Protein AF-Q93A16-F1 (afdb_monomer_lite)

Organism: Legionella pneumophila (NCBI:txid446)

Foldseek 3Di:
DVVVVPCVPDVDDDDDDDPPPVVVVVVVVVVQQQPDDPVGDGNVRVVVVVVVVVVQVVQQVVVVVVVLCVLLQHAPDDQLAFLLCCQAVPVVLNLLLLLLLLLLLQLLLLQVLLLLLLVVLLVVQVVVQCDPPCHDDHDPLLVCSNPDRRDRQLVQDALLCQVVVDPDQDFDKAFRRHDDPPDSCNLCTNLSWMFTWGWPVPDDCDLPPPSGHDPVSSSCLRSLLSVLSVQLSVLSSVVSVLQLVQAPVSDPDPDPPDPPQAQFNGGNAAQWFFADPVRHGDFFLLRAGAWTAFADDPVPDGGGHDDGLCSSSVSSSSSQVSCNSSVSSVVVSPDPPLDCQVVVLSVVCVVPDDPCVVVSVVVSLVSSLVSPVDDDDGNRRTRSNVIDGDLCSLVVLADPAGDDSVSSVCVSVVRDCPSSQSSSCLAFVPPRNHPRGHDQDSSHNDRGQGQDDGPSCRHSRNSSSRSSSHGHPRDPPPDSPPPDDDDDDDDDPPVPDDDD

Sequence (500 aa):
MVSTMNTAHEGQMLGQKWSSIWIPLRSTFGLALLIPKASGYCMMQVFFMWVIVQGVGAADKIWEAALSYLNRGGVIIQAQSDPTKSLTDKGGKSTGIAKGAFTILSGQVCMLGLQKQLQTQRNLYLSQSNSPPCGGNPTPEMNTFCRTAIPDFISTVNFVKKQSDDKSKGPFSLDMPNFDKSSPFYFLNGICGTVTWNSISDLKADMGKNIKLTSSQLETAQLSRAIAIQQMYVTLSTVAQVMVNNDPAFSSTSSTGNSKNDFSAIAKQQFGVPYKASGQVCTEYQQVCQTWGSIPSSTGSTTGVLFNGTEFLGAINDYNGIMTPTINLIKQSKSAEYDDKSRDFIQEANTKGWIMAGSYFFDLVKLNGSAVKDESDFDSDTGLDNSNFDPAQLTKPFGKTCQGTYALLCNWFQNKSDKLVQIQSLINGAPALSQDGVKQPDLSPDPKRAYVEGPLSSTVYGFINNSMMVQLPGQPGIKPLTFANLINFKVDTSLYYMKH

Radius of gyration: 32.61 Å; chains: 1; bounding box: 108×55×77 Å

Secondary structure (DSSP, 8-state):
--TTSSTTTS-SSS-S-S-TTHHHHHHHHHHHHHSBPTTS-BHHHHHHHHHHHHHHHHHHHHHHHHHHHHHTT--SS-PPP-HHHHHH-TT-TTHHHHHHHHHHHHHHHHHHHHHHHHHHHHHHHHHSTTSTTTSSS--HHHHHHHHSPPP-SGGG--HHHHHHH--S-S-EEEESS---TTSTTGGGTTTT-EEEE---TT--SB-STT-B--HHHHHHHHTHHHHHHHHHHHHHHHHHHHHHHHSGGG-SS---S-TTS-SBTTBSSB--EEEETTSSB--BGGG-EEEEEPPPPTTS--PPBS--S-HHHHHHHHHHHHHHHHHHHHHHHH-S-S-THHHHHHHHHHHH-GGGHHHHHHHHHHHHHHHTSS--------SGGG-B--GGGGTTT-SSS--STTHHHHHHTTT--HHHHHHHHHHH-TTTT-SS-PPPPP-S--TT-BPP-GGGGGSHHHHHHHHTTB-PPPPTT-S-------------GGGG----

InterPro domains:
  IPR021528 Phagosome trafficking protein DotA [PF11388] (378-482)
  IPR027628 Conjugal transfer/type IV secretion protein DotA/TraY [TIGR04346] (2-371)

Structure (mmCIF, N/CA/C/O backbone):
data_AF-Q93A16-F1
#
_entry.id   AF-Q93A16-F1
#
loop_
_atom_site.group_PDB
_atom_site.id
_atom_site.type_symbol
_atom_site.label_atom_id
_atom_site.label_alt_id
_atom_site.label_comp_id
_atom_site.label_asym_id
_atom_site.label_entity_id
_atom_site.label_seq_id
_atom_site.pdbx_PDB_ins_code
_atom_site.Cartn_x
_atom_site.Cartn_y
_atom_site.Cartn_z
_atom_site.occupancy
_atom_site.B_iso_or_equiv
_atom_site.auth_seq_id
_atom_site.auth_comp_id
_atom_site.auth_asym_id
_atom_site.auth_atom_id
_atom_site.pdbx_PDB_model_num
ATOM 1 N N . MET A 1 1 ? -78.807 24.720 3.820 1.00 51.28 1 MET A N 1
ATOM 2 C CA . MET A 1 1 ? -78.635 26.134 4.222 1.00 51.28 1 MET A CA 1
ATOM 3 C C . MET A 1 1 ? -77.167 26.375 4.597 1.00 51.28 1 MET A C 1
ATOM 5 O O . MET A 1 1 ? -76.838 26.271 5.760 1.00 51.28 1 MET A O 1
ATOM 9 N N . VAL A 1 2 ? -76.168 26.457 3.716 1.00 52.59 2 VAL A N 1
ATOM 10 C CA . VAL A 1 2 ? -75.941 27.414 2.607 1.00 52.59 2 VAL A CA 1
ATOM 11 C C . VAL A 1 2 ? -76.381 26.898 1.229 1.00 52.59 2 VAL A C 1
ATOM 13 O O . VAL A 1 2 ? -76.479 27.648 0.274 1.00 52.59 2 VAL A O 1
ATOM 16 N N . SER A 1 3 ? -76.800 25.636 1.138 1.00 48.69 3 SER A N 1
ATOM 17 C CA . SER A 1 3 ? -77.320 25.032 -0.105 1.00 48.69 3 SER A CA 1
ATOM 18 C C . SER A 1 3 ? -78.795 25.340 -0.447 1.00 48.69 3 SER A C 1
ATOM 20 O O . SER A 1 3 ? -79.393 24.635 -1.246 1.00 48.69 3 SER A O 1
ATOM 22 N N . THR A 1 4 ? -79.420 26.335 0.180 1.00 49.44 4 THR A N 1
ATOM 23 C CA . THR A 1 4 ? -80.785 26.796 -0.177 1.00 49.44 4 THR A CA 1
ATOM 24 C C . THR A 1 4 ? -80.797 28.243 -0.657 1.00 49.44 4 THR A C 1
ATOM 26 O O . THR A 1 4 ? -81.757 28.676 -1.278 1.00 49.44 4 THR A O 1
ATOM 29 N N . MET A 1 5 ? -79.710 28.979 -0.435 1.00 52.12 5 MET A N 1
ATOM 30 C CA . MET A 1 5 ? -79.584 30.391 -0.783 1.00 52.12 5 MET A CA 1
ATOM 31 C C . MET A 1 5 ? -78.553 30.545 -1.909 1.00 52.12 5 MET A C 1
ATOM 33 O O . MET A 1 5 ? -77.592 31.285 -1.807 1.00 52.12 5 MET A O 1
ATOM 37 N N . ASN A 1 6 ? -78.701 29.710 -2.935 1.00 45.06 6 ASN A N 1
ATOM 38 C CA . ASN A 1 6 ? -78.101 29.872 -4.267 1.00 45.06 6 ASN A CA 1
ATOM 39 C C . ASN A 1 6 ? -78.794 28.940 -5.282 1.00 45.06 6 ASN A C 1
ATOM 41 O O . ASN A 1 6 ? -78.789 29.202 -6.474 1.00 45.06 6 ASN A O 1
ATOM 45 N N . THR A 1 7 ? -79.514 27.916 -4.804 1.00 50.19 7 THR A N 1
ATOM 46 C CA . THR A 1 7 ? -80.448 27.080 -5.589 1.00 50.19 7 THR A CA 1
ATOM 47 C C . THR A 1 7 ? -81.687 27.836 -6.092 1.00 50.19 7 THR A C 1
ATOM 49 O O . THR A 1 7 ? -82.409 27.328 -6.940 1.00 50.19 7 THR A O 1
ATOM 52 N N . ALA A 1 8 ? -81.943 29.051 -5.599 1.00 49.28 8 ALA A N 1
ATOM 53 C CA . ALA A 1 8 ? -83.073 29.865 -6.042 1.00 49.28 8 ALA A CA 1
ATOM 54 C C . ALA A 1 8 ? -82.790 30.683 -7.318 1.00 49.28 8 ALA A C 1
ATOM 56 O O . ALA A 1 8 ? -83.738 31.174 -7.919 1.00 49.28 8 ALA A O 1
ATOM 57 N N . HIS A 1 9 ? -81.526 30.833 -7.740 1.00 47.19 9 HIS A N 1
ATOM 58 C CA . HIS A 1 9 ? -81.182 31.715 -8.866 1.00 47.19 9 HIS A CA 1
ATOM 59 C C . HIS A 1 9 ? -80.629 30.988 -10.104 1.00 47.19 9 HIS A C 1
ATOM 61 O O . HIS A 1 9 ? -80.609 31.558 -11.190 1.00 47.19 9 HIS A O 1
ATOM 67 N N . GLU A 1 10 ? -80.246 29.715 -9.982 1.00 51.00 10 GLU A N 1
ATOM 68 C CA . GLU A 1 10 ? -79.781 28.884 -11.097 1.00 51.00 10 GLU A CA 1
ATOM 69 C C . GLU A 1 10 ? -80.399 27.489 -10.938 1.00 51.00 10 GLU A C 1
ATOM 71 O O . GLU A 1 10 ? -79.908 26.648 -10.187 1.00 51.00 10 GLU A O 1
ATOM 76 N N . GLY A 1 11 ? -81.560 27.280 -11.566 1.00 48.91 11 GLY A N 1
ATOM 77 C CA . GLY A 1 11 ? -82.411 26.095 -11.426 1.00 48.91 11 GLY A CA 1
ATOM 78 C C . GLY A 1 11 ? -81.826 24.799 -11.995 1.00 48.91 11 GLY A C 1
ATOM 79 O O . GLY A 1 11 ? -82.412 24.213 -12.900 1.00 48.91 11 GLY A O 1
ATOM 80 N N . GLN A 1 12 ? -80.702 24.324 -11.454 1.00 52.69 12 GLN A N 1
ATOM 81 C CA . GLN A 1 12 ? -80.174 22.975 -11.666 1.00 52.69 12 GLN A CA 1
ATOM 82 C C . GLN A 1 12 ? -79.585 22.422 -10.361 1.00 52.69 12 GLN A C 1
ATOM 84 O O . GLN A 1 12 ? -78.708 23.017 -9.732 1.00 52.69 12 GLN A O 1
ATOM 89 N N . MET A 1 13 ? -80.097 21.266 -9.932 1.00 48.94 13 MET A N 1
ATOM 90 C CA . MET A 1 13 ? -79.634 20.570 -8.734 1.00 48.94 13 MET A CA 1
ATOM 91 C C . MET A 1 13 ? -78.206 20.055 -8.982 1.00 48.94 13 MET A C 1
ATOM 93 O O . MET A 1 13 ? -78.010 19.130 -9.762 1.00 48.94 13 MET A O 1
ATOM 97 N N . LEU A 1 14 ? -77.230 20.667 -8.300 1.00 52.19 14 LEU A N 1
ATOM 98 C CA . LEU A 1 14 ? -75.804 20.303 -8.263 1.00 52.19 14 LEU A CA 1
ATOM 99 C C . LEU A 1 14 ? -74.992 20.574 -9.548 1.00 52.19 14 LEU A C 1
ATOM 101 O O . LEU A 1 14 ? -74.648 19.679 -10.318 1.00 52.19 14 LEU A O 1
ATOM 105 N N . GLY A 1 15 ? -74.551 21.830 -9.684 1.00 46.31 15 GLY A N 1
ATOM 106 C CA . GLY A 1 15 ? -73.477 22.258 -10.584 1.00 46.31 15 GLY A CA 1
ATOM 107 C C . GLY A 1 15 ? -72.128 21.568 -10.312 1.00 46.31 15 GLY A C 1
ATOM 108 O O . GLY A 1 15 ? -71.322 21.991 -9.490 1.00 46.31 15 GLY A O 1
ATOM 109 N N . GLN A 1 16 ? -71.906 20.463 -11.012 1.00 57.78 16 GLN A N 1
ATOM 110 C CA . GLN A 1 16 ? -70.777 20.115 -11.887 1.00 57.78 16 GLN A CA 1
ATOM 111 C C . GLN A 1 16 ? -69.311 20.568 -11.654 1.00 57.78 16 GLN A C 1
ATOM 113 O O . GLN A 1 16 ? -68.548 20.408 -12.603 1.00 57.78 16 GLN A O 1
ATOM 118 N N . LYS A 1 17 ? -68.825 21.070 -10.502 1.00 51.31 17 LYS A N 1
ATOM 119 C CA . LYS A 1 17 ? -67.371 21.412 -10.381 1.00 51.31 17 LYS A CA 1
ATOM 120 C C . LYS A 1 17 ? -66.617 21.053 -9.093 1.00 51.31 17 LYS A C 1
ATOM 122 O O . LYS A 1 17 ? -65.510 21.540 -8.896 1.00 51.31 17 LYS A O 1
ATOM 127 N N . TRP A 1 18 ? -67.115 20.124 -8.279 1.00 49.78 18 TRP A N 1
ATOM 128 C CA . TRP A 1 18 ? -66.307 19.477 -7.231 1.00 49.78 18 TRP A CA 1
ATOM 129 C C . TRP A 1 18 ? -66.503 17.962 -7.305 1.00 49.78 18 TRP A C 1
ATOM 131 O O . TRP A 1 18 ? -67.631 17.501 -7.432 1.00 49.78 18 TRP A O 1
ATOM 141 N N . SER A 1 19 ? -65.401 17.206 -7.323 1.00 51.41 19 SER A N 1
ATOM 142 C CA . SER A 1 19 ? -65.310 15.782 -7.693 1.00 51.41 19 SER A CA 1
ATOM 143 C C . SER A 1 19 ? -66.464 14.903 -7.179 1.00 51.41 19 SER A C 1
ATOM 145 O O . SER A 1 19 ? -66.416 14.343 -6.083 1.00 51.41 19 SER A O 1
ATOM 147 N N . SER A 1 20 ? -67.496 14.743 -8.013 1.00 57.12 20 SER A N 1
ATOM 148 C CA . SER A 1 20 ? -68.685 13.935 -7.719 1.00 57.12 20 SER A CA 1
ATOM 149 C C . SER A 1 20 ? -68.365 12.437 -7.615 1.00 57.12 20 SER A C 1
ATOM 151 O O . SER A 1 20 ? -69.157 11.693 -7.050 1.00 57.12 20 SER A O 1
ATOM 153 N N . ILE A 1 21 ? -67.191 11.997 -8.087 1.00 61.94 21 ILE A N 1
ATOM 154 C CA . ILE A 1 21 ? -66.776 10.587 -8.074 1.00 61.94 21 ILE A CA 1
ATOM 155 C C . ILE A 1 21 ? -65.989 10.197 -6.807 1.00 61.94 21 ILE A C 1
ATOM 157 O O . ILE A 1 21 ? -66.087 9.065 -6.341 1.00 61.94 21 ILE A O 1
ATOM 161 N N . TRP A 1 22 ? -65.213 11.116 -6.217 1.00 62.50 22 TRP A N 1
ATOM 162 C CA . TRP A 1 22 ? -64.281 10.787 -5.123 1.00 62.50 22 TRP A CA 1
ATOM 163 C C . TRP A 1 22 ? -64.931 10.872 -3.736 1.00 62.50 22 TRP A C 1
ATOM 165 O O . TRP A 1 22 ? -64.513 10.187 -2.804 1.00 62.50 22 TRP A O 1
ATOM 175 N N . ILE A 1 23 ? -65.987 11.681 -3.606 1.00 67.31 23 ILE A N 1
ATOM 176 C CA . ILE A 1 23 ? -66.752 11.832 -2.362 1.00 67.31 23 ILE A CA 1
ATOM 177 C C . ILE A 1 23 ? -67.555 10.553 -2.047 1.00 67.31 23 ILE A C 1
ATOM 179 O O . ILE A 1 23 ? -67.373 10.021 -0.951 1.00 67.31 23 ILE A O 1
ATOM 183 N N . PRO A 1 24 ? -68.344 9.969 -2.977 1.00 65.12 24 PRO A N 1
ATOM 184 C CA . PRO A 1 24 ? -69.026 8.699 -2.722 1.00 65.12 24 PRO A CA 1
ATOM 185 C C . PRO A 1 24 ? -68.042 7.549 -2.500 1.00 65.12 24 PRO A C 1
ATOM 187 O O . PRO A 1 24 ? -68.281 6.701 -1.644 1.00 65.12 24 PRO A O 1
ATOM 190 N N . LEU A 1 25 ? -66.910 7.537 -3.215 1.00 71.50 25 LEU A N 1
ATOM 191 C CA . LEU A 1 25 ? -65.865 6.524 -3.058 1.00 71.50 25 LEU A CA 1
ATOM 192 C C . LEU A 1 25 ? -65.244 6.564 -1.653 1.00 71.50 25 LEU A C 1
ATOM 194 O O . LEU A 1 25 ? -65.137 5.529 -1.006 1.00 71.50 25 LEU A O 1
ATOM 198 N N . ARG A 1 26 ? -64.893 7.751 -1.137 1.00 70.06 26 ARG A N 1
ATOM 199 C CA . ARG A 1 26 ? -64.335 7.904 0.217 1.00 70.06 26 ARG A CA 1
ATOM 200 C C . ARG A 1 26 ? -65.361 7.571 1.304 1.00 70.06 26 ARG A C 1
ATOM 202 O O . ARG A 1 26 ? -65.004 6.944 2.298 1.00 70.06 26 ARG A O 1
ATOM 209 N N . SER A 1 27 ? -66.625 7.952 1.113 1.00 73.62 27 SER A N 1
ATOM 210 C CA . SER A 1 27 ? -67.705 7.650 2.061 1.00 73.62 27 SER A CA 1
ATOM 211 C C . SER A 1 27 ? -68.050 6.159 2.103 1.00 73.62 27 SER A C 1
ATOM 213 O O . SER A 1 27 ? -68.227 5.608 3.187 1.00 73.62 27 SER A O 1
ATOM 215 N N . THR A 1 28 ? -68.086 5.481 0.952 1.00 74.06 28 THR A N 1
ATOM 216 C CA . THR A 1 28 ? -68.338 4.031 0.880 1.00 74.06 28 THR A CA 1
ATOM 217 C C . THR A 1 28 ? -67.157 3.216 1.402 1.00 74.06 28 THR A C 1
ATOM 219 O O . THR A 1 28 ? -67.379 2.287 2.173 1.00 74.06 28 THR A O 1
ATOM 222 N N . PHE A 1 29 ? -65.909 3.599 1.098 1.00 70.25 29 PHE A N 1
ATOM 223 C CA . PHE A 1 29 ? -64.723 2.969 1.699 1.00 70.25 29 PHE A CA 1
ATOM 224 C C . PHE A 1 29 ? -64.660 3.168 3.218 1.00 70.25 29 PHE A C 1
ATOM 226 O O . PHE A 1 29 ? -64.339 2.232 3.947 1.00 70.25 29 PHE A O 1
ATOM 233 N N . GLY A 1 30 ? -64.988 4.369 3.708 1.00 66.88 30 GLY A N 1
ATOM 234 C CA . GLY A 1 30 ? -65.026 4.666 5.141 1.00 66.88 30 GLY A CA 1
ATOM 235 C C . GLY A 1 30 ? -66.073 3.837 5.887 1.00 66.88 30 GLY A C 1
ATOM 236 O O . GLY A 1 30 ? -65.784 3.316 6.961 1.00 66.88 30 GLY A O 1
ATOM 237 N N . LEU A 1 31 ? -67.259 3.649 5.296 1.00 68.94 31 LEU A N 1
ATOM 238 C CA . LEU A 1 31 ? -68.308 2.806 5.873 1.00 68.94 31 LEU A CA 1
ATOM 239 C C . LEU A 1 31 ? -67.958 1.311 5.775 1.00 68.94 31 LEU A C 1
ATOM 241 O O . LEU A 1 31 ? -68.175 0.577 6.733 1.00 68.94 31 LEU A O 1
ATOM 245 N N . ALA A 1 32 ? -67.354 0.869 4.665 1.00 66.25 32 ALA A N 1
ATOM 246 C CA . ALA A 1 32 ? -66.902 -0.510 4.477 1.00 66.25 32 ALA A CA 1
ATOM 247 C C . ALA A 1 32 ? -65.815 -0.914 5.490 1.00 66.25 32 ALA A C 1
ATOM 249 O O . ALA A 1 32 ? -65.842 -2.025 6.009 1.00 66.25 32 ALA A O 1
ATOM 250 N N . LEU A 1 33 ? -64.902 0.000 5.838 1.00 60.62 33 LEU A N 1
ATOM 251 C CA . LEU A 1 33 ? -63.868 -0.207 6.864 1.00 60.62 33 LEU A CA 1
ATOM 252 C C . LEU A 1 33 ? -64.414 -0.245 8.305 1.00 60.62 33 LEU A C 1
ATOM 254 O O . LEU A 1 33 ? -63.726 -0.734 9.207 1.00 60.62 33 LEU A O 1
ATOM 258 N N . LEU A 1 34 ? -65.639 0.244 8.525 1.00 65.25 34 LEU A N 1
ATOM 259 C CA . LEU A 1 34 ? -66.346 0.187 9.808 1.00 65.25 34 LEU A CA 1
ATOM 260 C C . LEU A 1 34 ? -67.195 -1.078 9.971 1.00 65.25 34 LEU A C 1
ATOM 262 O O . LEU A 1 34 ? -67.640 -1.345 11.087 1.00 65.25 34 LEU A O 1
ATOM 266 N N . ILE A 1 35 ? -67.389 -1.873 8.909 1.00 70.44 35 ILE A N 1
ATOM 267 C CA . ILE A 1 35 ? -68.131 -3.134 8.996 1.00 70.44 35 ILE A CA 1
ATOM 268 C C . ILE A 1 35 ? -67.350 -4.091 9.917 1.00 70.44 35 ILE A C 1
ATOM 270 O O . ILE A 1 35 ? -66.194 -4.423 9.626 1.00 70.44 35 ILE A O 1
ATOM 274 N N . PRO A 1 36 ? -67.932 -4.514 11.054 1.00 58.88 36 PRO A N 1
ATOM 275 C CA . PRO A 1 36 ? -67.264 -5.404 11.990 1.00 58.88 36 PRO A CA 1
ATOM 276 C C . PRO A 1 36 ? -67.155 -6.809 11.391 1.00 58.88 36 PRO A C 1
ATOM 278 O O . PRO A 1 36 ? -68.132 -7.376 10.906 1.00 58.88 36 PRO A O 1
ATOM 281 N N . LYS A 1 37 ? -65.956 -7.397 11.444 1.00 58.22 37 LYS A N 1
ATOM 282 C CA . LYS A 1 37 ? -65.772 -8.835 11.184 1.00 58.22 37 LYS A CA 1
ATOM 283 C C . LYS A 1 37 ? -66.249 -9.630 12.402 1.00 58.22 37 LYS A C 1
ATOM 285 O O . LYS A 1 37 ? -66.225 -9.109 13.514 1.00 58.22 37 LYS A O 1
ATOM 290 N N . ALA A 1 38 ? -66.629 -10.896 12.207 1.00 53.09 38 ALA A N 1
ATOM 291 C CA . ALA A 1 38 ? -67.292 -11.774 13.191 1.00 53.09 38 ALA A CA 1
ATOM 292 C C . ALA A 1 38 ? -66.627 -11.893 14.589 1.00 53.09 38 ALA A C 1
ATOM 294 O O . ALA A 1 38 ? -67.230 -12.433 15.506 1.00 53.09 38 ALA A O 1
ATOM 295 N N . SER A 1 39 ? -65.410 -11.372 14.772 1.00 58.62 39 SER A N 1
ATOM 296 C CA . SER A 1 39 ? -64.683 -11.303 16.042 1.00 58.62 39 SER A CA 1
ATOM 297 C C . SER A 1 39 ? -64.891 -10.001 16.846 1.00 58.62 39 SER A C 1
ATOM 299 O O . SER A 1 39 ? -64.178 -9.799 17.821 1.00 58.62 39 SER A O 1
ATOM 301 N N . GLY A 1 40 ? -65.779 -9.083 16.432 1.00 66.31 40 GLY A N 1
ATOM 302 C CA . GLY A 1 40 ? -66.144 -7.873 17.198 1.00 66.31 40 GLY A CA 1
ATOM 303 C C . GLY A 1 40 ? -65.270 -6.621 16.991 1.00 66.31 40 GLY A C 1
ATOM 304 O O . GLY A 1 40 ? -65.568 -5.577 17.561 1.00 66.31 40 GLY A O 1
ATOM 305 N N . TYR A 1 41 ? -64.234 -6.683 16.148 1.00 66.00 41 TYR A N 1
ATOM 306 C CA . TYR A 1 41 ? -63.367 -5.540 15.812 1.00 66.00 41 TYR A CA 1
ATOM 307 C C . TYR A 1 41 ? -63.702 -4.987 14.415 1.00 66.00 41 TYR A C 1
ATOM 309 O O . TYR A 1 41 ? -63.928 -5.769 13.485 1.00 66.00 41 TYR A O 1
ATOM 317 N N . CYS A 1 42 ? -63.711 -3.657 14.235 1.00 75.19 42 CYS A N 1
ATOM 318 C CA . CYS A 1 42 ? -63.899 -3.059 12.904 1.00 75.19 42 CYS A CA 1
ATOM 319 C C . CYS A 1 42 ? -62.660 -3.294 12.017 1.00 75.19 42 CYS A C 1
ATOM 321 O O . CYS A 1 42 ? -61.539 -3.422 12.523 1.00 75.19 42 CYS A O 1
ATOM 323 N N . MET A 1 43 ? -62.831 -3.378 10.691 1.00 64.81 43 MET A N 1
ATOM 324 C CA . MET A 1 43 ? -61.714 -3.673 9.778 1.00 64.81 43 MET A CA 1
ATOM 325 C C . MET A 1 43 ? -60.582 -2.644 9.876 1.00 64.81 43 MET A C 1
ATOM 327 O O . MET A 1 43 ? -59.413 -3.023 9.813 1.00 64.81 43 MET A O 1
ATOM 331 N N . MET A 1 44 ? -60.911 -1.372 10.118 1.00 69.38 44 MET A N 1
ATOM 332 C CA . MET A 1 44 ? -59.910 -0.327 10.349 1.00 69.38 44 MET A CA 1
ATOM 333 C C . MET A 1 44 ? -59.053 -0.603 11.591 1.00 69.38 44 MET A C 1
ATOM 335 O O . MET A 1 44 ? -57.840 -0.419 11.564 1.00 69.38 44 MET A O 1
ATOM 339 N N . GLN A 1 45 ? -59.660 -1.087 12.673 1.00 60.06 45 GLN A N 1
ATOM 340 C CA . GLN A 1 45 ? -58.950 -1.399 13.912 1.00 60.06 45 GLN A CA 1
ATOM 341 C C . GLN A 1 45 ? -58.007 -2.595 13.736 1.00 60.06 45 GLN A C 1
ATOM 343 O O . GLN A 1 45 ? -56.888 -2.577 14.240 1.00 60.06 45 GLN A O 1
ATOM 348 N N . VAL A 1 46 ? -58.413 -3.606 12.965 1.00 68.69 46 VAL A N 1
ATOM 349 C CA . VAL A 1 46 ? -57.545 -4.748 12.633 1.00 68.69 46 VAL A CA 1
ATOM 350 C C . VAL A 1 46 ? -56.414 -4.343 11.690 1.00 68.69 46 VAL A C 1
ATOM 352 O O . VAL A 1 46 ? -55.290 -4.805 11.863 1.00 68.69 46 VAL A O 1
ATOM 355 N N . PHE A 1 47 ? -56.676 -3.445 10.740 1.00 66.62 47 PHE A N 1
ATOM 356 C CA . PHE A 1 47 ? -55.643 -2.874 9.881 1.00 66.62 47 PHE A CA 1
ATOM 357 C C . PHE A 1 47 ? -54.612 -2.074 10.689 1.00 66.62 47 PHE A C 1
ATOM 359 O O . PHE A 1 47 ? -53.414 -2.284 10.518 1.00 66.62 47 PHE A O 1
ATOM 366 N N . PHE A 1 48 ? -55.049 -1.230 11.630 1.00 66.88 48 PHE A N 1
ATOM 367 C CA . PHE A 1 48 ? -54.133 -0.526 12.530 1.00 66.88 48 PHE A CA 1
ATOM 368 C C . PHE A 1 48 ? -53.351 -1.481 13.428 1.00 66.88 48 PHE A C 1
ATOM 370 O O . PHE A 1 48 ? -52.146 -1.306 13.568 1.00 66.88 48 PHE A O 1
ATOM 377 N N . MET A 1 49 ? -53.987 -2.517 13.981 1.00 64.38 49 MET A N 1
ATOM 378 C CA . MET A 1 49 ? -53.279 -3.536 14.760 1.00 64.38 49 MET A CA 1
ATOM 379 C C . MET A 1 49 ? -52.212 -4.238 13.911 1.00 64.38 49 MET A C 1
ATOM 381 O O . MET A 1 49 ? -51.103 -4.463 14.377 1.00 64.38 49 MET A O 1
ATOM 385 N N . TRP A 1 50 ? -52.511 -4.526 12.643 1.00 64.25 50 TRP A N 1
ATOM 386 C CA . TRP A 1 50 ? -51.553 -5.113 11.711 1.00 64.25 50 TRP A CA 1
ATOM 387 C C . TRP A 1 50 ? -50.387 -4.163 11.405 1.00 64.25 50 TRP A C 1
ATOM 389 O O . TRP A 1 50 ? -49.239 -4.580 11.501 1.00 64.25 50 TRP A O 1
ATOM 399 N N . VAL A 1 51 ? -50.646 -2.880 11.128 1.00 60.28 51 VAL A N 1
ATOM 400 C CA . VAL A 1 51 ? -49.594 -1.863 10.921 1.00 60.28 51 VAL A CA 1
ATOM 401 C C . VAL A 1 51 ? -48.729 -1.689 12.172 1.00 60.28 51 VAL A C 1
ATOM 403 O O . VAL A 1 51 ? -47.508 -1.616 12.058 1.00 60.28 51 VAL A O 1
ATOM 406 N N . ILE A 1 52 ? -49.333 -1.678 13.364 1.00 64.88 52 ILE A N 1
ATOM 407 C CA . ILE A 1 52 ? -48.611 -1.601 14.640 1.00 64.88 52 ILE A CA 1
ATOM 408 C C . ILE A 1 52 ? -47.741 -2.847 14.829 1.00 64.88 52 ILE A C 1
ATOM 410 O O . ILE A 1 52 ? -46.564 -2.707 15.129 1.00 64.88 52 ILE A O 1
ATOM 414 N N . VAL A 1 53 ? -48.262 -4.055 14.588 1.00 57.75 53 VAL A N 1
ATOM 415 C CA . VAL A 1 53 ? -47.490 -5.307 14.711 1.00 57.75 53 VAL A CA 1
ATOM 416 C C . VAL A 1 53 ? -46.335 -5.365 13.704 1.00 57.75 53 VAL A C 1
ATOM 418 O O . VAL A 1 53 ? -45.238 -5.782 14.066 1.00 57.75 53 VAL A O 1
ATOM 421 N N . GLN A 1 54 ? -46.534 -4.904 12.466 1.00 42.84 54 GLN A N 1
ATOM 422 C CA . GLN A 1 54 ? -45.452 -4.798 11.477 1.00 42.84 54 GLN A CA 1
ATOM 423 C C . GLN A 1 54 ? -44.415 -3.733 11.877 1.00 42.84 54 GLN A C 1
ATOM 425 O O . GLN A 1 54 ? -43.218 -3.945 11.698 1.00 42.84 54 GLN A O 1
ATOM 430 N N . GLY A 1 55 ? -44.857 -2.613 12.459 1.00 47.25 55 GLY A N 1
ATOM 431 C CA . GLY A 1 55 ? -43.982 -1.571 13.001 1.00 47.25 55 GLY A CA 1
ATOM 432 C C . GLY A 1 55 ? -43.142 -2.059 14.183 1.00 47.25 55 GLY A C 1
ATOM 433 O O . GLY A 1 55 ? -41.936 -1.829 14.204 1.00 47.25 55 GLY A O 1
ATOM 434 N N . VAL A 1 56 ? -43.752 -2.798 15.115 1.00 56.03 56 VAL A N 1
ATOM 435 C CA . VAL A 1 56 ? -43.062 -3.443 16.242 1.00 56.03 56 VAL A CA 1
ATOM 436 C C . VAL A 1 56 ? -42.060 -4.477 15.727 1.00 56.03 56 VAL A C 1
ATOM 438 O O . VAL A 1 56 ? -40.896 -4.410 16.092 1.00 56.03 56 VAL A O 1
ATOM 441 N N . GLY A 1 57 ? -42.443 -5.342 14.783 1.00 45.81 57 GLY A N 1
ATOM 442 C CA . GLY A 1 57 ? -41.523 -6.332 14.211 1.00 45.81 57 GLY A CA 1
ATOM 443 C C . GLY A 1 57 ? -40.338 -5.724 13.444 1.00 45.81 57 GLY A C 1
ATOM 444 O O . GLY A 1 57 ? -39.242 -6.286 13.446 1.00 45.81 57 GLY A O 1
ATOM 445 N N . ALA A 1 58 ? -40.520 -4.571 12.794 1.00 42.97 58 ALA A N 1
ATOM 446 C CA . ALA A 1 58 ? -39.424 -3.831 12.165 1.00 42.97 58 ALA A CA 1
ATOM 447 C C . ALA A 1 58 ? -38.510 -3.161 13.206 1.00 42.97 58 ALA A C 1
ATOM 449 O O . ALA A 1 58 ? -37.287 -3.207 13.063 1.00 42.97 58 ALA A O 1
ATOM 450 N N . ALA A 1 59 ? -39.090 -2.588 14.264 1.00 39.56 59 ALA A N 1
ATOM 451 C CA . ALA A 1 59 ? -38.347 -2.014 15.380 1.00 39.56 59 ALA A CA 1
ATOM 452 C C . ALA A 1 59 ? -37.541 -3.084 16.132 1.00 39.56 59 ALA A C 1
ATOM 454 O O . ALA A 1 59 ? -36.368 -2.856 16.407 1.00 39.56 59 ALA A O 1
ATOM 455 N N . ASP A 1 60 ? -38.111 -4.270 16.359 1.00 45.53 60 ASP A N 1
ATOM 456 C CA . ASP A 1 60 ? -37.436 -5.399 17.002 1.00 45.53 60 ASP A CA 1
ATOM 457 C C . ASP A 1 60 ? -36.235 -5.875 16.170 1.00 45.53 60 ASP A C 1
ATOM 459 O O . ASP A 1 60 ? -35.164 -6.109 16.714 1.00 45.53 60 ASP A O 1
ATOM 463 N N . LYS A 1 61 ? -36.337 -5.925 14.833 1.00 45.25 61 LYS A N 1
ATOM 464 C CA . LYS A 1 61 ? -35.188 -6.270 13.968 1.00 45.25 61 LYS A CA 1
ATOM 465 C C . LYS A 1 61 ? -34.061 -5.239 14.020 1.00 45.25 61 LYS A C 1
ATOM 467 O O . LYS A 1 61 ? -32.889 -5.612 14.002 1.00 45.25 61 LYS A O 1
ATOM 472 N N . ILE A 1 62 ? -34.404 -3.952 14.054 1.00 46.78 62 ILE A N 1
ATOM 473 C CA . ILE A 1 62 ? -33.424 -2.863 14.184 1.00 46.78 62 ILE A CA 1
ATOM 474 C C . ILE A 1 62 ? -32.789 -2.892 15.580 1.00 46.78 62 ILE A C 1
ATOM 476 O O . ILE A 1 62 ? -31.581 -2.704 15.713 1.00 46.78 62 ILE A O 1
ATOM 480 N N . TRP A 1 63 ? -33.586 -3.183 16.608 1.00 45.50 63 TRP A N 1
ATOM 481 C CA . TRP A 1 63 ? -33.143 -3.316 17.989 1.00 45.50 63 TRP A CA 1
ATOM 482 C C . TRP A 1 63 ? -32.207 -4.512 18.176 1.00 45.50 63 TRP A C 1
ATOM 484 O O . TRP A 1 63 ? -31.132 -4.348 18.736 1.00 45.50 63 TRP A O 1
ATOM 494 N N . GLU A 1 64 ? -32.528 -5.676 17.613 1.00 52.97 64 GLU A N 1
ATOM 495 C CA . GLU A 1 64 ? -31.649 -6.852 17.608 1.00 52.97 64 GLU A CA 1
ATOM 496 C C . GLU A 1 64 ? -30.349 -6.606 16.832 1.00 52.97 64 GLU A C 1
ATOM 498 O O . GLU A 1 64 ? -29.276 -7.046 17.243 1.00 52.97 64 GLU A O 1
ATOM 503 N N . ALA A 1 65 ? -30.397 -5.852 15.730 1.00 50.09 65 ALA A N 1
ATOM 504 C CA . ALA A 1 65 ? -29.192 -5.445 15.009 1.00 50.09 65 ALA A CA 1
ATOM 505 C C . ALA A 1 65 ? -28.310 -4.505 15.852 1.00 50.09 65 ALA A C 1
ATOM 507 O O . ALA A 1 65 ? -27.086 -4.664 15.874 1.00 50.09 65 ALA A O 1
ATOM 508 N N . ALA A 1 66 ? -28.922 -3.572 16.588 1.00 51.47 66 ALA A N 1
ATOM 509 C CA . ALA A 1 66 ? -28.228 -2.693 17.523 1.00 51.47 66 ALA A CA 1
ATOM 510 C C . ALA A 1 66 ? -27.661 -3.471 18.724 1.00 51.47 66 ALA A C 1
ATOM 512 O O . ALA A 1 66 ? -26.493 -3.298 19.062 1.00 51.47 66 ALA A O 1
ATOM 513 N N . LEU A 1 67 ? -28.427 -4.391 19.317 1.00 50.53 67 LEU A N 1
ATOM 514 C CA . LEU A 1 67 ? -27.971 -5.287 20.382 1.00 50.53 67 LEU A CA 1
ATOM 515 C C . LEU A 1 67 ? -26.850 -6.211 19.901 1.00 50.53 67 LEU A C 1
ATOM 517 O O . LEU A 1 67 ? -25.884 -6.412 20.622 1.00 50.53 67 LEU A O 1
ATOM 521 N N . SER A 1 68 ? -26.912 -6.722 18.672 1.00 53.38 68 SER A N 1
ATOM 522 C CA . SER A 1 68 ? -25.832 -7.488 18.036 1.00 53.38 68 SER A CA 1
ATOM 523 C C . SER A 1 68 ? -24.562 -6.648 17.862 1.00 53.38 68 SER A C 1
ATOM 525 O O . SER A 1 68 ? -23.463 -7.136 18.122 1.00 53.38 68 SER A O 1
ATOM 527 N N . TYR A 1 69 ? -24.688 -5.379 17.464 1.00 54.94 69 TYR A N 1
ATOM 528 C CA . TYR A 1 69 ? -23.560 -4.450 17.376 1.00 54.94 69 TYR A CA 1
ATOM 529 C C . TYR A 1 69 ? -22.931 -4.191 18.756 1.00 54.94 69 TYR A C 1
ATOM 531 O O . TYR A 1 69 ? -21.712 -4.273 18.901 1.00 54.94 69 TYR A O 1
ATOM 539 N N . LEU A 1 70 ? -23.755 -3.986 19.785 1.00 55.12 70 LEU A N 1
ATOM 540 C CA . LEU A 1 70 ? -23.321 -3.783 21.172 1.00 55.12 70 LEU A CA 1
ATOM 541 C C . LEU A 1 70 ? -22.702 -5.045 21.794 1.00 55.12 70 LEU A C 1
ATOM 543 O O . LEU A 1 70 ? -21.635 -4.976 22.398 1.00 55.12 70 LEU A O 1
ATOM 547 N N . ASN A 1 71 ? -23.311 -6.215 21.579 1.00 53.44 71 ASN A N 1
ATOM 548 C CA . ASN A 1 71 ? -22.813 -7.524 22.024 1.00 53.44 71 ASN A CA 1
ATOM 549 C C . ASN A 1 71 ? -21.465 -7.887 21.391 1.00 53.44 71 ASN A C 1
ATOM 551 O O . ASN A 1 71 ? -20.713 -8.685 21.944 1.00 53.44 71 ASN A O 1
ATOM 555 N N . ARG A 1 72 ? -21.140 -7.293 20.238 1.00 56.28 72 ARG A N 1
ATOM 556 C CA . ARG A 1 72 ? -19.836 -7.409 19.574 1.00 56.28 72 ARG A CA 1
ATOM 557 C C . ARG A 1 72 ? -18.845 -6.319 19.997 1.00 56.28 72 ARG A C 1
ATOM 559 O O . ARG A 1 72 ? -17.834 -6.153 19.326 1.00 56.28 72 ARG A O 1
ATOM 566 N N . GLY A 1 73 ? -19.122 -5.580 21.073 1.00 55.12 73 GLY A N 1
ATOM 567 C CA . GLY A 1 73 ? -18.250 -4.523 21.594 1.00 55.12 73 GLY A CA 1
ATOM 568 C C . GLY A 1 73 ? -18.370 -3.175 20.873 1.00 55.12 73 GLY A C 1
ATOM 569 O O . GLY A 1 73 ? -17.550 -2.281 21.105 1.00 55.12 73 GLY A O 1
ATOM 570 N N . GLY A 1 74 ? -19.367 -3.008 19.998 1.00 53.16 74 GLY A N 1
ATOM 571 C CA . GLY A 1 74 ? -19.692 -1.722 19.393 1.00 53.16 74 GLY A CA 1
ATOM 572 C C . GLY A 1 74 ? -20.130 -0.716 20.456 1.00 53.16 74 GLY A C 1
ATOM 573 O O . GLY A 1 74 ? -20.784 -1.075 21.432 1.00 53.16 74 GLY A O 1
ATOM 574 N N . VAL A 1 75 ? -19.771 0.551 20.276 1.00 54.47 75 VAL A N 1
ATOM 575 C CA . VAL A 1 75 ? -20.220 1.643 21.153 1.00 54.47 75 VAL A CA 1
ATOM 576 C C . VAL A 1 75 ? -21.015 2.655 20.331 1.00 54.47 75 VAL A C 1
ATOM 578 O O . VAL A 1 75 ? -20.782 2.810 19.131 1.00 54.47 75 VAL A O 1
ATOM 581 N N . ILE A 1 76 ? -21.976 3.328 20.968 1.00 46.44 76 ILE A N 1
ATOM 582 C CA . ILE A 1 76 ? -22.901 4.273 20.306 1.00 46.44 76 ILE A CA 1
ATOM 583 C C . ILE A 1 76 ? -22.305 5.686 20.262 1.00 46.44 76 ILE A C 1
ATOM 585 O O . ILE A 1 76 ? -22.636 6.484 19.392 1.00 46.44 76 ILE A O 1
ATOM 589 N N . ILE A 1 77 ? -21.385 5.986 21.181 1.00 45.22 77 ILE A N 1
ATOM 590 C CA . ILE A 1 77 ? -20.579 7.205 21.172 1.00 45.22 77 ILE A CA 1
ATOM 591 C C . ILE A 1 77 ? -19.129 6.765 21.280 1.00 45.22 77 ILE A C 1
ATOM 593 O O . ILE A 1 77 ? -18.669 6.376 22.352 1.00 45.22 77 ILE A O 1
ATOM 597 N N . GLN A 1 78 ? -18.431 6.792 20.151 1.00 44.69 78 GLN A N 1
ATOM 598 C CA . GLN A 1 78 ? -16.994 6.596 20.112 1.00 44.69 78 GLN A CA 1
ATOM 599 C C . GLN A 1 78 ? -16.373 7.928 19.729 1.00 44.69 78 GLN A C 1
ATOM 601 O O . GLN A 1 78 ? -16.667 8.488 18.675 1.00 44.69 78 GLN A O 1
ATOM 606 N N . ALA A 1 79 ? -15.530 8.447 20.614 1.00 47.34 79 ALA A N 1
ATOM 607 C CA . ALA A 1 79 ? -14.519 9.399 20.209 1.00 47.34 79 ALA A CA 1
ATOM 608 C C . ALA A 1 79 ? -13.746 8.772 19.045 1.00 47.34 79 ALA A C 1
ATOM 610 O O . ALA A 1 79 ? -13.149 7.712 19.241 1.00 47.34 79 ALA A O 1
ATOM 611 N N . GLN A 1 80 ? -13.763 9.376 17.855 1.00 43.00 80 GLN A N 1
ATOM 612 C CA . GLN A 1 80 ? -12.826 8.960 16.817 1.00 43.00 80 GLN A CA 1
ATOM 613 C C . GLN A 1 80 ? -11.422 9.131 17.411 1.00 43.00 80 GLN A C 1
ATOM 615 O O . GLN A 1 80 ? -11.053 10.232 17.829 1.00 43.00 80 GLN A O 1
ATOM 620 N N . SER A 1 81 ? -10.678 8.032 17.548 1.00 50.75 81 SER A N 1
ATOM 621 C CA . SER A 1 81 ? -9.323 8.072 18.080 1.00 50.75 81 SER A CA 1
ATOM 622 C C . SER A 1 81 ? -8.470 8.932 17.156 1.00 50.75 81 SER A C 1
ATOM 624 O O . SER A 1 81 ? -8.496 8.789 15.936 1.00 50.75 81 SER A O 1
ATOM 626 N N . ASP A 1 82 ? -7.744 9.874 17.747 1.00 56.47 82 ASP A N 1
ATOM 627 C CA . ASP A 1 82 ? -6.806 10.707 17.013 1.00 56.47 82 ASP A CA 1
ATOM 628 C C . ASP A 1 82 ? -5.679 9.802 16.468 1.00 56.47 82 ASP A C 1
ATOM 630 O O . ASP A 1 82 ? -4.954 9.208 17.276 1.00 56.47 82 ASP A O 1
ATOM 634 N N . PRO A 1 83 ? -5.521 9.653 15.136 1.00 52.53 83 PRO A N 1
ATOM 635 C CA . PRO A 1 83 ? -4.494 8.789 14.548 1.00 52.53 83 PRO A CA 1
ATOM 636 C C . PRO A 1 83 ? -3.090 9.188 14.986 1.00 52.53 83 PRO A C 1
ATOM 638 O O . PRO A 1 83 ? -2.204 8.343 15.055 1.00 52.53 83 PRO A O 1
ATOM 641 N N . THR A 1 84 ? -2.868 10.458 15.325 1.00 57.72 84 THR A N 1
ATOM 642 C CA . THR A 1 84 ? -1.559 10.921 15.788 1.00 57.72 84 THR A CA 1
ATOM 643 C C . THR A 1 84 ? -1.197 10.301 17.131 1.00 57.72 84 THR A C 1
ATOM 645 O O . THR A 1 84 ? -0.027 10.034 17.380 1.00 57.72 84 THR A O 1
ATOM 648 N N . LYS A 1 85 ? -2.190 9.947 17.961 1.00 59.72 85 LYS A N 1
ATOM 649 C CA . LYS A 1 85 ? -1.958 9.236 19.224 1.00 59.72 85 LYS A CA 1
ATOM 650 C C . LYS A 1 85 ? -1.488 7.806 19.005 1.00 59.72 85 LYS A C 1
ATOM 652 O O . LYS A 1 85 ? -0.672 7.334 19.782 1.00 59.72 85 LYS A O 1
ATOM 657 N N . SER A 1 86 ? -1.914 7.151 17.923 1.00 54.66 86 SER A N 1
ATOM 658 C CA . SER A 1 86 ? -1.345 5.864 17.486 1.00 54.66 86 SER A CA 1
ATOM 659 C C . SER A 1 86 ? 0.144 5.993 17.149 1.00 54.66 86 SER A C 1
ATOM 661 O O . SER A 1 86 ? 0.899 5.036 17.299 1.00 54.66 86 SER A O 1
ATOM 663 N N . LEU A 1 87 ? 0.563 7.175 16.691 1.00 56.81 87 LEU A N 1
ATOM 664 C CA . LEU A 1 87 ? 1.942 7.489 16.325 1.00 56.81 87 LEU A CA 1
ATOM 665 C C . LEU A 1 87 ? 2.764 8.075 17.469 1.00 56.81 87 LEU A C 1
ATOM 667 O O . LEU A 1 87 ? 3.964 8.226 17.307 1.00 56.81 87 LEU A O 1
ATOM 671 N N . THR A 1 88 ? 2.155 8.434 18.598 1.00 55.19 88 THR A N 1
ATOM 672 C CA . THR A 1 88 ? 2.853 8.984 19.772 1.00 55.19 88 THR A CA 1
ATOM 673 C C . THR A 1 88 ? 2.646 8.154 21.034 1.00 55.19 88 THR A C 1
ATOM 675 O O . THR A 1 88 ? 3.107 8.556 22.103 1.00 55.19 88 THR A O 1
ATOM 678 N N . ASP A 1 89 ? 1.936 7.026 20.941 1.00 57.97 89 ASP A N 1
ATOM 679 C CA . ASP A 1 89 ? 1.750 6.109 22.059 1.00 57.97 89 ASP A CA 1
ATOM 680 C C . ASP A 1 89 ? 3.122 5.630 22.556 1.00 57.97 89 ASP A C 1
ATOM 682 O O . ASP A 1 89 ? 3.932 5.078 21.804 1.00 57.97 89 ASP A O 1
ATOM 686 N N . LYS A 1 90 ? 3.380 5.849 23.850 1.00 44.81 90 LYS A N 1
ATOM 687 C CA . LYS A 1 90 ? 4.655 5.561 24.521 1.00 44.81 90 LYS A CA 1
ATOM 688 C C . LYS A 1 90 ? 5.025 4.074 24.474 1.00 44.81 90 LYS A C 1
ATOM 690 O O . LYS A 1 90 ? 6.179 3.742 24.723 1.00 44.81 90 LYS A O 1
ATOM 695 N N . GLY A 1 91 ? 4.069 3.193 24.164 1.00 51.56 91 GLY A N 1
ATOM 696 C CA . GLY A 1 91 ? 4.287 1.755 24.013 1.00 51.56 91 GLY A CA 1
ATOM 697 C C . GLY A 1 91 ? 4.628 1.272 22.599 1.00 51.56 91 GLY A C 1
ATOM 698 O O . GLY A 1 91 ? 4.916 0.088 22.448 1.00 51.56 91 GLY A O 1
ATOM 699 N N . GLY A 1 92 ? 4.555 2.120 21.561 1.00 57.34 92 GLY A N 1
ATOM 700 C CA . GLY A 1 92 ? 4.811 1.714 20.167 1.00 57.34 92 GLY A CA 1
ATOM 701 C C . GLY A 1 92 ? 3.868 0.625 19.627 1.00 57.34 92 GLY A C 1
ATOM 702 O O . GLY A 1 92 ? 4.147 0.023 18.589 1.00 57.34 92 GLY A O 1
ATOM 703 N N . LYS A 1 93 ? 2.751 0.364 20.316 1.00 56.53 93 LYS A N 1
ATOM 704 C CA . LYS A 1 93 ? 1.871 -0.794 20.093 1.00 56.53 93 LYS A CA 1
ATOM 705 C C . LYS A 1 93 ? 1.182 -0.784 18.725 1.00 56.53 93 LYS A C 1
ATOM 707 O O . LYS A 1 93 ? 0.890 -1.843 18.186 1.00 56.53 93 LYS A O 1
ATOM 712 N N . SER A 1 94 ? 0.990 0.390 18.132 1.00 60.88 94 SER A N 1
ATOM 713 C CA . SER A 1 94 ? 0.304 0.556 16.844 1.00 60.88 94 SER A CA 1
ATOM 714 C C . SER A 1 94 ? 1.235 0.652 15.632 1.00 60.88 94 SER A C 1
ATOM 716 O O . SER A 1 94 ? 0.770 0.812 14.502 1.00 60.88 94 SER A O 1
ATOM 718 N N . THR A 1 95 ? 2.555 0.573 15.838 1.00 72.62 95 THR A N 1
ATOM 719 C CA . THR A 1 95 ? 3.553 0.696 14.758 1.00 72.62 95 THR A CA 1
ATOM 720 C C . THR A 1 95 ? 3.400 -0.393 13.695 1.00 72.62 95 THR A C 1
ATOM 722 O O . THR A 1 95 ? 3.627 -0.131 12.513 1.00 72.62 95 THR A O 1
ATOM 725 N N . GLY A 1 96 ? 2.921 -1.580 14.087 1.00 86.62 96 GLY A N 1
ATOM 726 C CA . GLY A 1 96 ? 2.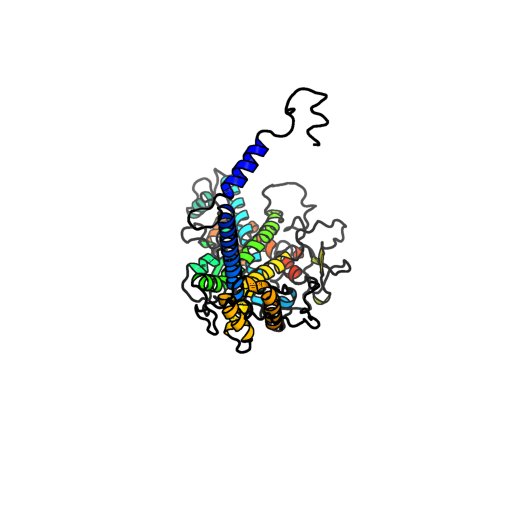592 -2.668 13.167 1.00 86.62 96 GLY A CA 1
ATOM 727 C C . GLY A 1 96 ? 1.535 -2.271 12.134 1.00 86.62 96 GLY A C 1
ATOM 728 O O . GLY A 1 96 ? 1.709 -2.550 10.953 1.00 86.62 96 GLY A O 1
ATOM 729 N N . ILE A 1 97 ? 0.489 -1.536 12.530 1.00 88.25 97 ILE A N 1
ATOM 730 C CA . ILE A 1 97 ? -0.577 -1.097 11.611 1.00 88.25 97 ILE A CA 1
ATOM 731 C C . ILE A 1 97 ? -0.010 -0.134 10.566 1.00 88.25 97 ILE A C 1
ATOM 733 O O . ILE A 1 97 ? -0.232 -0.318 9.369 1.00 88.25 97 ILE A O 1
ATOM 737 N N . ALA A 1 98 ? 0.789 0.846 11.003 1.00 89.19 98 ALA A N 1
ATOM 738 C CA . ALA A 1 98 ? 1.474 1.763 10.096 1.00 89.19 98 ALA A CA 1
ATOM 739 C C . ALA A 1 98 ? 2.428 1.010 9.150 1.00 89.19 98 ALA A C 1
ATOM 741 O O . ALA A 1 98 ? 2.460 1.298 7.954 1.00 89.19 98 ALA A O 1
ATOM 742 N N . LYS A 1 99 ? 3.164 0.006 9.650 1.00 92.06 99 LYS A N 1
ATOM 743 C CA . LYS A 1 99 ? 4.040 -0.853 8.835 1.00 92.06 99 LYS A CA 1
ATOM 744 C C . LYS A 1 99 ? 3.269 -1.686 7.811 1.00 92.06 99 LYS A C 1
ATOM 746 O O . LYS A 1 99 ? 3.721 -1.810 6.668 1.00 92.06 99 LYS A O 1
ATOM 751 N N . GLY A 1 100 ? 2.096 -2.189 8.183 1.00 94.00 100 GLY A N 1
ATOM 752 C CA . GLY A 1 100 ? 1.150 -2.838 7.281 1.00 94.00 100 GLY A CA 1
ATOM 753 C C . GLY A 1 100 ? 0.682 -1.892 6.175 1.00 94.00 100 GLY A C 1
ATOM 754 O O . GLY A 1 100 ? 0.846 -2.208 4.997 1.00 94.00 100 GLY A O 1
ATOM 755 N N . ALA A 1 101 ? 0.195 -0.701 6.538 1.00 95.00 101 ALA A N 1
ATOM 756 C CA . ALA A 1 101 ? -0.230 0.338 5.596 1.00 95.00 101 ALA A CA 1
ATOM 757 C C . ALA A 1 101 ? 0.899 0.741 4.633 1.00 95.00 101 ALA A C 1
ATOM 759 O O . ALA A 1 101 ? 0.693 0.830 3.423 1.00 95.00 101 ALA A O 1
ATOM 760 N N . PHE A 1 102 ? 2.116 0.927 5.153 1.00 96.12 102 PHE A N 1
ATOM 761 C CA . PHE A 1 102 ? 3.310 1.217 4.359 1.00 96.12 102 PHE A CA 1
ATOM 762 C C . PHE A 1 102 ? 3.601 0.111 3.340 1.00 96.12 102 PHE A C 1
ATOM 764 O O . PHE A 1 102 ? 3.842 0.398 2.164 1.00 96.12 102 PHE A O 1
ATOM 771 N N . THR A 1 103 ? 3.580 -1.147 3.790 1.00 97.44 103 THR A N 1
ATOM 772 C CA . THR A 1 103 ? 3.865 -2.314 2.946 1.00 97.44 103 THR A CA 1
ATOM 773 C C . THR A 1 103 ? 2.816 -2.443 1.848 1.00 97.44 103 THR A C 1
ATOM 775 O O . THR A 1 103 ? 3.164 -2.664 0.692 1.00 97.44 103 THR A O 1
ATOM 778 N N . ILE A 1 104 ? 1.544 -2.229 2.190 1.00 97.75 104 ILE A N 1
ATOM 779 C CA . ILE A 1 104 ? 0.424 -2.254 1.249 1.00 97.75 104 ILE A CA 1
ATOM 780 C C . ILE A 1 104 ? 0.546 -1.143 0.211 1.00 97.75 104 ILE A C 1
ATOM 782 O O . ILE A 1 104 ? 0.526 -1.448 -0.975 1.00 97.75 104 ILE A O 1
ATOM 786 N N . LEU A 1 105 ? 0.721 0.120 0.616 1.00 98.31 105 LEU A N 1
ATOM 787 C CA . LEU A 1 105 ? 0.812 1.232 -0.335 1.00 98.31 105 LEU A CA 1
ATOM 788 C C . LEU A 1 105 ? 2.015 1.063 -1.275 1.00 98.31 105 LEU A C 1
ATOM 790 O O . LEU A 1 105 ? 1.873 1.164 -2.494 1.00 98.31 105 LEU A O 1
ATOM 794 N N . SER A 1 106 ? 3.188 0.738 -0.724 1.00 98.19 106 SER A N 1
ATOM 795 C CA . SER A 1 106 ? 4.405 0.518 -1.519 1.00 98.19 106 SER A CA 1
ATOM 796 C C . SER A 1 106 ? 4.258 -0.682 -2.459 1.00 98.19 106 SER A C 1
ATOM 798 O O . SER A 1 106 ? 4.614 -0.603 -3.637 1.00 98.19 106 SER A O 1
ATOM 800 N N . GLY A 1 107 ? 3.667 -1.773 -1.967 1.00 98.25 107 GLY A N 1
ATOM 801 C CA . GLY A 1 107 ? 3.384 -2.967 -2.750 1.00 98.25 107 GLY A CA 1
ATOM 802 C C . GLY A 1 107 ? 2.364 -2.725 -3.862 1.00 98.25 107 GLY A C 1
ATOM 803 O O . GLY A 1 107 ? 2.556 -3.198 -4.977 1.00 98.25 107 GLY A O 1
ATOM 804 N N . GLN A 1 108 ? 1.319 -1.934 -3.617 1.00 98.25 108 GLN A N 1
ATOM 805 C CA . GLN A 1 108 ? 0.327 -1.560 -4.627 1.00 98.25 108 GLN A CA 1
ATOM 806 C C . GLN A 1 108 ? 0.919 -0.673 -5.721 1.00 98.25 108 GLN A C 1
ATOM 808 O O . GLN A 1 108 ? 0.664 -0.923 -6.900 1.00 98.25 108 GLN A O 1
ATOM 813 N N . VAL A 1 109 ? 1.750 0.313 -5.364 1.00 98.25 109 VAL A N 1
ATOM 814 C CA . VAL A 1 109 ? 2.481 1.128 -6.349 1.00 98.25 109 VAL A CA 1
ATOM 815 C C . VAL A 1 109 ? 3.422 0.252 -7.177 1.00 98.25 109 VAL A C 1
ATOM 817 O O . VAL A 1 109 ? 3.441 0.365 -8.403 1.00 98.25 109 VAL A O 1
ATOM 820 N N . CYS A 1 110 ? 4.139 -0.674 -6.535 1.00 98.31 110 CYS A N 1
ATOM 821 C CA . CYS A 1 110 ? 4.970 -1.663 -7.217 1.00 98.31 110 CYS A CA 1
ATOM 822 C C . CYS A 1 110 ? 4.154 -2.529 -8.193 1.00 98.31 110 CYS A C 1
ATOM 824 O O . CYS A 1 110 ? 4.531 -2.653 -9.357 1.00 98.31 110 CYS A O 1
ATOM 826 N N . MET A 1 111 ? 3.015 -3.079 -7.757 1.00 97.75 111 MET A N 1
ATOM 827 C CA . MET A 1 111 ? 2.153 -3.942 -8.571 1.00 97.75 111 MET A CA 1
ATOM 828 C C . MET A 1 111 ? 1.572 -3.201 -9.776 1.00 97.75 111 MET A C 1
ATOM 830 O O . MET A 1 111 ? 1.668 -3.690 -10.900 1.00 97.75 111 MET A O 1
ATOM 834 N N . LEU A 1 112 ? 1.016 -2.006 -9.561 1.00 96.81 112 LEU A N 1
ATOM 835 C CA . LEU A 1 112 ? 0.453 -1.174 -10.627 1.00 96.81 112 LEU A CA 1
ATOM 836 C C . LEU A 1 112 ? 1.529 -0.709 -11.611 1.00 96.81 112 LEU A C 1
ATOM 838 O O . LEU A 1 112 ? 1.321 -0.758 -12.825 1.00 96.81 112 LEU A O 1
ATOM 842 N N . GLY A 1 113 ? 2.691 -0.291 -11.104 1.00 95.94 113 GLY A N 1
ATOM 843 C CA . GLY A 1 113 ? 3.836 0.078 -11.930 1.00 95.94 113 GLY A CA 1
ATOM 844 C C . GLY A 1 113 ? 4.314 -1.096 -12.787 1.00 95.94 113 GLY A C 1
ATOM 845 O O . GLY A 1 113 ? 4.494 -0.947 -13.998 1.00 95.94 113 GLY A O 1
ATOM 846 N N . LEU A 1 114 ? 4.450 -2.282 -12.187 1.00 96.25 114 LEU A N 1
ATOM 847 C CA . LEU A 1 114 ? 4.880 -3.501 -12.871 1.00 96.25 114 LEU A CA 1
ATOM 848 C C . LEU A 1 114 ? 3.871 -3.920 -13.941 1.00 96.25 114 LEU A C 1
ATOM 850 O O . LEU A 1 114 ? 4.259 -4.163 -15.083 1.00 96.25 114 LEU A O 1
ATOM 854 N N . GLN A 1 115 ? 2.579 -3.919 -13.610 1.00 95.44 115 GLN A N 1
ATOM 855 C CA . GLN A 1 115 ? 1.494 -4.181 -14.553 1.00 95.44 115 GLN A CA 1
ATOM 856 C C . GLN A 1 115 ? 1.563 -3.237 -15.760 1.00 95.44 115 GLN A C 1
ATOM 858 O O . GLN A 1 115 ? 1.564 -3.701 -16.902 1.00 95.44 115 GLN A O 1
ATOM 863 N N . LYS A 1 116 ? 1.686 -1.922 -15.537 1.00 94.38 116 LYS A N 1
ATOM 864 C CA . LYS A 1 116 ? 1.784 -0.939 -16.626 1.00 94.38 116 LYS A CA 1
ATOM 865 C C . LYS A 1 116 ? 3.027 -1.127 -17.489 1.00 94.38 116 LYS A C 1
ATOM 867 O O . LYS A 1 116 ? 2.948 -0.999 -18.713 1.00 94.38 116 LYS A O 1
ATOM 872 N N . GLN A 1 117 ? 4.177 -1.426 -16.889 1.00 93.81 117 GLN A N 1
ATOM 873 C CA . GLN A 1 117 ? 5.411 -1.621 -17.652 1.00 93.81 117 GLN A CA 1
ATOM 874 C C . GLN A 1 117 ? 5.396 -2.930 -18.435 1.00 93.81 117 GLN A C 1
ATOM 876 O O . GLN A 1 117 ? 5.837 -2.939 -19.582 1.00 93.81 117 GLN A O 1
ATOM 881 N N . LEU A 1 118 ? 4.819 -4.002 -17.883 1.00 94.25 118 LEU A N 1
ATOM 882 C CA . LEU A 1 118 ? 4.575 -5.249 -18.611 1.00 94.25 118 LEU A CA 1
ATOM 883 C C . LEU A 1 118 ? 3.640 -5.016 -19.801 1.00 94.25 118 LEU A C 1
ATOM 885 O O . LEU A 1 118 ? 3.947 -5.448 -20.909 1.00 94.25 118 LEU A O 1
ATOM 889 N N . GLN A 1 119 ? 2.539 -4.284 -19.606 1.00 93.25 119 GLN A N 1
ATOM 890 C CA . GLN A 1 119 ? 1.616 -3.921 -20.688 1.00 93.25 119 GLN A CA 1
ATOM 891 C C . GLN A 1 119 ? 2.317 -3.095 -21.772 1.00 93.25 119 GLN A C 1
ATOM 893 O O . GLN A 1 119 ? 2.209 -3.405 -22.958 1.00 93.25 119 GLN A O 1
ATOM 898 N N . THR A 1 120 ? 3.088 -2.084 -21.371 1.00 91.25 120 THR A N 1
ATOM 899 C CA . THR A 1 120 ? 3.846 -1.229 -22.293 1.00 91.25 120 THR A CA 1
ATOM 900 C C . THR A 1 120 ? 4.880 -2.035 -23.078 1.00 91.25 120 THR A C 1
ATOM 902 O O . THR A 1 120 ? 4.967 -1.903 -24.297 1.00 91.25 120 THR A O 1
ATOM 905 N N . GLN A 1 121 ? 5.640 -2.901 -22.403 1.00 91.31 121 GLN A N 1
ATOM 906 C CA . GLN A 1 121 ? 6.659 -3.739 -23.034 1.00 91.31 121 GLN A CA 1
ATOM 907 C C . GLN A 1 121 ? 6.039 -4.750 -24.000 1.00 91.31 121 GLN A C 1
ATOM 909 O O . GLN A 1 121 ? 6.519 -4.919 -25.119 1.00 91.31 121 GLN A O 1
ATOM 914 N N . ARG A 1 122 ? 4.933 -5.380 -23.597 1.00 91.69 122 ARG A N 1
ATOM 915 C CA . ARG A 1 122 ? 4.182 -6.309 -24.440 1.00 91.69 122 ARG A CA 1
ATOM 916 C C . ARG A 1 122 ? 3.662 -5.622 -25.700 1.00 91.69 122 ARG A C 1
ATOM 918 O O . ARG A 1 122 ? 3.865 -6.137 -26.794 1.00 91.69 122 ARG A O 1
ATOM 925 N N . ASN A 1 123 ? 3.043 -4.449 -25.568 1.00 90.88 123 ASN A N 1
ATOM 926 C CA . ASN A 1 123 ? 2.546 -3.681 -26.713 1.00 90.88 123 ASN A CA 1
ATOM 927 C C . ASN A 1 123 ? 3.685 -3.279 -27.661 1.00 90.88 123 ASN A C 1
ATOM 929 O O . ASN A 1 123 ? 3.536 -3.375 -28.880 1.00 90.88 123 ASN A O 1
ATOM 933 N N . LEU A 1 124 ? 4.844 -2.907 -27.106 1.00 89.56 124 LEU A N 1
ATOM 934 C CA . LEU A 1 124 ? 6.037 -2.607 -27.891 1.00 89.56 124 LEU A CA 1
ATOM 935 C C . LEU A 1 124 ? 6.493 -3.827 -28.703 1.00 89.56 124 LEU A C 1
ATOM 937 O O . LEU A 1 124 ? 6.744 -3.688 -29.895 1.00 89.56 124 LEU A O 1
ATOM 941 N N . TYR A 1 125 ? 6.518 -5.027 -28.123 1.00 90.56 125 TYR A N 1
ATOM 942 C CA . TYR A 1 125 ? 6.879 -6.231 -28.876 1.00 90.56 125 TYR A CA 1
ATOM 943 C C . TYR A 1 125 ? 5.832 -6.644 -29.915 1.00 90.56 125 TYR A C 1
ATOM 945 O O . TYR A 1 125 ? 6.195 -7.075 -31.005 1.00 90.56 125 TYR A O 1
ATOM 953 N N . LEU A 1 126 ? 4.539 -6.497 -29.614 1.00 89.19 126 LEU A N 1
ATOM 954 C CA . LEU A 1 126 ? 3.465 -6.838 -30.553 1.00 89.19 126 LEU A CA 1
ATOM 955 C C . LEU A 1 126 ? 3.431 -5.905 -31.773 1.00 89.19 126 LEU A C 1
ATOM 957 O O . LEU A 1 126 ? 3.092 -6.349 -32.871 1.00 89.19 126 LEU A O 1
ATOM 961 N N . SER A 1 127 ? 3.833 -4.639 -31.607 1.00 88.50 127 SER A N 1
ATOM 962 C CA . SER A 1 127 ? 3.957 -3.692 -32.728 1.00 88.50 127 SER A CA 1
ATOM 963 C C . SER A 1 127 ? 5.105 -4.026 -33.691 1.00 88.50 127 SER A C 1
ATOM 965 O O . SER A 1 127 ? 5.098 -3.582 -34.835 1.00 88.50 127 SER A O 1
ATOM 967 N N . GLN A 1 128 ? 6.064 -4.858 -33.273 1.00 85.56 128 GLN A N 1
ATOM 968 C CA . GLN A 1 128 ? 7.204 -5.306 -34.080 1.00 85.56 128 GLN A CA 1
ATOM 969 C C . GLN A 1 128 ? 6.904 -6.644 -34.775 1.00 85.56 128 GLN A C 1
ATOM 971 O O . GLN A 1 128 ? 7.732 -7.546 -34.760 1.00 85.56 128 GLN A O 1
ATOM 976 N N . SER A 1 129 ? 5.715 -6.794 -35.371 1.00 67.38 129 SER A N 1
ATOM 977 C CA . SER A 1 129 ? 5.072 -8.082 -35.704 1.00 67.38 129 SER A CA 1
ATOM 978 C C . SER A 1 129 ? 5.916 -9.107 -36.493 1.00 67.38 129 SER A C 1
ATOM 980 O O . SER A 1 129 ? 5.621 -10.297 -36.430 1.00 67.38 129 SER A O 1
ATOM 982 N N . ASN A 1 130 ? 6.980 -8.682 -37.186 1.00 77.06 130 ASN A N 1
ATOM 983 C CA . ASN A 1 130 ? 7.871 -9.546 -37.977 1.00 77.06 130 ASN A CA 1
ATOM 984 C C . ASN A 1 130 ? 9.265 -9.775 -37.361 1.00 77.06 130 ASN A C 1
ATOM 986 O O . ASN A 1 130 ? 10.068 -10.500 -37.945 1.00 77.06 130 ASN A O 1
ATOM 990 N N . SER A 1 131 ? 9.562 -9.190 -36.199 1.00 78.50 131 SER A N 1
ATOM 991 C CA . SER A 1 131 ? 10.885 -9.237 -35.570 1.00 78.50 131 SER A CA 1
ATOM 992 C C . SER A 1 131 ? 10.819 -9.816 -34.152 1.00 78.50 131 SER A C 1
ATOM 994 O O . SER A 1 131 ? 9.828 -9.604 -33.445 1.00 78.50 131 SER A O 1
ATOM 996 N N . PRO A 1 132 ? 11.873 -10.520 -33.692 1.00 79.50 132 PRO A N 1
ATOM 997 C CA . PRO A 1 132 ? 12.010 -10.878 -32.285 1.00 79.50 132 PRO A CA 1
ATOM 998 C C . PRO A 1 132 ? 11.841 -9.636 -31.390 1.00 79.50 132 PRO A C 1
ATOM 1000 O O . PRO A 1 132 ? 12.281 -8.551 -31.773 1.00 79.50 132 PRO A O 1
ATOM 1003 N N . PRO A 1 133 ? 11.227 -9.767 -30.202 1.00 83.00 133 PRO A N 1
ATOM 1004 C CA . PRO A 1 133 ? 11.068 -11.024 -29.472 1.00 83.00 133 PRO A CA 1
ATOM 1005 C C . PRO A 1 133 ? 9.683 -11.683 -29.581 1.00 83.00 133 PRO A C 1
ATOM 1007 O O . PRO A 1 133 ? 9.582 -12.850 -29.230 1.00 83.00 133 PRO A O 1
ATOM 1010 N N . CYS A 1 134 ? 8.637 -10.995 -30.062 1.00 85.88 134 CYS A N 1
ATOM 1011 C CA . CYS A 1 134 ? 7.306 -11.601 -30.267 1.00 85.88 134 CYS A CA 1
ATOM 1012 C C . CYS A 1 134 ? 7.033 -12.041 -31.715 1.00 85.88 134 CYS A C 1
ATOM 1014 O O . CYS A 1 134 ? 6.148 -12.868 -31.931 1.00 85.88 134 CYS A O 1
ATOM 1016 N N . GLY A 1 135 ? 7.756 -11.496 -32.698 1.00 81.06 135 GLY A N 1
ATOM 1017 C CA . GLY A 1 135 ? 7.688 -11.910 -34.100 1.00 81.06 135 GLY A CA 1
ATOM 1018 C C . GLY A 1 135 ? 8.686 -13.024 -34.437 1.00 81.06 135 GLY A C 1
ATOM 1019 O O . GLY A 1 135 ? 9.672 -13.241 -33.729 1.00 81.06 135 GLY A O 1
ATOM 1020 N N . GLY A 1 136 ? 8.442 -13.732 -35.542 1.00 82.44 136 GLY A N 1
ATOM 1021 C CA . GLY A 1 136 ? 9.280 -14.850 -35.986 1.00 82.44 136 GLY A CA 1
ATOM 1022 C C . GLY A 1 136 ? 9.062 -16.121 -35.157 1.00 82.44 136 GLY A C 1
ATOM 1023 O O . GLY A 1 136 ? 7.935 -16.601 -35.055 1.00 82.44 136 GLY A O 1
ATOM 1024 N N . ASN A 1 137 ? 10.141 -16.673 -34.588 1.00 82.44 137 ASN A N 1
ATOM 1025 C CA . ASN A 1 137 ? 10.122 -17.888 -33.764 1.00 82.44 137 ASN A CA 1
ATOM 1026 C C . ASN A 1 137 ? 10.502 -17.564 -32.299 1.00 82.44 137 ASN A C 1
ATOM 1028 O O . ASN A 1 137 ? 11.671 -17.702 -31.930 1.00 82.44 137 ASN A O 1
ATOM 1032 N N . PRO A 1 138 ? 9.559 -17.056 -31.480 1.00 84.06 138 PRO A N 1
ATOM 1033 C CA . PRO A 1 138 ? 9.818 -16.701 -30.085 1.00 84.06 138 PRO A CA 1
ATOM 1034 C C . PRO A 1 138 ? 10.145 -17.938 -29.239 1.00 84.06 138 PRO A C 1
ATOM 1036 O O . PRO A 1 138 ? 9.622 -19.026 -29.486 1.00 84.06 138 PRO A O 1
ATOM 1039 N N . THR A 1 139 ? 10.951 -17.768 -28.186 1.00 85.38 139 THR A N 1
ATOM 1040 C CA . THR A 1 139 ? 11.141 -18.841 -27.194 1.00 85.38 139 THR A CA 1
ATOM 1041 C C . THR A 1 139 ? 9.804 -19.180 -26.517 1.00 85.38 139 THR A C 1
ATOM 1043 O O . THR A 1 139 ? 8.922 -18.313 -26.458 1.00 85.38 139 THR A O 1
ATOM 1046 N N . PRO A 1 140 ? 9.608 -20.399 -25.980 1.00 85.75 140 PRO A N 1
ATOM 1047 C CA . PRO A 1 140 ? 8.362 -20.773 -25.298 1.00 85.75 140 PRO A CA 1
ATOM 1048 C C . PRO A 1 140 ? 7.944 -19.784 -24.194 1.00 85.75 140 PRO A C 1
ATOM 1050 O O . PRO A 1 140 ? 6.768 -19.431 -24.058 1.00 85.75 140 PRO A O 1
ATOM 1053 N N . GLU A 1 141 ? 8.922 -19.272 -23.449 1.00 83.19 141 GLU A N 1
ATOM 1054 C CA . GLU A 1 141 ? 8.737 -18.310 -22.363 1.00 83.19 141 GLU A CA 1
ATOM 1055 C C . GLU A 1 141 ? 8.267 -16.949 -22.886 1.00 83.19 141 GLU A C 1
ATOM 1057 O O . GLU A 1 141 ? 7.360 -16.334 -22.320 1.00 83.19 141 GLU A O 1
ATOM 1062 N N . MET A 1 142 ? 8.863 -16.481 -23.986 1.00 89.00 142 MET A N 1
ATOM 1063 C CA . MET A 1 142 ? 8.487 -15.220 -24.620 1.00 89.00 142 MET A CA 1
ATOM 1064 C C . MET A 1 142 ? 7.128 -15.336 -25.313 1.00 89.00 142 MET A C 1
ATOM 1066 O O . MET A 1 142 ? 6.288 -14.451 -25.185 1.00 89.00 142 MET A O 1
ATOM 1070 N N . ASN A 1 143 ? 6.855 -16.464 -25.971 1.00 87.94 143 ASN A N 1
ATOM 1071 C CA . ASN A 1 143 ? 5.567 -16.738 -26.600 1.00 87.94 143 ASN A CA 1
ATOM 1072 C C . ASN A 1 143 ? 4.413 -16.665 -25.584 1.00 87.94 143 ASN A C 1
ATOM 1074 O O . ASN A 1 143 ? 3.355 -16.107 -25.884 1.00 87.94 143 ASN A O 1
ATOM 1078 N N . THR A 1 144 ? 4.642 -17.159 -24.363 1.00 88.12 144 THR A N 1
ATOM 1079 C CA . THR A 1 144 ? 3.687 -17.050 -23.250 1.00 88.12 144 THR A CA 1
ATOM 1080 C C . THR A 1 144 ? 3.414 -15.586 -22.894 1.00 88.12 144 THR A C 1
ATOM 1082 O O . THR A 1 144 ? 2.253 -15.185 -22.813 1.00 88.12 144 THR A O 1
ATOM 1085 N N . PHE A 1 145 ? 4.453 -14.756 -22.765 1.00 90.56 145 PHE A N 1
ATOM 1086 C CA . PHE A 1 145 ? 4.304 -13.320 -22.498 1.00 90.56 145 PHE A CA 1
ATOM 1087 C C . PHE A 1 145 ? 3.562 -12.574 -23.620 1.00 90.56 145 PHE A C 1
ATOM 1089 O O . PHE A 1 145 ? 2.645 -11.793 -23.361 1.00 90.56 145 PHE A O 1
ATOM 1096 N N . CYS A 1 146 ? 3.894 -12.852 -24.883 1.00 89.94 146 CYS A N 1
ATOM 1097 C CA . CYS A 1 146 ? 3.263 -12.212 -26.038 1.00 89.94 146 CYS A CA 1
ATOM 1098 C C . CYS A 1 146 ? 1.762 -12.537 -26.134 1.00 89.94 146 CYS A C 1
ATOM 1100 O O . CYS A 1 146 ? 0.946 -11.669 -26.457 1.00 89.94 146 CYS A O 1
ATOM 1102 N N . ARG A 1 147 ? 1.369 -13.781 -25.831 1.00 88.69 147 ARG A N 1
ATOM 1103 C CA . ARG A 1 147 ? -0.009 -14.268 -26.024 1.00 88.69 147 ARG A CA 1
ATOM 1104 C C . ARG A 1 147 ? -0.919 -14.097 -24.811 1.00 88.69 147 ARG A C 1
ATOM 1106 O O . ARG A 1 147 ? -2.133 -14.107 -24.982 1.00 88.69 147 ARG A O 1
ATOM 1113 N N . THR A 1 148 ? -0.365 -13.892 -23.620 1.00 89.75 148 THR A N 1
ATOM 1114 C CA . THR A 1 148 ? -1.160 -13.746 -22.393 1.00 89.75 148 THR A CA 1
ATOM 1115 C C . THR A 1 148 ? -1.502 -12.278 -22.142 1.00 89.75 148 THR A C 1
ATOM 1117 O O . THR A 1 148 ? -0.629 -11.412 -22.194 1.00 89.75 148 THR A O 1
ATOM 1120 N N . ALA A 1 149 ? -2.773 -11.976 -21.872 1.00 91.25 149 ALA A N 1
ATOM 1121 C CA . ALA A 1 149 ? -3.170 -10.647 -21.413 1.00 91.25 149 ALA A CA 1
ATOM 1122 C C . ALA A 1 149 ? -2.617 -10.395 -20.001 1.00 91.25 149 ALA A C 1
ATOM 1124 O O . ALA A 1 149 ? -2.654 -11.289 -19.159 1.00 91.25 149 ALA A O 1
ATOM 1125 N N . ILE A 1 150 ? -2.110 -9.187 -19.741 1.00 93.44 150 ILE A N 1
ATOM 1126 C CA . ILE A 1 150 ? -1.629 -8.823 -18.403 1.00 93.44 150 ILE A CA 1
ATOM 1127 C C . ILE A 1 150 ? -2.858 -8.608 -17.498 1.00 93.44 150 ILE A C 1
ATOM 1129 O O . ILE A 1 150 ? -3.648 -7.711 -17.810 1.00 93.44 150 ILE A O 1
ATOM 1133 N N . PRO A 1 151 ? -3.045 -9.404 -16.428 1.00 92.44 151 PRO A N 1
ATOM 1134 C CA . PRO A 1 151 ? -4.176 -9.267 -15.511 1.00 92.44 151 PRO A CA 1
ATOM 1135 C C . PRO A 1 151 ? -4.057 -8.001 -14.654 1.00 92.44 151 PRO A C 1
ATOM 1137 O O . PRO A 1 151 ? -3.020 -7.337 -14.648 1.00 92.44 151 PRO A O 1
ATOM 1140 N N . ASP A 1 152 ? -5.114 -7.689 -13.905 1.00 91.06 152 ASP A N 1
ATOM 1141 C CA . ASP A 1 152 ? -5.053 -6.681 -12.846 1.00 91.06 152 ASP A CA 1
ATOM 1142 C C . ASP A 1 152 ? -4.381 -7.263 -11.596 1.00 91.06 152 ASP A C 1
ATOM 1144 O O . ASP A 1 152 ? -4.925 -8.155 -10.944 1.00 91.06 152 ASP A O 1
ATOM 1148 N N . PHE A 1 153 ? -3.199 -6.752 -11.262 1.00 95.50 153 PHE A N 1
ATOM 1149 C CA . PHE A 1 153 ? -2.373 -7.251 -10.166 1.00 95.50 153 PHE A CA 1
ATOM 1150 C C . PHE A 1 153 ? -2.998 -6.912 -8.808 1.00 95.50 153 PHE A C 1
ATOM 1152 O O . PHE A 1 153 ? -2.852 -7.692 -7.868 1.00 95.50 153 PHE A O 1
ATOM 1159 N N . ILE A 1 154 ? -3.743 -5.805 -8.703 1.00 91.50 154 ILE A N 1
ATOM 1160 C CA . ILE A 1 154 ? -4.380 -5.380 -7.447 1.00 91.50 154 ILE A CA 1
ATOM 1161 C C . ILE A 1 154 ? -5.489 -6.357 -7.045 1.00 91.50 154 ILE A C 1
ATOM 1163 O O . ILE A 1 154 ? -5.584 -6.754 -5.886 1.00 91.50 154 ILE A O 1
ATOM 1167 N N . SER A 1 155 ? -6.274 -6.832 -8.014 1.00 88.94 155 SER A N 1
ATOM 1168 C CA . SER A 1 155 ? -7.352 -7.802 -7.770 1.00 88.94 155 SER A CA 1
ATOM 1169 C C . SER A 1 155 ? -6.885 -9.175 -7.260 1.00 88.94 155 SER A C 1
ATOM 1171 O O . SER A 1 155 ? -7.702 -9.957 -6.777 1.00 88.94 155 SER A O 1
ATOM 1173 N N . THR A 1 156 ? -5.585 -9.477 -7.346 1.00 92.88 156 THR A N 1
ATOM 1174 C CA . THR A 1 156 ? -5.028 -10.776 -6.932 1.00 92.88 156 THR A CA 1
ATOM 1175 C C . THR A 1 156 ? -4.938 -10.937 -5.417 1.00 92.88 156 THR A C 1
ATOM 1177 O O . THR A 1 156 ? -4.861 -12.052 -4.914 1.00 92.88 156 THR A O 1
ATOM 1180 N N . VAL A 1 157 ? -4.958 -9.834 -4.667 1.00 92.25 157 VAL A N 1
ATOM 1181 C CA . VAL A 1 157 ? -4.737 -9.842 -3.220 1.00 92.25 157 VAL A CA 1
ATOM 1182 C C . VAL A 1 157 ? -6.078 -9.824 -2.492 1.00 92.25 157 VAL A C 1
ATOM 1184 O O . VAL A 1 157 ? -6.858 -8.879 -2.615 1.00 92.25 157 VAL A O 1
ATOM 1187 N N . ASN A 1 158 ? -6.344 -10.865 -1.699 1.00 87.81 158 ASN A N 1
ATOM 1188 C CA . ASN A 1 158 ? -7.553 -10.959 -0.886 1.00 87.81 158 ASN A CA 1
ATOM 1189 C C . ASN A 1 158 ? -7.261 -11.582 0.488 1.00 87.81 158 ASN A C 1
ATOM 1191 O O . ASN A 1 158 ? -7.145 -12.803 0.634 1.00 87.81 158 ASN A O 1
ATOM 1195 N N . PHE A 1 159 ? -7.167 -10.727 1.507 1.00 86.25 159 PHE A N 1
ATOM 1196 C CA . PHE A 1 159 ? -6.830 -11.125 2.878 1.00 86.25 159 PHE A CA 1
ATOM 1197 C C . PHE A 1 159 ? -7.946 -11.944 3.529 1.00 86.25 159 PHE A C 1
ATOM 1199 O O . PHE A 1 159 ? -7.679 -12.933 4.214 1.00 86.25 159 PHE A O 1
ATOM 1206 N N . VAL A 1 160 ? -9.204 -11.565 3.276 1.00 84.94 160 VAL A N 1
ATOM 1207 C CA . VAL A 1 160 ? -10.386 -12.244 3.830 1.00 84.94 160 VAL A CA 1
ATOM 1208 C C . VAL A 1 160 ? -10.486 -13.660 3.279 1.00 84.94 160 VAL A C 1
ATOM 1210 O O . VAL A 1 160 ? -10.640 -14.601 4.050 1.00 84.94 160 VAL A O 1
ATOM 1213 N N . LYS A 1 161 ? -10.322 -13.829 1.962 1.00 82.56 161 LYS A N 1
ATOM 1214 C CA . LYS A 1 161 ? -10.301 -15.141 1.310 1.00 82.56 161 LYS A CA 1
ATOM 1215 C C . LYS A 1 161 ? -9.162 -16.003 1.843 1.00 82.56 161 LYS A C 1
ATOM 1217 O O . LYS A 1 161 ? -9.396 -17.150 2.203 1.00 82.56 161 LYS A O 1
ATOM 1222 N N . LYS A 1 162 ? -7.950 -15.444 1.951 1.00 87.38 162 LYS A N 1
ATOM 1223 C CA . LYS A 1 162 ? -6.785 -16.169 2.474 1.00 87.38 162 LYS A CA 1
ATOM 1224 C C . LYS A 1 162 ? -7.033 -16.722 3.878 1.00 87.38 162 LYS A C 1
ATOM 1226 O O . LYS A 1 162 ? -6.681 -17.869 4.128 1.00 87.38 162 LYS A O 1
ATOM 1231 N N . GLN A 1 163 ? -7.628 -15.931 4.771 1.00 84.38 163 GLN A N 1
ATOM 1232 C CA . GLN A 1 163 ? -7.923 -16.378 6.133 1.00 84.38 163 GLN A CA 1
ATOM 1233 C C . GLN A 1 163 ? -9.155 -17.295 6.206 1.00 84.38 163 GLN A C 1
ATOM 1235 O O . GLN A 1 163 ? -9.178 -18.212 7.014 1.00 84.38 163 GLN A O 1
ATOM 1240 N N . SER A 1 164 ? -10.175 -17.066 5.378 1.00 80.31 164 SER A N 1
ATOM 1241 C CA . SER A 1 164 ? -11.398 -17.880 5.364 1.00 80.31 164 SER A CA 1
ATOM 1242 C C . SER A 1 164 ? -11.158 -19.291 4.811 1.00 80.31 164 SER A C 1
ATOM 1244 O O . SER A 1 164 ? -11.706 -20.257 5.341 1.00 80.31 164 SER A O 1
ATOM 1246 N N . ASP A 1 165 ? -10.308 -19.427 3.787 1.00 81.75 165 ASP A N 1
ATOM 1247 C CA . ASP A 1 165 ? -10.002 -20.718 3.157 1.00 81.75 165 ASP A CA 1
ATOM 1248 C C . ASP A 1 165 ? -9.056 -21.590 4.013 1.00 81.75 165 ASP A C 1
ATOM 1250 O O . ASP A 1 165 ? -9.046 -22.819 3.889 1.00 81.75 165 ASP A O 1
ATOM 1254 N N . ASP A 1 166 ? -8.246 -20.976 4.880 1.00 76.94 166 ASP A N 1
ATOM 1255 C CA . ASP A 1 166 ? -7.214 -21.647 5.672 1.00 76.94 166 ASP A CA 1
ATOM 1256 C C . ASP A 1 166 ? -7.663 -21.813 7.135 1.00 76.94 166 ASP A C 1
ATOM 1258 O O . ASP A 1 166 ? -7.883 -20.856 7.870 1.00 76.94 166 ASP A O 1
ATOM 1262 N N . LYS A 1 167 ? -7.795 -23.074 7.568 1.00 67.00 167 LYS A N 1
ATOM 1263 C CA . LYS A 1 167 ? -8.263 -23.441 8.917 1.00 67.00 167 LYS A CA 1
ATOM 1264 C C . LYS A 1 167 ? -7.191 -23.297 10.008 1.00 67.00 167 LYS A C 1
ATOM 1266 O O . LYS A 1 167 ? -7.449 -23.674 11.155 1.00 67.00 167 LYS A O 1
ATOM 1271 N N . SER A 1 168 ? -5.976 -22.853 9.678 1.00 70.56 168 SER A N 1
ATOM 1272 C CA . SER A 1 168 ? -4.910 -22.640 10.659 1.00 70.56 168 SER A CA 1
ATOM 1273 C C . SER A 1 168 ? -5.214 -21.448 11.575 1.00 70.56 168 SER A C 1
ATOM 1275 O O . SER A 1 168 ? -6.001 -20.564 11.255 1.00 70.56 168 SER A O 1
ATOM 1277 N N . LYS A 1 169 ? -4.599 -21.418 12.763 1.00 67.69 169 LYS A N 1
ATOM 1278 C CA . LYS A 1 169 ? -4.768 -20.320 13.736 1.00 67.69 169 LYS A CA 1
ATOM 1279 C C . LYS A 1 169 ? -3.783 -19.156 13.514 1.00 67.69 169 LYS A C 1
ATOM 1281 O O . LYS A 1 169 ? -3.754 -18.214 14.303 1.00 67.69 169 LYS A O 1
ATOM 1286 N N . GLY A 1 170 ? -3.025 -19.174 12.417 1.00 71.31 170 GLY A N 1
ATOM 1287 C CA . GLY A 1 170 ? -2.010 -18.169 12.085 1.00 71.31 170 GLY A CA 1
ATOM 1288 C C . GLY A 1 170 ? -0.628 -18.427 12.715 1.00 71.31 170 GLY A C 1
ATOM 1289 O O . GLY A 1 170 ? -0.459 -19.431 13.415 1.00 71.31 170 GLY A O 1
ATOM 1290 N N . PRO A 1 171 ? 0.367 -17.547 12.464 1.00 85.94 171 PRO A N 1
ATOM 1291 C CA . PRO A 1 171 ? 0.272 -16.293 11.701 1.00 85.94 171 PRO A CA 1
ATOM 1292 C C . PRO A 1 171 ? -0.005 -16.513 10.207 1.00 85.94 171 PRO A C 1
ATOM 1294 O O . PRO A 1 171 ? 0.449 -17.487 9.609 1.00 85.94 171 PRO A O 1
ATOM 1297 N N . PHE A 1 172 ? -0.771 -15.603 9.610 1.00 92.75 172 PHE A N 1
ATOM 1298 C CA . PHE A 1 172 ? -1.097 -15.585 8.189 1.00 92.75 172 PHE A CA 1
ATOM 1299 C C . PHE A 1 172 ? -0.106 -14.714 7.424 1.00 92.75 172 PHE A C 1
ATOM 1301 O O . PHE A 1 172 ? 0.438 -13.742 7.947 1.00 92.75 172 PHE A O 1
ATOM 1308 N N . SER A 1 173 ? 0.110 -15.067 6.162 1.00 95.31 173 SER A N 1
ATOM 1309 C CA . SER A 1 173 ? 0.970 -14.336 5.242 1.00 95.31 173 SER A CA 1
ATOM 1310 C C . SER A 1 173 ? 0.369 -14.376 3.842 1.00 95.31 173 SER A C 1
ATOM 1312 O O . SER A 1 173 ? -0.144 -15.419 3.411 1.00 95.31 173 SER A O 1
ATOM 1314 N N . LEU A 1 174 ? 0.408 -13.241 3.149 1.00 94.81 174 LEU A N 1
ATOM 1315 C CA . LEU A 1 174 ? -0.061 -13.102 1.779 1.00 94.81 174 LEU A CA 1
ATOM 1316 C C . LEU A 1 174 ? 0.919 -12.260 0.964 1.00 94.81 174 LEU A C 1
ATOM 1318 O O . LEU A 1 174 ? 1.202 -11.104 1.285 1.00 94.81 174 LEU A O 1
ATOM 1322 N N . ASP A 1 175 ? 1.418 -12.868 -0.103 1.00 97.62 175 ASP A N 1
ATOM 1323 C CA . ASP A 1 175 ? 2.326 -12.241 -1.052 1.00 97.62 175 ASP A CA 1
ATOM 1324 C C . ASP A 1 175 ? 1.598 -11.235 -1.949 1.00 97.62 175 ASP A C 1
ATOM 1326 O O . ASP A 1 175 ? 0.419 -11.398 -2.250 1.00 97.62 175 ASP A O 1
ATOM 1330 N N . MET A 1 176 ? 2.302 -10.206 -2.412 1.00 97.12 176 MET A N 1
ATOM 1331 C CA . MET A 1 176 ? 1.794 -9.225 -3.368 1.00 97.12 176 MET A CA 1
ATOM 1332 C C . MET A 1 176 ? 2.703 -9.190 -4.606 1.00 97.12 176 MET A C 1
ATOM 1334 O O . MET A 1 176 ? 3.903 -8.934 -4.469 1.00 97.12 176 MET A O 1
ATOM 1338 N N . PRO A 1 177 ? 2.180 -9.427 -5.825 1.00 97.56 177 PRO A N 1
ATOM 1339 C CA . PRO A 1 177 ? 0.846 -9.963 -6.137 1.00 97.56 177 PRO A CA 1
ATOM 1340 C C . PRO A 1 177 ? 0.654 -11.408 -5.629 1.00 97.56 177 PRO A C 1
ATOM 1342 O O . PRO A 1 177 ? 1.620 -12.055 -5.221 1.00 97.56 177 PRO A O 1
ATOM 1345 N N . ASN A 1 178 ? -0.585 -11.915 -5.669 1.00 95.50 178 ASN A N 1
ATOM 1346 C CA . ASN A 1 178 ? -0.929 -13.292 -5.287 1.00 95.50 178 ASN A CA 1
ATOM 1347 C C . ASN A 1 178 ? -1.721 -14.021 -6.382 1.00 95.50 178 ASN A C 1
ATOM 1349 O O . ASN A 1 178 ? -2.930 -14.204 -6.302 1.00 95.50 178 ASN A O 1
ATOM 1353 N N . PHE A 1 179 ? -1.045 -14.437 -7.443 1.00 95.25 179 PHE A N 1
ATOM 1354 C CA . PHE A 1 179 ? -1.657 -15.238 -8.494 1.00 95.25 179 PHE A CA 1
ATOM 1355 C C . PHE A 1 179 ? -1.858 -16.698 -8.076 1.00 95.25 179 PHE A C 1
ATOM 1357 O O . PHE A 1 179 ? -1.055 -17.263 -7.329 1.00 95.25 179 PHE A O 1
ATOM 1364 N N . ASP A 1 180 ? -2.870 -17.339 -8.661 1.00 91.81 180 ASP A N 1
ATOM 1365 C CA . ASP A 1 180 ? -3.048 -18.790 -8.612 1.00 91.81 180 ASP A CA 1
ATOM 1366 C C . ASP A 1 180 ? -1.919 -19.528 -9.342 1.00 91.81 180 ASP A C 1
ATOM 1368 O O . ASP A 1 180 ? -1.360 -19.033 -10.323 1.00 91.81 180 ASP A O 1
ATOM 1372 N N . LYS A 1 181 ? -1.630 -20.767 -8.924 1.00 93.12 181 LYS A N 1
ATOM 1373 C CA . LYS A 1 181 ? -0.571 -21.617 -9.513 1.00 93.12 181 LYS A CA 1
ATOM 1374 C C . LYS A 1 181 ? -0.733 -21.879 -11.013 1.00 93.12 181 LYS A C 1
ATOM 1376 O O . LYS A 1 181 ? 0.243 -22.199 -11.681 1.00 93.12 181 LYS A O 1
ATOM 1381 N N . SER A 1 182 ? -1.953 -21.776 -11.535 1.00 91.56 182 SER A N 1
ATOM 1382 C CA . SER A 1 182 ? -2.254 -21.922 -12.962 1.00 91.56 182 SER A CA 1
ATOM 1383 C C . SER A 1 182 ? -1.931 -20.671 -13.785 1.00 91.56 182 SER A C 1
ATOM 1385 O O . SER A 1 182 ? -1.923 -20.739 -15.012 1.00 91.56 182 SER A O 1
ATOM 1387 N N . SER A 1 183 ? -1.696 -19.524 -13.142 1.00 92.38 183 SER A N 1
ATOM 1388 C CA . SER A 1 183 ? -1.388 -18.272 -13.826 1.00 92.38 183 SER A CA 1
ATOM 1389 C C . SER A 1 183 ? 0.038 -18.291 -14.387 1.00 92.38 183 SER A C 1
ATOM 1391 O O . SER A 1 183 ? 0.980 -18.569 -13.640 1.00 92.38 183 SER A O 1
ATOM 1393 N N . PRO A 1 184 ? 0.253 -17.868 -15.647 1.00 91.56 184 PRO A N 1
ATOM 1394 C CA . PRO A 1 184 ? 1.593 -17.621 -16.185 1.00 91.56 184 PRO A CA 1
ATOM 1395 C C . PRO A 1 184 ? 2.398 -16.578 -15.395 1.00 91.56 184 PRO A C 1
ATOM 1397 O O . PRO A 1 184 ? 3.614 -16.499 -15.543 1.00 91.56 184 PRO A O 1
ATOM 1400 N N . PHE A 1 185 ? 1.730 -15.780 -14.557 1.00 94.88 185 PHE A N 1
ATOM 1401 C CA . PHE A 1 185 ? 2.339 -14.762 -13.702 1.00 94.88 185 PHE A CA 1
ATOM 1402 C C . PHE A 1 185 ? 2.615 -15.250 -12.273 1.00 94.88 185 PHE A C 1
ATOM 1404 O O . PHE A 1 185 ? 3.112 -14.469 -11.471 1.00 94.88 185 PHE A O 1
ATOM 1411 N N . TYR A 1 186 ? 2.357 -16.525 -11.944 1.00 95.38 186 TYR A N 1
ATOM 1412 C CA . TYR A 1 186 ? 2.582 -17.082 -10.600 1.00 95.38 186 TYR A CA 1
ATOM 1413 C C . TYR A 1 186 ? 4.003 -16.856 -10.070 1.00 95.38 186 TYR A C 1
ATOM 1415 O O . TYR A 1 186 ? 4.198 -16.601 -8.885 1.00 95.38 186 TYR A O 1
ATOM 1423 N N . PHE A 1 187 ? 5.004 -16.888 -10.953 1.00 94.94 187 PHE A N 1
ATOM 1424 C CA . PHE A 1 187 ? 6.399 -16.641 -10.581 1.00 94.94 187 PHE A CA 1
ATOM 1425 C C . PHE A 1 187 ? 6.658 -15.218 -10.052 1.00 94.94 187 PHE A C 1
ATOM 1427 O O . PHE A 1 187 ? 7.710 -14.991 -9.470 1.00 94.94 187 PHE A O 1
ATOM 1434 N N . LEU A 1 188 ? 5.739 -14.266 -10.263 1.00 96.69 188 LEU A N 1
ATOM 1435 C CA . LEU A 1 188 ? 5.830 -12.897 -9.748 1.00 96.69 188 LEU A CA 1
ATOM 1436 C C . LEU A 1 188 ? 5.290 -12.756 -8.323 1.00 96.69 188 LEU A C 1
ATOM 1438 O O . LEU A 1 188 ? 5.386 -11.664 -7.765 1.00 96.69 188 LEU A O 1
ATOM 1442 N N . ASN A 1 189 ? 4.712 -13.808 -7.737 1.00 97.50 189 ASN A N 1
ATOM 1443 C CA . ASN A 1 189 ? 4.166 -13.720 -6.388 1.00 97.50 189 ASN A CA 1
ATOM 1444 C C . ASN A 1 189 ? 5.240 -13.259 -5.397 1.00 97.50 189 ASN A C 1
ATOM 1446 O O . ASN A 1 189 ? 6.331 -13.822 -5.346 1.00 97.50 189 ASN A O 1
ATOM 1450 N N . GLY A 1 190 ? 4.921 -12.213 -4.636 1.00 96.75 190 GLY A N 1
ATOM 1451 C CA . GLY A 1 190 ? 5.795 -11.659 -3.597 1.00 96.75 190 GLY A CA 1
ATOM 1452 C C . GLY A 1 190 ? 6.852 -10.673 -4.097 1.00 96.75 190 GLY A C 1
ATOM 1453 O O . GLY A 1 190 ? 7.581 -10.103 -3.283 1.00 96.75 190 GLY A O 1
ATOM 1454 N N . ILE A 1 191 ? 6.939 -10.401 -5.409 1.00 97.50 191 ILE A N 1
ATOM 1455 C CA . ILE A 1 191 ? 7.914 -9.429 -5.943 1.00 97.50 191 ILE A CA 1
ATOM 1456 C C . ILE A 1 191 ? 7.684 -8.012 -5.400 1.00 97.50 191 ILE A C 1
ATOM 1458 O O . ILE A 1 191 ? 8.632 -7.242 -5.263 1.00 97.50 191 ILE A O 1
ATOM 1462 N N . CYS A 1 192 ? 6.437 -7.686 -5.053 1.00 98.00 192 CYS A N 1
ATOM 1463 C CA . CYS A 1 192 ? 6.019 -6.411 -4.485 1.00 98.00 192 CYS A CA 1
ATOM 1464 C C . CYS A 1 192 ? 5.748 -6.500 -2.976 1.00 98.00 192 CYS A C 1
ATOM 1466 O O . CYS A 1 192 ? 4.971 -5.711 -2.440 1.00 98.00 192 CYS A O 1
ATOM 1468 N N . GLY A 1 193 ? 6.413 -7.431 -2.289 1.00 97.06 193 GLY A N 1
ATOM 1469 C CA . GLY A 1 193 ? 6.361 -7.583 -0.840 1.00 97.06 193 GLY A CA 1
ATOM 1470 C C . GLY A 1 193 ? 5.308 -8.573 -0.355 1.00 97.06 193 GLY A C 1
ATOM 1471 O O . GLY A 1 193 ? 4.567 -9.173 -1.132 1.00 97.06 193 GLY A O 1
ATOM 1472 N N . THR A 1 194 ? 5.258 -8.725 0.962 1.00 97.88 194 THR A N 1
ATOM 1473 C CA . THR A 1 194 ? 4.418 -9.703 1.656 1.00 97.88 194 THR A CA 1
ATOM 1474 C C . THR A 1 194 ? 3.828 -9.051 2.898 1.00 97.88 194 THR A C 1
ATOM 1476 O O . THR A 1 194 ? 4.542 -8.398 3.664 1.00 97.88 194 THR A O 1
ATOM 1479 N N . VAL A 1 195 ? 2.525 -9.232 3.104 1.00 97.38 195 VAL A N 1
ATOM 1480 C CA . VAL A 1 195 ? 1.805 -8.736 4.281 1.00 97.38 195 VAL A CA 1
ATOM 1481 C C . VAL A 1 195 ? 1.511 -9.906 5.205 1.00 97.38 195 VAL A C 1
ATOM 1483 O O . VAL A 1 195 ? 0.973 -10.927 4.773 1.00 97.38 195 VAL A O 1
ATOM 1486 N N . THR A 1 196 ? 1.836 -9.745 6.481 1.00 96.00 196 THR A N 1
ATOM 1487 C CA . THR A 1 196 ? 1.628 -10.757 7.519 1.00 96.00 196 THR A CA 1
ATOM 1488 C C . THR A 1 196 ? 0.635 -10.261 8.554 1.00 96.00 196 THR A C 1
ATOM 1490 O O . THR A 1 196 ? 0.596 -9.073 8.844 1.00 96.00 196 THR A O 1
ATOM 1493 N N . TRP A 1 197 ? -0.174 -11.145 9.130 1.00 93.06 197 TRP A N 1
ATOM 1494 C CA . TRP A 1 197 ? -1.058 -10.778 10.234 1.00 93.06 197 TRP A CA 1
ATOM 1495 C C . TRP A 1 197 ? -1.389 -11.974 11.118 1.00 93.06 197 TRP A C 1
ATOM 1497 O O . TRP A 1 197 ? -1.451 -13.118 10.669 1.00 93.06 197 TRP A O 1
ATOM 1507 N N . ASN A 1 198 ? -1.644 -11.712 12.391 1.00 89.81 198 ASN A N 1
ATOM 1508 C CA . ASN A 1 198 ? -2.111 -12.723 13.330 1.00 89.81 198 ASN A CA 1
ATOM 1509 C C . ASN A 1 198 ? -3.624 -12.912 13.158 1.00 89.81 198 ASN A C 1
ATOM 1511 O O . ASN A 1 198 ? -4.322 -11.990 12.739 1.00 89.81 198 ASN A O 1
ATOM 1515 N N . SER A 1 199 ? -4.179 -14.073 13.497 1.00 82.06 199 SER A N 1
ATOM 1516 C CA . SER A 1 199 ? -5.642 -14.197 13.593 1.00 82.06 199 SER A CA 1
ATOM 1517 C C . SER A 1 199 ? -6.129 -13.912 15.003 1.00 82.06 199 SER A C 1
ATOM 1519 O O . SER A 1 199 ? -5.352 -13.919 15.955 1.00 82.06 199 SER A O 1
ATOM 1521 N N . ILE A 1 200 ? -7.431 -13.680 15.142 1.00 77.50 200 ILE A N 1
ATOM 1522 C CA . ILE A 1 200 ? -8.082 -13.536 16.446 1.00 77.50 200 ILE A CA 1
ATOM 1523 C C . ILE A 1 200 ? -8.738 -14.872 16.822 1.00 77.50 200 ILE A C 1
ATOM 1525 O O . ILE A 1 200 ? -9.944 -14.965 17.044 1.00 77.50 200 ILE A O 1
ATOM 1529 N N . SER A 1 201 ? -7.948 -15.949 16.839 1.00 68.88 201 SER A N 1
ATOM 1530 C CA . SER A 1 201 ? -8.452 -17.320 17.013 1.00 68.88 201 SER A CA 1
ATOM 1531 C C . SER A 1 201 ? -8.919 -17.659 18.430 1.00 68.88 201 SER A C 1
ATOM 1533 O O . SER A 1 201 ? -9.558 -18.692 18.629 1.00 68.88 201 SER A O 1
ATOM 1535 N N . ASP A 1 202 ? -8.599 -16.819 19.415 1.00 69.81 202 ASP A N 1
ATOM 1536 C CA . ASP A 1 202 ? -8.933 -17.060 20.825 1.00 69.81 202 ASP A CA 1
ATOM 1537 C C . ASP A 1 202 ? -10.385 -16.710 21.175 1.00 69.81 202 ASP A C 1
ATOM 1539 O O . ASP A 1 202 ? -10.843 -16.996 22.284 1.00 69.81 202 ASP A O 1
ATOM 1543 N N . LEU A 1 203 ? -11.128 -16.125 20.230 1.00 70.94 203 LEU A N 1
ATOM 1544 C CA . LEU A 1 203 ? -12.559 -15.893 20.384 1.00 70.94 203 LEU A CA 1
ATOM 1545 C C . LEU A 1 203 ? -13.328 -17.220 20.357 1.00 70.94 203 LEU A C 1
ATOM 1547 O O . LEU A 1 203 ? -13.096 -18.087 19.510 1.00 70.94 203 LEU A O 1
ATOM 1551 N N . LYS A 1 204 ? -14.282 -17.351 21.277 1.00 74.44 204 LYS A N 1
ATOM 1552 C CA . LYS A 1 204 ? -15.171 -18.503 21.456 1.00 74.44 204 LYS A CA 1
ATOM 1553 C C . LYS A 1 204 ? -16.628 -18.052 21.374 1.00 74.44 204 LYS A C 1
ATOM 1555 O O . LYS A 1 204 ? -16.940 -16.893 21.623 1.00 74.44 204 LYS A O 1
ATOM 1560 N N . ALA A 1 205 ? -17.524 -18.983 21.045 1.00 68.94 205 ALA A N 1
ATOM 1561 C CA . ALA A 1 205 ? -18.963 -18.708 20.975 1.00 68.94 205 ALA A CA 1
ATOM 1562 C C . ALA A 1 205 ? -19.542 -18.287 22.337 1.00 68.94 205 ALA A C 1
ATOM 1564 O O . ALA A 1 205 ? -20.440 -17.454 22.399 1.00 68.94 205 ALA A O 1
ATOM 1565 N N . ASP A 1 206 ? -18.992 -18.833 23.421 1.00 71.38 206 ASP A N 1
ATOM 1566 C CA . ASP A 1 206 ? -19.232 -18.369 24.783 1.00 71.38 206 ASP A CA 1
ATOM 1567 C C . ASP A 1 206 ? -17.919 -17.800 25.326 1.00 71.38 206 ASP A C 1
ATOM 1569 O O . ASP A 1 206 ? -16.952 -18.534 25.553 1.00 71.38 206 ASP A O 1
ATOM 1573 N N . MET A 1 207 ? -17.872 -16.478 25.474 1.00 66.94 207 MET A N 1
ATOM 1574 C CA . MET A 1 207 ? -16.718 -15.769 26.036 1.00 66.94 207 MET A CA 1
ATOM 1575 C C . MET A 1 207 ? -16.804 -15.665 27.569 1.00 66.94 207 MET A C 1
ATOM 1577 O O . MET A 1 207 ? -15.996 -14.970 28.187 1.00 66.94 207 MET A O 1
ATOM 1581 N N . GLY A 1 208 ? -17.774 -16.345 28.193 1.00 59.19 208 GLY A N 1
ATOM 1582 C CA . GLY A 1 208 ? -18.129 -16.165 29.593 1.00 59.19 208 GLY A CA 1
ATOM 1583 C C . GLY A 1 208 ? -18.848 -14.835 29.840 1.00 59.19 208 GLY A C 1
ATOM 1584 O O . GLY A 1 208 ? -19.018 -14.004 28.946 1.00 59.19 208 GLY A O 1
ATOM 1585 N N . LYS A 1 209 ? -19.295 -14.621 31.085 1.00 58.31 209 LYS A N 1
ATOM 1586 C CA . LYS A 1 209 ? -19.919 -13.359 31.536 1.00 58.31 209 LYS A CA 1
ATOM 1587 C C . LYS A 1 209 ? -21.128 -12.919 30.680 1.00 58.31 209 LYS A C 1
ATOM 1589 O O . LYS A 1 209 ? -21.316 -11.731 30.447 1.00 58.31 209 LYS A O 1
ATOM 1594 N N . ASN A 1 210 ? -21.955 -13.855 30.204 1.00 54.66 210 ASN A N 1
ATOM 1595 C CA . ASN A 1 210 ? -23.133 -13.609 29.346 1.00 54.66 210 ASN A CA 1
ATOM 1596 C C . ASN A 1 210 ? -22.845 -13.087 27.919 1.00 54.66 210 ASN A C 1
ATOM 1598 O O . ASN A 1 210 ? -23.775 -12.676 27.230 1.00 54.66 210 ASN A O 1
ATOM 1602 N N . ILE A 1 211 ? -21.600 -13.143 27.431 1.00 61.09 211 ILE A N 1
ATOM 1603 C CA . ILE A 1 211 ? -21.283 -12.835 26.026 1.00 61.09 211 ILE A CA 1
ATOM 1604 C C . ILE A 1 211 ? -21.424 -14.119 25.203 1.00 61.09 211 ILE A C 1
ATOM 1606 O O . ILE A 1 211 ? -20.521 -14.960 25.179 1.00 61.09 211 ILE A O 1
ATOM 1610 N N . LYS A 1 212 ? -22.569 -14.257 24.528 1.00 65.81 212 LYS A N 1
ATOM 1611 C CA . LYS A 1 212 ? -22.848 -15.354 23.594 1.00 65.81 212 LYS A CA 1
ATOM 1612 C C . LYS A 1 212 ? -22.878 -14.827 22.165 1.00 65.81 212 LYS A C 1
ATOM 1614 O O . LYS A 1 212 ? -23.763 -14.058 21.802 1.00 65.81 212 LYS A O 1
ATOM 1619 N N . LEU A 1 213 ? -21.910 -15.254 21.364 1.00 65.50 213 LEU A N 1
ATOM 1620 C CA . LEU A 1 213 ? -21.830 -14.955 19.941 1.00 65.50 213 LEU A CA 1
ATOM 1621 C C . LEU A 1 213 ? -22.503 -16.079 19.154 1.00 65.50 213 LEU A C 1
ATOM 1623 O O . LEU A 1 213 ? -22.240 -17.262 19.376 1.00 65.50 213 LEU A O 1
ATOM 1627 N N . THR A 1 214 ? -23.339 -15.712 18.189 1.00 71.44 214 THR A N 1
ATOM 1628 C CA . THR A 1 214 ? -23.781 -16.651 17.151 1.00 71.44 214 THR A CA 1
ATOM 1629 C C . THR A 1 214 ? -22.586 -17.101 16.305 1.00 71.44 214 THR A C 1
ATOM 1631 O O . THR A 1 214 ? -21.563 -16.415 16.235 1.00 71.44 214 THR A O 1
ATOM 1634 N N . SER A 1 215 ? -22.712 -18.237 15.615 1.00 70.38 215 SER A N 1
ATOM 1635 C CA . SER A 1 215 ? -21.641 -18.764 14.758 1.00 70.38 215 SER A CA 1
ATOM 1636 C C . SER A 1 215 ? -21.171 -17.753 13.703 1.00 70.38 215 SER A C 1
ATOM 1638 O O . SER A 1 215 ? -19.969 -17.600 13.514 1.00 70.38 215 SER A O 1
ATOM 1640 N N . SER A 1 216 ? -22.090 -16.999 13.088 1.00 64.38 216 SER A N 1
ATOM 1641 C CA . SER A 1 216 ? -21.745 -15.968 12.098 1.00 64.38 216 SER A CA 1
ATOM 1642 C C . SER A 1 216 ? -21.048 -14.752 12.719 1.00 64.38 216 SER A C 1
ATOM 1644 O O . SER A 1 216 ? -20.127 -14.189 12.125 1.00 64.38 216 SER A O 1
ATOM 1646 N N . GLN A 1 217 ? -21.446 -14.340 13.928 1.00 67.06 217 GLN A N 1
ATOM 1647 C CA . GLN A 1 217 ? -20.792 -13.243 14.647 1.00 67.06 217 GLN A CA 1
ATOM 1648 C C . GLN A 1 217 ? -19.377 -13.623 15.087 1.00 67.06 217 GLN A C 1
ATOM 1650 O O . GLN A 1 217 ? -18.477 -12.789 14.995 1.00 67.06 217 GLN A O 1
ATOM 1655 N N . LEU A 1 218 ? -19.182 -14.867 15.534 1.00 69.25 218 LEU A N 1
ATOM 1656 C CA . LEU A 1 218 ? -17.870 -15.396 15.891 1.00 69.25 218 LEU A CA 1
ATOM 1657 C C . LEU A 1 218 ? -16.943 -15.430 14.673 1.00 69.25 218 LEU A C 1
ATOM 1659 O O . LEU A 1 218 ? -15.833 -14.915 14.749 1.00 69.25 218 LEU A O 1
ATOM 1663 N N . GLU A 1 219 ? -17.416 -15.964 13.548 1.00 69.94 219 GLU A N 1
ATOM 1664 C CA . GLU A 1 219 ? -16.654 -16.004 12.296 1.00 69.94 219 GLU A CA 1
ATOM 1665 C C . GLU A 1 219 ? -16.277 -14.592 11.822 1.00 69.94 219 GLU A C 1
ATOM 1667 O O . GLU A 1 219 ? -15.114 -14.312 11.536 1.00 69.94 219 GLU A O 1
ATOM 1672 N N . THR A 1 220 ? -17.229 -13.653 11.844 1.00 71.06 220 THR A N 1
ATOM 1673 C CA . THR A 1 220 ? -16.964 -12.253 11.470 1.00 71.06 220 THR A CA 1
ATOM 1674 C C . THR A 1 220 ? -15.950 -11.593 12.411 1.00 71.06 220 THR A C 1
ATOM 1676 O O . THR A 1 220 ? -15.123 -10.799 11.968 1.00 71.06 220 THR A O 1
ATOM 1679 N N . ALA A 1 221 ? -15.999 -11.895 13.712 1.00 70.81 221 ALA A N 1
ATOM 1680 C CA . ALA A 1 221 ? -15.049 -11.363 14.686 1.00 70.81 221 ALA A CA 1
ATOM 1681 C C . ALA A 1 221 ? -13.649 -11.979 14.520 1.00 70.81 221 ALA A C 1
ATOM 1683 O O . ALA A 1 221 ? -12.657 -11.264 14.603 1.00 70.81 221 ALA A O 1
ATOM 1684 N N . GLN A 1 222 ? -13.553 -13.273 14.207 1.00 78.12 222 GLN A N 1
ATOM 1685 C CA . GLN A 1 222 ? -12.282 -13.940 13.904 1.00 78.12 222 GLN A CA 1
ATOM 1686 C C . GLN A 1 222 ? -11.645 -13.399 12.612 1.00 78.12 222 GLN A C 1
ATOM 1688 O O . GLN A 1 222 ? -10.421 -13.264 12.540 1.00 78.12 222 GLN A O 1
ATOM 1693 N N . LEU A 1 223 ? -12.464 -13.033 11.620 1.00 79.31 223 LEU A N 1
ATOM 1694 C CA . LEU A 1 223 ? -12.037 -12.414 10.360 1.00 79.31 223 LEU A CA 1
ATOM 1695 C C . LEU A 1 223 ? -11.818 -10.896 10.449 1.00 79.31 223 LEU A C 1
ATOM 1697 O O . LEU A 1 223 ? -11.368 -10.304 9.468 1.00 79.31 223 LEU A O 1
ATOM 1701 N N . SER A 1 224 ? -12.108 -10.242 11.581 1.00 81.25 224 SER A N 1
ATOM 1702 C CA . SER A 1 224 ? -12.149 -8.772 11.635 1.00 81.25 224 SER A CA 1
ATOM 1703 C C . SER A 1 224 ? -10.825 -8.125 11.241 1.00 81.25 224 SER A C 1
ATOM 1705 O O . SER A 1 224 ? -10.836 -7.094 10.574 1.00 81.25 224 SER A O 1
ATOM 1707 N N . ARG A 1 225 ? -9.692 -8.757 11.576 1.00 85.56 225 ARG A N 1
ATOM 1708 C CA . ARG A 1 225 ? -8.366 -8.266 11.184 1.00 85.56 225 ARG A CA 1
ATOM 1709 C C . ARG A 1 225 ? -8.154 -8.341 9.674 1.00 85.56 225 ARG A C 1
ATOM 1711 O O . ARG A 1 225 ? -7.775 -7.344 9.072 1.00 85.56 225 ARG A O 1
ATOM 1718 N N . ALA A 1 226 ? -8.471 -9.469 9.040 1.00 84.31 226 ALA A N 1
ATOM 1719 C CA . ALA A 1 226 ? -8.403 -9.588 7.583 1.00 84.31 226 ALA A CA 1
ATOM 1720 C C . ALA A 1 226 ? -9.345 -8.601 6.872 1.00 84.31 226 ALA A C 1
ATOM 1722 O O . ALA A 1 226 ? -8.965 -8.030 5.854 1.00 84.31 226 ALA A O 1
ATOM 1723 N N . ILE A 1 227 ? -10.540 -8.351 7.420 1.00 80.56 227 ILE A N 1
ATOM 1724 C CA . ILE A 1 227 ? -11.484 -7.350 6.893 1.00 80.56 227 ILE A CA 1
ATOM 1725 C C . ILE A 1 227 ? -10.899 -5.936 7.019 1.00 80.56 227 ILE A C 1
ATOM 1727 O O . ILE A 1 227 ? -10.9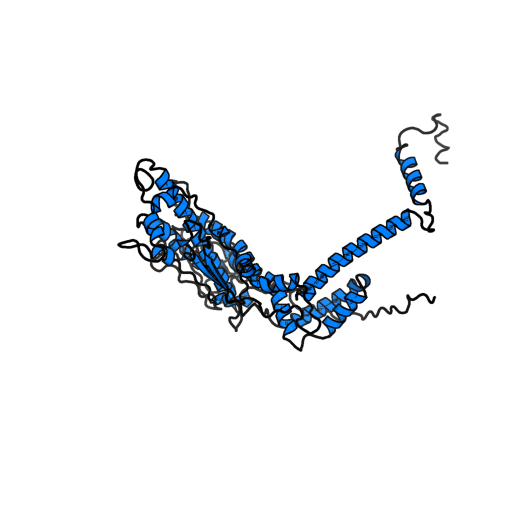47 -5.166 6.062 1.00 80.56 227 ILE A O 1
ATOM 1731 N N . ALA A 1 228 ? -10.306 -5.604 8.167 1.00 83.12 228 ALA A N 1
ATOM 1732 C CA . ALA A 1 228 ? -9.671 -4.311 8.401 1.00 83.12 228 ALA A CA 1
ATOM 1733 C C . ALA A 1 228 ? -8.485 -4.073 7.451 1.00 83.12 228 ALA A C 1
ATOM 1735 O O . ALA A 1 228 ? -8.377 -3.006 6.847 1.00 83.12 228 ALA A O 1
ATOM 1736 N N . ILE A 1 229 ? -7.633 -5.087 7.250 1.00 87.56 229 ILE A N 1
ATOM 1737 C CA . ILE A 1 229 ? -6.529 -5.041 6.277 1.00 87.56 229 ILE A CA 1
ATOM 1738 C C . ILE A 1 229 ? -7.077 -4.897 4.853 1.00 87.56 229 ILE A C 1
ATOM 1740 O O . ILE A 1 229 ? -6.548 -4.107 4.075 1.00 87.56 229 ILE A O 1
ATOM 1744 N N . GLN A 1 230 ? -8.153 -5.610 4.508 1.00 86.81 230 GLN A N 1
ATOM 1745 C CA . GLN A 1 230 ? -8.780 -5.514 3.190 1.00 86.81 230 GLN A CA 1
ATOM 1746 C C . GLN A 1 230 ? -9.344 -4.114 2.923 1.00 86.81 230 GLN A C 1
ATOM 1748 O O . GLN A 1 230 ? -9.172 -3.600 1.819 1.00 86.81 230 GLN A O 1
ATOM 1753 N N . GLN A 1 231 ? -9.974 -3.476 3.911 1.00 82.00 231 GLN A N 1
ATOM 1754 C CA . GLN A 1 231 ? -10.452 -2.103 3.762 1.00 82.00 231 GLN A CA 1
ATOM 1755 C C . GLN A 1 231 ? -9.285 -1.128 3.589 1.00 82.00 231 GLN A C 1
ATOM 1757 O O . GLN A 1 231 ? -9.293 -0.336 2.650 1.00 82.00 231 GLN A O 1
ATOM 1762 N N . MET A 1 232 ? -8.251 -1.239 4.428 1.00 85.19 232 MET A N 1
ATOM 1763 C CA . MET A 1 232 ? -7.022 -0.452 4.299 1.00 85.19 232 MET A CA 1
ATOM 1764 C C . MET A 1 232 ? -6.390 -0.624 2.906 1.00 85.19 232 MET A C 1
ATOM 1766 O O . MET A 1 232 ? -5.986 0.355 2.281 1.00 85.19 232 MET A O 1
ATOM 1770 N N . TYR A 1 233 ? -6.365 -1.851 2.379 1.00 89.94 233 TYR A N 1
ATOM 1771 C CA . TYR A 1 233 ? -5.906 -2.153 1.024 1.00 89.94 233 TYR A CA 1
ATOM 1772 C C . TYR A 1 233 ? -6.750 -1.454 -0.044 1.00 89.94 233 TYR A C 1
ATOM 1774 O O . TYR A 1 233 ? -6.199 -0.803 -0.930 1.00 89.94 233 TYR A O 1
ATOM 1782 N N . VAL A 1 234 ? -8.079 -1.525 0.036 1.00 85.25 234 VAL A N 1
ATOM 1783 C CA . VAL A 1 234 ? -8.960 -0.842 -0.925 1.00 85.25 234 VAL A CA 1
ATOM 1784 C C . VAL A 1 234 ? -8.752 0.674 -0.878 1.00 85.25 234 VAL A C 1
ATOM 1786 O O . VAL A 1 234 ? -8.567 1.281 -1.934 1.00 85.25 234 VAL A O 1
ATOM 1789 N N . THR A 1 235 ? -8.689 1.273 0.314 1.00 82.62 235 THR A N 1
ATOM 1790 C CA . THR A 1 235 ? -8.448 2.714 0.490 1.00 82.62 235 THR A CA 1
ATOM 1791 C C . THR A 1 235 ? -7.119 3.135 -0.151 1.00 82.62 235 THR A C 1
ATOM 1793 O O . THR A 1 235 ? -7.096 4.035 -0.995 1.00 82.62 235 THR A O 1
ATOM 1796 N N . LEU A 1 236 ? -6.019 2.436 0.156 1.00 93.56 236 LEU A N 1
ATOM 1797 C CA . LEU A 1 236 ? -4.685 2.758 -0.369 1.00 93.56 236 LEU A CA 1
ATOM 1798 C C . LEU A 1 236 ? -4.542 2.507 -1.876 1.00 93.56 236 LEU A C 1
ATOM 1800 O O . LEU A 1 236 ? -3.742 3.179 -2.528 1.00 93.56 236 LEU A O 1
ATOM 1804 N N . SER A 1 237 ? -5.352 1.616 -2.459 1.00 91.06 237 SER A N 1
ATOM 1805 C CA . SER A 1 237 ? -5.275 1.316 -3.895 1.00 91.06 237 SER A CA 1
ATOM 1806 C C . SER A 1 237 ? -5.562 2.546 -4.759 1.00 91.06 237 SER A C 1
ATOM 1808 O O . SER A 1 237 ? -4.937 2.732 -5.803 1.00 91.06 237 SER A O 1
ATOM 1810 N N . THR A 1 238 ? -6.453 3.429 -4.297 1.00 89.25 238 THR A N 1
ATOM 1811 C CA . THR A 1 238 ? -6.778 4.684 -4.988 1.00 89.25 238 THR A CA 1
ATOM 1812 C C . THR A 1 238 ? -5.593 5.652 -4.968 1.00 89.25 238 THR A C 1
ATOM 1814 O O . THR A 1 238 ? -5.244 6.227 -5.999 1.00 89.25 238 THR A O 1
ATOM 1817 N N . VAL A 1 239 ? -4.898 5.746 -3.831 1.00 95.00 239 VAL A N 1
ATOM 1818 C CA . VAL A 1 239 ? -3.670 6.537 -3.666 1.00 95.00 239 VAL A CA 1
ATOM 1819 C C . VAL A 1 239 ? -2.577 6.008 -4.593 1.00 95.00 239 VAL A C 1
ATOM 1821 O O . VAL A 1 239 ? -1.977 6.774 -5.347 1.00 95.00 239 VAL A O 1
ATOM 1824 N N . ALA A 1 240 ? -2.370 4.688 -4.611 1.00 97.25 240 ALA A N 1
ATOM 1825 C CA . ALA A 1 240 ? -1.384 4.039 -5.466 1.00 97.25 240 ALA A CA 1
ATOM 1826 C C . ALA A 1 240 ? -1.652 4.290 -6.961 1.00 97.25 240 ALA A C 1
ATOM 1828 O O . ALA A 1 240 ? -0.726 4.586 -7.720 1.00 97.25 240 ALA A O 1
ATOM 1829 N N . GLN A 1 241 ? -2.917 4.229 -7.391 1.00 94.94 241 GLN A N 1
ATOM 1830 C CA . GLN A 1 241 ? -3.308 4.550 -8.766 1.00 94.94 241 GLN A CA 1
ATOM 1831 C C . GLN A 1 241 ? -2.983 6.000 -9.128 1.00 94.94 241 GLN A C 1
ATOM 1833 O O . GLN A 1 241 ? -2.424 6.241 -10.199 1.00 94.94 241 GLN A O 1
ATOM 1838 N N . VAL A 1 242 ? -3.284 6.960 -8.247 1.00 94.50 242 VAL A N 1
ATOM 1839 C CA . VAL A 1 242 ? -2.953 8.377 -8.469 1.00 94.50 242 VAL A CA 1
ATOM 1840 C C . VAL A 1 242 ? -1.439 8.567 -8.584 1.00 94.50 242 VAL A C 1
ATOM 1842 O O . VAL A 1 242 ? -0.987 9.196 -9.540 1.00 94.50 242 VAL A O 1
ATOM 1845 N N . MET A 1 243 ? -0.647 7.959 -7.692 1.00 96.00 243 MET A N 1
ATOM 1846 C CA . MET A 1 243 ? 0.822 8.029 -7.737 1.00 96.00 243 MET A CA 1
ATOM 1847 C C . MET A 1 243 ? 1.384 7.502 -9.065 1.00 96.00 243 MET A C 1
ATOM 1849 O O . MET A 1 243 ? 2.157 8.190 -9.728 1.00 96.00 243 MET A O 1
ATOM 1853 N N . VAL A 1 244 ? 0.952 6.314 -9.499 1.00 95.56 244 VAL A N 1
ATOM 1854 C CA . VAL A 1 244 ? 1.435 5.674 -10.737 1.00 95.56 244 VAL A CA 1
ATOM 1855 C C . VAL A 1 244 ? 0.918 6.370 -12.004 1.00 95.56 244 VAL A C 1
ATOM 1857 O O . VAL A 1 244 ? 1.546 6.304 -13.060 1.00 95.56 244 VAL A O 1
ATOM 1860 N N . ASN A 1 245 ? -0.247 7.018 -11.955 1.00 93.12 245 ASN A N 1
ATOM 1861 C CA . ASN A 1 245 ? -0.773 7.805 -13.077 1.00 93.12 245 ASN A CA 1
ATOM 1862 C C . ASN A 1 245 ? -0.104 9.181 -13.199 1.00 93.12 245 ASN A C 1
ATOM 1864 O O . ASN A 1 245 ? -0.041 9.729 -14.302 1.00 93.12 245 ASN A O 1
ATOM 1868 N N . ASN A 1 246 ? 0.387 9.727 -12.086 1.00 92.56 246 ASN A N 1
ATOM 1869 C CA . ASN A 1 246 ? 1.085 11.004 -12.049 1.00 92.56 246 ASN A CA 1
ATOM 1870 C C . ASN A 1 246 ? 2.515 10.933 -12.597 1.00 92.56 246 ASN A C 1
ATOM 1872 O O . ASN A 1 246 ? 3.044 11.950 -13.035 1.00 92.56 246 ASN A O 1
ATOM 1876 N N . ASP A 1 247 ? 3.150 9.766 -12.578 1.00 92.06 247 ASP A N 1
ATOM 1877 C CA . ASP A 1 247 ? 4.520 9.629 -13.060 1.00 92.06 247 ASP A CA 1
ATOM 1878 C C . ASP A 1 247 ? 4.579 9.727 -14.613 1.00 92.06 247 ASP A C 1
ATOM 1880 O O . ASP A 1 247 ? 3.878 8.983 -15.320 1.00 92.06 247 ASP A O 1
ATOM 1884 N N . PRO A 1 248 ? 5.394 10.651 -15.177 1.00 87.69 248 PRO A N 1
ATOM 1885 C CA . PRO A 1 248 ? 5.518 10.867 -16.621 1.00 87.69 248 PRO A CA 1
ATOM 1886 C C . PRO A 1 248 ? 5.856 9.611 -17.427 1.00 87.69 248 PRO A C 1
ATOM 1888 O O . PRO A 1 248 ? 5.318 9.416 -18.525 1.00 87.69 248 PRO A O 1
ATOM 1891 N N . ALA A 1 249 ? 6.697 8.734 -16.880 1.00 84.25 249 ALA A N 1
ATOM 1892 C CA . ALA A 1 249 ? 7.225 7.562 -17.567 1.00 84.25 249 ALA A CA 1
ATOM 1893 C C . ALA A 1 249 ? 6.199 6.426 -17.729 1.00 84.25 249 ALA A C 1
ATOM 1895 O O . ALA A 1 249 ? 6.436 5.487 -18.495 1.00 84.25 249 ALA A O 1
ATOM 1896 N N . PHE A 1 250 ? 5.050 6.502 -17.047 1.00 83.75 250 PHE A N 1
ATOM 1897 C CA . PHE A 1 250 ? 3.938 5.558 -17.209 1.00 83.75 250 PHE A CA 1
ATOM 1898 C C . PHE A 1 250 ? 2.802 6.095 -18.092 1.00 83.75 250 PHE A C 1
ATOM 1900 O O . PHE A 1 250 ? 1.755 5.447 -18.199 1.00 83.75 250 PHE A O 1
ATOM 1907 N N . SER A 1 251 ? 2.968 7.268 -18.716 1.00 70.94 251 SER A N 1
ATOM 1908 C CA . SER A 1 251 ? 1.979 7.797 -19.658 1.00 70.94 251 SER A CA 1
ATOM 1909 C C . SER A 1 251 ? 2.132 7.162 -21.047 1.00 70.94 251 SER A C 1
ATOM 1911 O O . SER A 1 251 ? 3.224 7.078 -21.600 1.00 70.94 251 SER A O 1
ATOM 1913 N N . SER A 1 252 ? 1.024 6.670 -21.609 1.00 52.66 252 SER A N 1
ATOM 1914 C CA . SER A 1 252 ? 0.989 5.961 -22.899 1.00 52.66 252 SER A CA 1
ATOM 1915 C C . SER A 1 252 ? 1.095 6.885 -24.114 1.00 52.66 252 SER A C 1
ATOM 1917 O O . SER A 1 252 ? 1.277 6.418 -25.236 1.00 52.66 252 SER A O 1
ATOM 1919 N N . THR A 1 253 ? 0.955 8.193 -23.915 1.00 47.25 253 THR A N 1
ATOM 1920 C CA . THR A 1 253 ? 1.176 9.202 -24.945 1.00 47.25 253 THR A CA 1
ATOM 1921 C C . THR A 1 253 ? 2.651 9.557 -24.966 1.00 47.25 253 THR A C 1
ATOM 1923 O O . THR A 1 253 ? 3.127 10.283 -24.097 1.00 47.25 253 THR A O 1
ATOM 1926 N N . SER A 1 254 ? 3.366 9.085 -25.984 1.00 41.81 254 SER A N 1
ATOM 1927 C CA . SER A 1 254 ? 4.645 9.646 -26.409 1.00 41.81 254 SER A CA 1
ATOM 1928 C C . SER A 1 254 ? 4.431 11.090 -26.870 1.00 41.81 254 SER A C 1
ATOM 1930 O O . SER A 1 254 ? 4.386 11.381 -28.062 1.00 41.81 254 SER A O 1
ATOM 1932 N N . SER A 1 255 ? 4.223 12.004 -25.925 1.00 37.31 255 SER A N 1
ATOM 1933 C CA . SER A 1 255 ? 4.254 13.426 -26.201 1.00 37.31 255 SER A CA 1
ATOM 1934 C C . SER A 1 255 ? 5.709 13.860 -26.177 1.00 37.31 255 SER A C 1
ATOM 1936 O O . SER A 1 255 ? 6.308 14.038 -25.121 1.00 37.31 255 SER A O 1
ATOM 1938 N N . THR A 1 256 ? 6.236 14.151 -27.357 1.00 38.09 256 THR A N 1
ATOM 1939 C CA . THR A 1 256 ? 7.301 15.133 -27.618 1.00 38.09 256 THR A CA 1
ATOM 1940 C C . THR A 1 256 ? 6.924 16.558 -27.148 1.00 38.09 256 THR A C 1
ATOM 1942 O O . THR A 1 256 ? 7.416 17.552 -27.674 1.00 38.09 256 THR A O 1
ATOM 1945 N N . GLY A 1 257 ? 6.042 16.686 -26.151 1.00 40.19 257 GLY A N 1
ATOM 1946 C CA . GLY A 1 257 ? 5.612 17.933 -25.539 1.00 40.19 257 GLY A CA 1
ATOM 1947 C C . GLY A 1 257 ? 6.443 18.194 -24.292 1.00 40.19 257 GLY A C 1
ATOM 1948 O O . GLY A 1 257 ? 6.270 17.509 -23.295 1.00 40.19 257 GLY A O 1
ATOM 1949 N N . ASN A 1 258 ? 7.361 19.156 -24.398 1.00 43.62 258 ASN A N 1
ATOM 1950 C CA . ASN A 1 258 ? 8.133 19.803 -23.334 1.00 43.62 258 ASN A CA 1
ATOM 1951 C C . ASN A 1 258 ? 8.015 19.187 -21.923 1.00 43.62 258 ASN A C 1
ATOM 1953 O O . ASN A 1 258 ? 7.137 19.565 -21.150 1.00 43.62 258 ASN A O 1
ATOM 1957 N N . SER A 1 259 ? 9.031 18.419 -21.522 1.00 54.25 259 SER A N 1
ATOM 1958 C CA . SER A 1 259 ? 9.358 18.049 -20.131 1.00 54.25 259 SER A CA 1
ATOM 1959 C C . SER A 1 259 ? 9.639 19.249 -19.200 1.00 54.25 259 SER A C 1
ATOM 1961 O O . SER A 1 259 ? 10.225 19.090 -18.136 1.00 54.25 259 SER A O 1
ATOM 1963 N N . LYS A 1 260 ? 9.301 20.478 -19.615 1.00 57.72 260 LYS A N 1
ATOM 1964 C CA . LYS A 1 260 ? 9.600 21.723 -18.894 1.00 57.72 260 LYS A CA 1
ATOM 1965 C C . LYS A 1 260 ? 8.616 22.027 -17.761 1.00 57.72 260 LYS A C 1
ATOM 1967 O O . LYS A 1 260 ? 8.904 22.926 -16.981 1.00 57.72 260 LYS A O 1
ATOM 1972 N N . ASN A 1 261 ? 7.491 21.311 -17.679 1.00 74.38 261 ASN A N 1
ATOM 1973 C CA . ASN A 1 261 ? 6.413 21.609 -16.728 1.00 74.38 261 ASN A CA 1
ATOM 1974 C C . ASN A 1 261 ? 6.165 20.503 -15.687 1.00 74.38 261 ASN A C 1
ATOM 1976 O O . ASN A 1 261 ? 5.334 20.702 -14.802 1.00 74.38 261 ASN A O 1
ATOM 1980 N N . ASP A 1 262 ? 6.850 19.360 -15.787 1.00 84.75 262 ASP A N 1
ATOM 1981 C CA . ASP A 1 262 ? 6.754 18.306 -14.775 1.00 84.75 262 ASP A CA 1
ATOM 1982 C C . ASP A 1 262 ? 7.483 18.747 -13.501 1.00 84.75 262 ASP A C 1
ATOM 1984 O O . ASP A 1 262 ? 8.537 19.384 -13.561 1.00 84.75 262 ASP A O 1
ATOM 1988 N N . PHE A 1 263 ? 6.935 18.400 -12.336 1.00 85.75 263 PHE A N 1
ATOM 1989 C CA . PHE A 1 263 ? 7.573 18.695 -11.055 1.00 85.75 263 PHE A CA 1
ATOM 1990 C C . PHE A 1 263 ? 8.910 17.952 -10.887 1.00 85.75 263 PHE A C 1
ATOM 1992 O O . PHE A 1 263 ? 9.873 18.515 -10.365 1.00 85.75 263 PHE A O 1
ATOM 1999 N N . SER A 1 264 ? 8.983 16.690 -11.318 1.00 88.56 264 SER A N 1
ATOM 2000 C CA . SER A 1 264 ? 10.204 15.883 -11.292 1.00 88.56 264 SER A CA 1
ATOM 2001 C C . SER A 1 264 ? 10.170 14.751 -12.324 1.00 88.56 264 SER A C 1
ATOM 2003 O O . SER A 1 264 ? 9.147 14.493 -12.956 1.00 88.56 264 SER A O 1
ATOM 2005 N N . ALA A 1 265 ? 11.279 14.013 -12.455 1.00 88.00 265 ALA A N 1
ATOM 2006 C CA . ALA A 1 265 ? 11.381 12.853 -13.348 1.00 88.00 265 ALA A CA 1
ATOM 2007 C C . ALA A 1 265 ? 10.402 11.703 -13.020 1.00 88.00 265 ALA A C 1
ATOM 2009 O O . ALA A 1 265 ? 10.221 10.806 -13.840 1.00 88.00 265 ALA A O 1
ATOM 2010 N N . ILE A 1 266 ? 9.784 11.720 -11.834 1.00 90.31 266 ILE A N 1
ATOM 2011 C CA . ILE A 1 266 ? 8.831 10.699 -11.369 1.00 90.31 266 ILE A CA 1
ATOM 2012 C C . ILE A 1 266 ? 7.440 11.281 -11.075 1.00 90.31 266 ILE A C 1
ATOM 2014 O O . ILE A 1 266 ? 6.569 10.573 -10.580 1.00 90.31 266 ILE A O 1
ATOM 2018 N N . ALA A 1 267 ? 7.218 12.579 -11.308 1.00 90.56 267 ALA A N 1
ATOM 2019 C CA . ALA A 1 267 ? 5.988 13.241 -10.891 1.00 90.56 267 ALA A CA 1
ATOM 2020 C C . ALA A 1 267 ? 5.660 14.457 -11.767 1.00 90.56 267 ALA A C 1
ATOM 2022 O O . ALA A 1 267 ? 6.414 15.428 -11.799 1.00 90.56 267 ALA A O 1
ATOM 2023 N N . LYS A 1 268 ? 4.493 14.448 -12.424 1.00 89.38 268 LYS A N 1
ATOM 2024 C CA . LYS A 1 268 ? 3.963 15.626 -13.135 1.00 89.38 268 LYS A CA 1
ATOM 2025 C C . LYS A 1 268 ? 3.557 16.720 -12.150 1.00 89.38 268 LYS A C 1
ATOM 2027 O O . LYS A 1 268 ? 3.975 17.867 -12.277 1.00 89.38 268 LYS A O 1
ATOM 2032 N N . GLN A 1 269 ? 2.773 16.350 -11.142 1.00 89.94 269 GLN A N 1
ATOM 2033 C CA . GLN A 1 269 ? 2.375 17.193 -10.016 1.00 89.94 269 GLN A CA 1
ATOM 2034 C C . GLN A 1 269 ? 3.002 16.684 -8.721 1.00 89.94 269 GLN A C 1
ATOM 2036 O O . GLN A 1 269 ? 3.274 15.493 -8.578 1.00 89.94 269 GLN A O 1
ATOM 2041 N N . GLN A 1 270 ? 3.230 17.580 -7.770 1.00 91.81 270 GLN A N 1
ATOM 2042 C CA . GLN A 1 270 ? 3.836 17.208 -6.497 1.00 91.81 270 GLN A CA 1
ATOM 2043 C C . GLN A 1 270 ? 2.838 16.529 -5.552 1.00 91.81 270 GLN A C 1
ATOM 2045 O O . GLN A 1 270 ? 1.639 16.815 -5.569 1.00 91.81 270 GLN A O 1
ATOM 2050 N N . PHE A 1 271 ? 3.342 15.655 -4.681 1.00 94.38 271 PHE A N 1
ATOM 2051 C CA . PHE A 1 271 ? 2.529 14.998 -3.647 1.00 94.38 271 PHE A CA 1
ATOM 2052 C C . PHE A 1 271 ? 2.239 15.912 -2.450 1.00 94.38 271 PHE A C 1
ATOM 2054 O O . PHE A 1 271 ? 1.199 15.767 -1.811 1.00 94.38 271 PHE A O 1
ATOM 2061 N N . GLY A 1 272 ? 3.107 16.899 -2.212 1.00 91.88 272 GLY A N 1
ATOM 2062 C CA . GLY A 1 272 ? 2.974 17.913 -1.168 1.00 91.88 272 GLY A CA 1
ATOM 2063 C C . GLY A 1 272 ? 3.768 17.609 0.102 1.00 91.88 272 GLY A C 1
ATOM 2064 O O . GLY A 1 272 ? 4.438 16.581 0.223 1.00 91.88 272 GLY A O 1
ATOM 2065 N N . VAL A 1 273 ? 3.731 18.563 1.028 1.00 93.81 273 VAL A N 1
ATOM 2066 C CA . VAL A 1 273 ? 4.449 18.545 2.307 1.00 93.81 273 VAL A CA 1
ATOM 2067 C C . VAL A 1 273 ? 3.562 19.069 3.437 1.00 93.81 273 VAL A C 1
ATOM 2069 O O . VAL A 1 273 ? 2.614 19.817 3.177 1.00 93.81 273 VAL A O 1
ATOM 2072 N N . PRO A 1 274 ? 3.863 18.710 4.696 1.00 92.50 274 PRO A N 1
ATOM 2073 C CA . PRO A 1 274 ? 3.158 19.224 5.860 1.00 92.50 274 PRO A CA 1
ATOM 2074 C C . PRO A 1 274 ? 3.416 20.720 6.079 1.00 92.50 274 PRO A C 1
ATOM 2076 O O . PRO A 1 274 ? 4.516 21.232 5.865 1.00 92.50 274 PRO A O 1
ATOM 2079 N N . TYR A 1 275 ? 2.400 21.418 6.572 1.00 91.50 275 TYR A N 1
ATOM 2080 C CA . TYR A 1 275 ? 2.404 22.845 6.875 1.00 91.50 275 TYR A CA 1
ATOM 2081 C C . TYR A 1 275 ? 1.917 23.108 8.301 1.00 91.50 275 TYR A C 1
ATOM 2083 O O . TYR A 1 275 ? 1.095 22.384 8.866 1.00 91.50 275 TYR A O 1
ATOM 2091 N N . LYS A 1 276 ? 2.429 24.186 8.889 1.00 90.44 276 LYS A N 1
ATOM 2092 C CA . LYS A 1 276 ? 1.933 24.755 10.145 1.00 90.44 276 LYS A CA 1
ATOM 2093 C C . LYS A 1 276 ? 0.658 25.557 9.875 1.00 90.44 276 LYS A C 1
ATOM 2095 O O . LYS A 1 276 ? 0.459 26.069 8.773 1.00 90.44 276 LYS A O 1
ATOM 2100 N N . ALA A 1 277 ? -0.140 25.791 10.917 1.00 86.25 277 ALA A N 1
ATOM 2101 C CA . ALA A 1 277 ? -1.309 26.679 10.845 1.00 86.25 277 ALA A CA 1
ATOM 2102 C C . ALA A 1 277 ? -0.971 28.098 10.345 1.00 86.25 277 ALA A C 1
ATOM 2104 O O . ALA A 1 277 ? -1.812 28.771 9.758 1.00 86.25 277 ALA A O 1
ATOM 2105 N N . SER A 1 278 ? 0.275 28.543 10.544 1.00 86.31 278 SER A N 1
ATOM 2106 C CA . SER A 1 278 ? 0.779 29.834 10.068 1.00 86.31 278 SER A CA 1
ATOM 2107 C C . SER A 1 278 ? 1.042 29.904 8.556 1.00 86.31 278 SER A C 1
ATOM 2109 O O . SER A 1 278 ? 1.468 30.951 8.076 1.00 86.31 278 SER A O 1
ATOM 2111 N N . GLY A 1 279 ? 0.845 28.815 7.802 1.00 85.38 279 GLY A N 1
ATOM 2112 C CA . GLY A 1 279 ? 1.100 28.773 6.356 1.00 85.38 279 GLY A CA 1
ATOM 2113 C C . GLY A 1 279 ? 2.575 28.602 5.976 1.00 85.38 279 GLY A C 1
ATOM 2114 O O . GLY A 1 279 ? 2.936 28.758 4.815 1.00 85.38 279 GLY A O 1
ATOM 2115 N N . GLN A 1 280 ? 3.437 28.257 6.934 1.00 89.38 280 GLN A N 1
ATOM 2116 C CA . GLN A 1 280 ? 4.835 27.891 6.686 1.00 89.38 280 GLN A CA 1
ATOM 2117 C C . GLN A 1 280 ? 4.992 26.369 6.625 1.00 89.38 280 GLN A C 1
ATOM 2119 O O . GLN A 1 280 ? 4.318 25.661 7.377 1.00 89.38 280 GLN A O 1
ATOM 2124 N N . VAL A 1 281 ? 5.921 25.880 5.798 1.00 90.75 281 VAL A N 1
ATOM 2125 C CA . VAL A 1 281 ? 6.282 24.453 5.746 1.00 90.75 281 VAL A CA 1
ATOM 2126 C C . VAL A 1 281 ? 6.698 23.978 7.141 1.00 90.75 281 VAL A C 1
ATOM 2128 O O . VAL A 1 281 ? 7.406 24.680 7.869 1.00 90.75 281 VAL A O 1
ATOM 2131 N N . CYS A 1 282 ? 6.213 22.802 7.518 1.00 90.75 282 CYS A N 1
ATOM 2132 C CA . CYS A 1 282 ? 6.550 22.141 8.766 1.00 90.75 282 CYS A CA 1
ATOM 2133 C C . CYS A 1 282 ? 7.816 21.308 8.553 1.00 90.75 282 CYS A C 1
ATOM 2135 O O . CYS A 1 282 ? 7.787 20.328 7.810 1.00 90.75 282 CYS A O 1
ATOM 2137 N N . THR A 1 283 ? 8.932 21.699 9.168 1.00 90.75 283 THR A N 1
ATOM 2138 C CA . THR A 1 283 ? 10.216 21.014 8.952 1.00 90.75 283 THR A CA 1
ATOM 2139 C C . THR A 1 283 ? 10.390 19.808 9.866 1.00 90.75 283 THR A C 1
ATOM 2141 O O . THR A 1 283 ? 11.063 18.849 9.496 1.00 90.75 283 THR A O 1
ATOM 2144 N N . GLU A 1 284 ? 9.769 19.843 11.047 1.00 88.81 284 GLU A N 1
ATOM 2145 C CA . GLU A 1 284 ? 9.857 18.803 12.073 1.00 88.81 284 GLU A CA 1
ATOM 2146 C C . GLU A 1 284 ? 8.492 18.556 12.722 1.00 88.81 284 GLU A C 1
ATOM 2148 O O . GLU A 1 284 ? 7.712 19.492 12.905 1.00 88.81 284 GLU A O 1
ATOM 2153 N N . TYR A 1 285 ? 8.221 17.314 13.137 1.00 84.12 285 TYR A N 1
ATOM 2154 C CA . TYR A 1 285 ? 6.928 16.932 13.723 1.00 84.12 285 TYR A CA 1
ATOM 2155 C C . TYR A 1 285 ? 6.545 17.754 14.966 1.00 84.12 285 TYR A C 1
ATOM 2157 O O . TYR A 1 285 ? 5.387 18.138 15.129 1.00 84.12 285 TYR A O 1
ATOM 2165 N N . GLN A 1 286 ? 7.511 18.094 15.825 1.00 84.56 286 GLN A N 1
ATOM 2166 C CA . GLN A 1 286 ? 7.292 18.936 17.012 1.00 84.56 286 GLN A CA 1
ATOM 2167 C C . GLN A 1 286 ? 6.696 20.321 16.712 1.00 84.56 286 GLN A C 1
ATOM 2169 O O . GLN A 1 286 ? 6.160 20.957 17.617 1.00 84.56 286 GLN A O 1
ATOM 2174 N N . GLN A 1 287 ? 6.757 20.799 15.466 1.00 83.94 287 GLN A N 1
ATOM 2175 C CA . GLN A 1 287 ? 6.233 22.111 15.081 1.00 83.94 287 GLN A CA 1
ATOM 2176 C C . GLN A 1 287 ? 4.708 22.144 14.870 1.00 83.94 287 GLN A C 1
ATOM 2178 O O . GLN A 1 287 ? 4.185 23.191 14.491 1.00 83.94 287 GLN A O 1
ATOM 2183 N N . VAL A 1 288 ? 4.001 21.036 15.136 1.00 83.56 288 VAL A N 1
ATOM 2184 C CA . VAL A 1 288 ? 2.536 20.905 15.031 1.00 83.56 288 VAL A CA 1
ATOM 2185 C C . VAL A 1 288 ? 2.049 21.179 13.604 1.00 83.56 288 VAL A C 1
ATOM 2187 O O . VAL A 1 288 ? 1.554 22.258 13.265 1.00 83.56 288 VAL A O 1
ATOM 2190 N N . CYS A 1 289 ? 2.205 20.179 12.738 1.00 86.25 289 CYS A N 1
ATOM 2191 C CA . CYS A 1 289 ? 1.849 20.296 11.330 1.00 86.25 289 CYS A CA 1
ATOM 2192 C C . CYS A 1 289 ? 0.350 20.037 11.113 1.00 86.25 289 CYS A C 1
ATOM 2194 O O . CYS A 1 289 ? -0.076 18.892 11.124 1.00 86.25 289 CYS A O 1
ATOM 2196 N N . GLN A 1 290 ? -0.469 21.068 10.915 1.00 85.94 290 GLN A N 1
ATOM 2197 C CA . GLN A 1 290 ? -1.935 20.922 10.844 1.00 85.94 290 GLN A CA 1
ATOM 2198 C C . GLN A 1 290 ? -2.499 20.903 9.424 1.00 85.94 290 GLN A C 1
ATOM 2200 O O . GLN A 1 290 ? -3.645 20.508 9.221 1.00 85.94 290 GLN A O 1
ATOM 2205 N N . THR A 1 291 ? -1.730 21.376 8.448 1.00 87.81 291 THR A N 1
ATOM 2206 C CA . THR A 1 291 ? -2.190 21.551 7.069 1.00 87.81 291 THR A CA 1
ATOM 2207 C C . THR A 1 291 ? -1.230 20.885 6.089 1.00 87.81 291 THR A C 1
ATOM 2209 O O . THR A 1 291 ? -0.176 20.374 6.471 1.00 87.81 291 THR A O 1
ATOM 2212 N N . TRP A 1 292 ? -1.607 20.861 4.815 1.00 91.56 292 TRP A N 1
ATOM 2213 C CA . TRP A 1 292 ? -0.836 20.260 3.733 1.00 91.56 292 TRP A CA 1
ATOM 2214 C C . TRP A 1 292 ? -0.765 21.225 2.557 1.00 91.56 292 TRP A C 1
ATOM 2216 O O . TRP A 1 292 ? -1.710 21.979 2.314 1.00 91.56 292 TRP A O 1
ATOM 2226 N N . GLY A 1 293 ? 0.351 21.229 1.836 1.00 90.75 293 GLY A N 1
ATOM 2227 C CA . GLY A 1 293 ? 0.552 22.193 0.765 1.00 90.75 293 GLY A CA 1
ATOM 2228 C C . GLY A 1 293 ? 1.712 21.868 -0.161 1.00 90.75 293 GLY A C 1
ATOM 2229 O O . GLY A 1 293 ? 2.399 20.858 -0.027 1.00 90.75 293 GLY A O 1
ATOM 2230 N N . SER A 1 294 ? 1.901 22.742 -1.145 1.00 89.12 294 SER A N 1
ATOM 2231 C CA . SER A 1 294 ? 2.942 22.624 -2.163 1.00 89.12 294 SER A CA 1
ATOM 2232 C C . SER A 1 294 ? 4.292 23.031 -1.605 1.00 89.12 294 SER A C 1
ATOM 2234 O O . SER A 1 294 ? 4.382 24.087 -1.000 1.00 89.12 294 SER A O 1
ATOM 2236 N N . ILE A 1 295 ? 5.361 22.313 -1.918 1.00 84.44 295 ILE A N 1
ATOM 2237 C CA . ILE A 1 295 ? 6.722 22.798 -1.705 1.00 84.44 295 ILE A CA 1
ATOM 2238 C C . ILE A 1 295 ? 6.897 24.139 -2.434 1.00 84.44 295 ILE A C 1
ATOM 2240 O O . ILE A 1 295 ? 6.658 24.211 -3.647 1.00 84.44 295 ILE A O 1
ATOM 2244 N N . PRO A 1 296 ? 7.324 25.202 -1.730 1.00 69.75 296 PRO A N 1
ATOM 2245 C CA . PRO A 1 296 ? 7.634 26.477 -2.357 1.00 69.75 296 PRO A CA 1
ATOM 2246 C C . PRO A 1 296 ? 8.789 26.304 -3.350 1.00 69.75 296 PRO A C 1
ATOM 2248 O O . PRO A 1 296 ? 9.888 25.909 -2.965 1.00 69.75 296 PRO A O 1
ATOM 2251 N N . SER A 1 297 ? 8.561 26.598 -4.633 1.00 64.56 297 SER A N 1
ATOM 2252 C CA . SER A 1 297 ? 9.654 26.634 -5.614 1.00 64.56 297 SER A CA 1
ATOM 2253 C C . SER A 1 297 ? 10.410 27.961 -5.503 1.00 64.56 297 SER A C 1
ATOM 2255 O O . SER A 1 297 ? 9.789 29.016 -5.358 1.00 64.56 297 SER A O 1
ATOM 2257 N N . SER A 1 298 ? 11.734 27.936 -5.658 1.00 52.41 298 SER A N 1
ATOM 2258 C CA . SER A 1 298 ? 12.555 29.150 -5.784 1.00 52.41 298 SER A CA 1
ATOM 2259 C C . SER A 1 298 ? 12.318 29.914 -7.099 1.00 52.41 298 SER A C 1
ATOM 2261 O O . SER A 1 298 ? 12.804 31.032 -7.249 1.00 52.41 298 SER A O 1
ATOM 2263 N N . THR A 1 299 ? 11.565 29.337 -8.044 1.00 51.62 299 THR A N 1
ATOM 2264 C CA . THR A 1 299 ? 11.366 29.833 -9.417 1.00 51.62 299 THR A CA 1
ATOM 2265 C C . THR A 1 299 ? 9.940 30.326 -9.712 1.00 51.62 299 THR A C 1
ATOM 2267 O O . THR A 1 299 ? 9.637 30.671 -10.851 1.00 51.62 299 THR A O 1
ATOM 2270 N N . GLY A 1 300 ? 9.059 30.401 -8.706 1.00 45.22 300 GLY A N 1
ATOM 2271 C CA . GLY A 1 300 ? 7.731 31.029 -8.814 1.00 45.22 300 GLY A CA 1
ATOM 2272 C C . GLY A 1 300 ? 6.631 30.216 -9.519 1.00 45.22 300 GLY A C 1
ATOM 2273 O O . GLY A 1 300 ? 5.501 30.688 -9.592 1.00 45.22 300 GLY A O 1
ATOM 2274 N N . SER A 1 301 ? 6.909 28.995 -9.989 1.00 51.44 301 SER A N 1
ATOM 2275 C CA . SER A 1 301 ? 5.908 28.081 -10.566 1.00 51.44 301 SER A CA 1
ATOM 2276 C C . SER A 1 301 ? 5.603 26.944 -9.586 1.00 51.44 301 SER A C 1
ATOM 2278 O O . SER A 1 301 ? 6.183 25.861 -9.669 1.00 51.44 301 SER A O 1
ATOM 2280 N N . THR A 1 302 ? 4.696 27.172 -8.634 1.00 58.38 302 THR A N 1
ATOM 2281 C CA . THR A 1 302 ? 4.186 26.107 -7.756 1.00 58.38 302 THR A CA 1
ATOM 2282 C C . THR A 1 302 ? 3.193 25.244 -8.532 1.00 58.38 302 THR A C 1
ATOM 2284 O O . THR A 1 302 ? 2.048 25.645 -8.744 1.00 58.38 302 THR A O 1
ATOM 2287 N N . THR A 1 303 ? 3.619 24.059 -8.974 1.00 64.75 303 THR A N 1
ATOM 2288 C CA . THR A 1 303 ? 2.690 23.043 -9.488 1.00 64.75 303 THR A CA 1
ATOM 2289 C C . THR A 1 303 ? 1.707 22.646 -8.382 1.00 64.75 303 THR A C 1
ATOM 2291 O O . THR A 1 303 ? 2.069 22.638 -7.202 1.00 64.75 303 THR A O 1
ATOM 2294 N N . GLY A 1 304 ? 0.454 22.357 -8.748 1.00 77.94 304 GLY A N 1
ATOM 2295 C CA . GLY A 1 304 ? -0.580 21.943 -7.794 1.00 77.94 304 GLY A CA 1
ATOM 2296 C C . GLY A 1 304 ? -0.205 20.671 -7.026 1.00 77.94 304 GLY A C 1
ATOM 2297 O O . GLY A 1 304 ? 0.650 19.898 -7.464 1.00 77.94 304 GLY A O 1
ATOM 2298 N N . VAL A 1 305 ? -0.850 20.472 -5.877 1.00 89.44 305 VAL A N 1
ATOM 2299 C CA . VAL A 1 305 ? -0.652 19.305 -5.008 1.00 89.44 305 VAL A CA 1
ATOM 2300 C C . VAL A 1 305 ? -1.720 18.257 -5.293 1.00 89.44 305 VAL A C 1
ATOM 2302 O O . VAL A 1 305 ? -2.890 18.605 -5.432 1.00 89.44 305 VAL A O 1
ATOM 2305 N N . LEU A 1 306 ? -1.321 16.986 -5.367 1.00 90.69 306 LEU A N 1
ATOM 2306 C CA . LEU A 1 306 ? -2.240 15.871 -5.623 1.00 90.69 306 LEU A CA 1
ATOM 2307 C C . LEU A 1 306 ? -2.980 15.360 -4.390 1.00 90.69 306 LEU A C 1
ATOM 2309 O O . LEU A 1 306 ? -4.117 14.909 -4.506 1.00 90.69 306 LEU A O 1
ATOM 2313 N N . PHE A 1 307 ? -2.315 15.383 -3.240 1.00 94.06 307 PHE A N 1
ATOM 2314 C CA . PHE A 1 307 ? -2.814 14.794 -2.004 1.00 94.06 307 PHE A CA 1
ATOM 2315 C C . PHE A 1 307 ? -3.073 15.859 -0.947 1.00 94.06 307 PHE A C 1
ATOM 2317 O O . PHE A 1 307 ? -2.572 16.979 -1.034 1.00 94.06 307 PHE A O 1
ATOM 2324 N N . ASN A 1 308 ? -3.841 15.486 0.070 1.00 90.00 308 ASN A N 1
ATOM 2325 C CA . ASN A 1 308 ? -4.141 16.314 1.233 1.00 90.00 308 ASN A CA 1
ATOM 2326 C C . ASN A 1 308 ? -3.305 15.918 2.462 1.00 90.00 308 ASN A C 1
ATOM 2328 O O . ASN A 1 308 ? -3.449 16.532 3.518 1.00 90.00 308 ASN A O 1
ATOM 2332 N N . GLY A 1 309 ? -2.462 14.884 2.348 1.00 87.25 309 GLY A N 1
ATOM 2333 C CA . GLY A 1 309 ? -1.568 14.406 3.409 1.00 87.25 309 GLY A CA 1
ATOM 2334 C C . GLY A 1 309 ? -2.244 13.521 4.452 1.00 87.25 309 GLY A C 1
ATOM 2335 O O . GLY A 1 309 ? -1.595 13.037 5.376 1.00 87.25 309 GLY A O 1
ATOM 2336 N N . THR A 1 310 ? -3.551 13.305 4.322 1.00 88.38 310 THR A N 1
ATOM 2337 C CA . THR A 1 310 ? -4.361 12.532 5.267 1.00 88.38 310 THR A CA 1
ATOM 2338 C C . THR A 1 310 ? -4.707 11.149 4.741 1.00 88.38 310 THR A C 1
ATOM 2340 O O . THR A 1 310 ? -5.242 10.349 5.494 1.00 88.38 310 THR A O 1
ATOM 2343 N N . GLU A 1 311 ? -4.383 10.822 3.491 1.00 88.69 311 GLU A N 1
ATOM 2344 C CA . GLU A 1 311 ? -4.768 9.566 2.847 1.00 88.69 311 GLU A CA 1
ATOM 2345 C C . GLU A 1 311 ? -4.129 8.353 3.536 1.00 88.69 311 GLU A C 1
ATOM 2347 O O . GLU A 1 311 ? -4.797 7.351 3.793 1.00 88.69 311 GLU A O 1
ATOM 2352 N N . PHE A 1 312 ? -2.846 8.459 3.899 1.00 90.62 312 PHE A N 1
ATOM 2353 C CA . PHE A 1 312 ? -2.135 7.392 4.606 1.00 90.62 312 PHE A CA 1
ATOM 2354 C C . PHE A 1 312 ? -2.679 7.185 6.028 1.00 90.62 312 PHE A C 1
ATOM 2356 O O . PHE A 1 312 ? -2.975 6.060 6.430 1.00 90.62 312 PHE A O 1
ATOM 2363 N N . LEU A 1 313 ? -2.877 8.277 6.776 1.00 85.06 313 LEU A N 1
ATOM 2364 C CA . LEU A 1 313 ? -3.461 8.238 8.123 1.00 85.06 313 LEU A CA 1
ATOM 2365 C C . LEU A 1 313 ? -4.935 7.806 8.099 1.00 85.06 313 LEU A C 1
ATOM 2367 O O . LEU A 1 313 ? -5.399 7.130 9.013 1.00 85.06 313 LEU A O 1
ATOM 2371 N N . GLY A 1 314 ? -5.664 8.166 7.045 1.00 83.00 314 GLY A N 1
ATOM 2372 C CA . GLY A 1 314 ? -7.042 7.764 6.792 1.00 83.00 314 GLY A CA 1
ATOM 2373 C C . GLY A 1 314 ? -7.164 6.254 6.634 1.00 83.00 314 GLY A C 1
ATOM 2374 O O . GLY A 1 314 ? -7.998 5.646 7.291 1.00 83.00 314 GLY A O 1
ATOM 2375 N N . ALA A 1 315 ? -6.263 5.625 5.877 1.00 85.75 315 ALA A N 1
ATOM 2376 C CA . ALA A 1 315 ? -6.246 4.170 5.736 1.00 85.75 315 ALA A CA 1
ATOM 2377 C C . ALA A 1 315 ? -5.957 3.438 7.065 1.00 85.75 315 ALA A C 1
ATOM 2379 O O . ALA A 1 315 ? -6.540 2.388 7.340 1.00 85.75 315 ALA A O 1
ATOM 2380 N N . ILE A 1 316 ? -5.099 4.008 7.920 1.00 85.31 316 ILE A N 1
ATOM 2381 C CA . ILE A 1 316 ? -4.864 3.501 9.284 1.00 85.31 316 ILE A CA 1
ATOM 2382 C C . ILE A 1 316 ? -6.126 3.669 10.147 1.00 85.31 316 ILE A C 1
ATOM 2384 O O . ILE A 1 316 ? -6.488 2.771 10.909 1.00 85.31 316 ILE A O 1
ATOM 2388 N N . ASN A 1 317 ? -6.830 4.794 10.013 1.00 78.12 317 ASN A N 1
ATOM 2389 C CA . ASN A 1 317 ? -8.097 5.022 10.704 1.00 78.12 317 ASN A CA 1
ATOM 2390 C C . ASN A 1 317 ? -9.195 4.058 10.258 1.00 78.12 317 ASN A C 1
ATOM 2392 O O . ASN A 1 317 ? -9.942 3.590 11.112 1.00 78.12 317 ASN A O 1
ATOM 2396 N N . ASP A 1 318 ? -9.271 3.717 8.972 1.00 71.44 318 ASP A N 1
ATOM 2397 C CA . ASP A 1 318 ? -10.222 2.725 8.463 1.00 71.44 318 ASP A CA 1
ATOM 2398 C C . ASP A 1 318 ? -9.986 1.355 9.117 1.00 71.44 318 ASP A C 1
ATOM 2400 O O . ASP A 1 318 ? -10.931 0.711 9.584 1.00 71.44 318 ASP A O 1
ATOM 2404 N N . TYR A 1 319 ? -8.717 0.936 9.227 1.00 83.00 319 TYR A N 1
ATOM 2405 C CA . TYR A 1 319 ? -8.346 -0.283 9.948 1.00 83.00 319 TYR A CA 1
ATOM 2406 C C . TYR A 1 319 ? -8.803 -0.221 11.411 1.00 83.00 319 TYR A C 1
ATOM 2408 O O . TYR A 1 319 ? -9.481 -1.127 11.902 1.00 83.00 319 TYR A O 1
ATOM 2416 N N . ASN A 1 320 ? -8.460 0.868 12.105 1.00 79.50 320 ASN A N 1
ATOM 2417 C CA . ASN A 1 320 ? -8.794 1.051 13.514 1.00 79.50 320 ASN A CA 1
ATOM 2418 C C . ASN A 1 320 ? -10.311 1.067 13.736 1.00 79.50 320 ASN A C 1
ATOM 2420 O O . ASN A 1 320 ? -10.799 0.402 14.648 1.00 79.50 320 ASN A O 1
ATOM 2424 N N . GLY A 1 321 ? -11.070 1.759 12.885 1.00 71.94 321 GLY A N 1
ATOM 2425 C CA . GLY A 1 321 ? -12.527 1.831 12.963 1.00 71.94 321 GLY A CA 1
ATOM 2426 C C . GLY A 1 321 ? -13.191 0.459 12.837 1.00 71.94 321 GLY A C 1
ATOM 2427 O O . GLY A 1 321 ? -14.097 0.144 13.607 1.00 71.94 321 GLY A O 1
ATOM 2428 N N . ILE A 1 322 ? -12.693 -0.399 11.940 1.00 74.12 322 ILE A N 1
ATOM 2429 C CA . ILE A 1 322 ? -13.186 -1.779 11.790 1.00 74.12 322 ILE A CA 1
ATOM 2430 C C . ILE A 1 322 ? -12.794 -2.651 12.986 1.00 74.12 322 ILE A C 1
ATOM 2432 O O . ILE A 1 322 ? -13.584 -3.488 13.428 1.00 74.12 322 ILE A O 1
ATOM 2436 N N . MET A 1 323 ? -11.586 -2.470 13.519 1.00 78.00 323 MET A N 1
ATOM 2437 C CA . MET A 1 323 ? -11.076 -3.293 14.615 1.00 78.00 323 MET A CA 1
ATOM 2438 C C . MET A 1 323 ? -11.640 -2.917 15.982 1.00 78.00 323 MET A C 1
ATOM 2440 O O . MET A 1 323 ? -11.719 -3.781 16.857 1.00 78.00 323 MET A O 1
ATOM 2444 N N . THR A 1 324 ? -12.058 -1.667 16.179 1.00 75.81 324 THR A N 1
ATOM 2445 C CA . THR A 1 324 ? -12.431 -1.157 17.504 1.00 75.81 324 THR A CA 1
ATOM 2446 C C . THR A 1 324 ? -13.509 -2.002 18.206 1.00 75.81 324 THR A C 1
ATOM 2448 O O . THR A 1 324 ? -13.295 -2.356 19.369 1.00 75.81 324 THR A O 1
ATOM 2451 N N . PRO A 1 325 ? -14.622 -2.412 17.556 1.00 71.44 325 PRO A N 1
ATOM 2452 C CA . PRO A 1 325 ? -15.607 -3.288 18.191 1.00 71.44 325 PRO A CA 1
ATOM 2453 C C . PRO A 1 325 ? -14.998 -4.615 18.666 1.00 71.44 325 PRO A C 1
ATOM 2455 O O . PRO A 1 325 ? -15.186 -5.009 19.817 1.00 71.44 325 PRO A O 1
ATOM 2458 N N . THR A 1 326 ? -14.187 -5.270 17.828 1.00 74.62 326 THR A N 1
ATOM 2459 C CA . THR A 1 326 ? -13.547 -6.544 18.188 1.00 74.62 326 THR A CA 1
ATOM 2460 C C . THR A 1 326 ? -12.531 -6.377 19.320 1.00 74.62 326 THR A C 1
ATOM 2462 O O . THR A 1 326 ? -12.470 -7.221 20.212 1.00 74.62 326 THR A O 1
ATOM 2465 N N . ILE A 1 327 ? -11.762 -5.285 19.343 1.00 77.00 327 ILE A N 1
ATOM 2466 C CA . ILE A 1 327 ? -10.831 -4.993 20.445 1.00 77.00 327 ILE A CA 1
ATOM 2467 C C . ILE A 1 327 ? -11.603 -4.820 21.757 1.00 77.00 327 ILE A C 1
ATOM 2469 O O . ILE A 1 327 ? -11.236 -5.414 22.774 1.00 77.00 327 ILE A O 1
ATOM 2473 N N . ASN A 1 328 ? -12.701 -4.062 21.736 1.00 73.38 328 ASN A N 1
ATOM 2474 C CA . ASN A 1 328 ? -13.55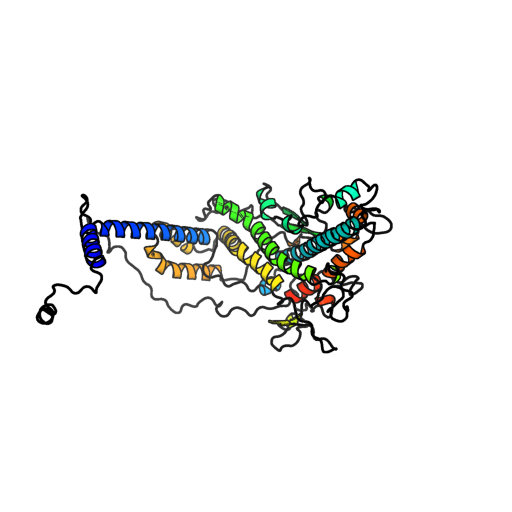8 -3.880 22.907 1.00 73.38 328 ASN A CA 1
ATOM 2475 C C . ASN A 1 328 ? -14.138 -5.211 23.392 1.00 73.38 328 ASN A C 1
ATOM 2477 O O . ASN A 1 328 ? -14.121 -5.481 24.591 1.00 73.38 328 ASN A O 1
ATOM 2481 N N . LEU A 1 329 ? -14.590 -6.069 22.476 1.00 70.75 329 LEU A N 1
ATOM 2482 C CA . LEU A 1 329 ? -15.078 -7.410 22.794 1.00 70.75 329 LEU A CA 1
ATOM 2483 C C . LEU A 1 329 ? -14.003 -8.262 23.492 1.00 70.75 329 LEU A C 1
ATOM 2485 O O . LEU A 1 329 ? -14.261 -8.864 24.538 1.00 70.75 329 LEU A O 1
ATOM 2489 N N . ILE A 1 330 ? -12.778 -8.280 22.955 1.00 72.88 330 ILE A N 1
ATOM 2490 C CA . ILE A 1 330 ? -11.647 -9.007 23.551 1.00 72.88 330 ILE A CA 1
ATOM 2491 C C . ILE A 1 330 ? -11.358 -8.476 24.957 1.00 72.88 330 ILE A C 1
ATOM 2493 O O . ILE A 1 330 ? -11.208 -9.266 25.892 1.00 72.88 330 ILE A O 1
ATOM 2497 N N . LYS A 1 331 ? -11.324 -7.154 25.139 1.00 72.06 331 LYS A N 1
ATOM 2498 C CA . LYS A 1 331 ? -11.109 -6.529 26.450 1.00 72.06 331 LYS A CA 1
ATOM 2499 C C . LYS A 1 331 ? -12.182 -6.920 27.454 1.00 72.06 331 LYS A C 1
ATOM 2501 O O . LYS A 1 331 ? -11.842 -7.428 28.517 1.00 72.06 331 LYS A O 1
ATOM 2506 N N . GLN A 1 332 ? -13.456 -6.755 27.094 1.00 65.56 332 GLN A N 1
ATOM 2507 C CA . GLN A 1 332 ? -14.603 -7.075 27.949 1.00 65.56 332 GLN A CA 1
ATOM 2508 C C . GLN A 1 332 ? -14.619 -8.541 28.395 1.00 65.56 332 GLN A C 1
ATOM 2510 O O . GLN A 1 332 ? -15.130 -8.852 29.472 1.00 65.56 332 GLN A O 1
ATOM 2515 N N . SER A 1 333 ? -14.067 -9.450 27.586 1.00 63.22 333 SER A N 1
ATOM 2516 C CA . SER A 1 333 ? -13.916 -10.851 27.984 1.00 63.22 333 SER A CA 1
ATOM 2517 C C . SER A 1 333 ? -12.820 -11.056 29.043 1.00 63.22 333 SER A C 1
ATOM 2519 O O . SER A 1 333 ? -12.999 -11.845 29.974 1.00 63.22 333 SER A O 1
ATOM 2521 N N . LYS A 1 334 ? -11.710 -10.306 28.958 1.00 65.94 334 LYS A N 1
ATOM 2522 C CA . LYS A 1 334 ? -10.513 -10.473 29.801 1.00 65.94 334 LYS A CA 1
ATOM 2523 C C . LYS A 1 334 ? -10.581 -9.724 31.138 1.00 65.94 334 LYS A C 1
ATOM 2525 O O . LYS A 1 334 ? -10.009 -10.190 32.118 1.00 65.94 334 LYS A O 1
ATOM 2530 N N . SER A 1 335 ? -11.281 -8.597 31.220 1.00 58.38 335 SER A N 1
ATOM 2531 C CA . SER A 1 335 ? -11.319 -7.739 32.414 1.00 58.38 335 SER A CA 1
ATOM 2532 C C . SER A 1 335 ? -12.409 -8.148 33.417 1.00 58.38 335 SER A C 1
ATOM 2534 O O . SER A 1 335 ? -13.564 -8.380 33.058 1.00 58.38 335 SER A O 1
ATOM 2536 N N . ALA A 1 336 ? -12.056 -8.256 34.703 1.00 48.88 336 ALA A N 1
ATOM 2537 C CA . ALA A 1 336 ? -13.007 -8.489 35.802 1.00 48.88 336 ALA A CA 1
ATOM 2538 C C . ALA A 1 336 ? -13.771 -7.215 36.229 1.00 48.88 336 ALA A C 1
ATOM 2540 O O . ALA A 1 336 ? -14.809 -7.318 36.863 1.00 48.88 336 ALA A O 1
ATOM 2541 N N . GLU A 1 337 ? -13.271 -6.036 35.846 1.00 48.53 337 GLU A N 1
ATOM 2542 C CA . GLU A 1 337 ? -13.754 -4.702 36.252 1.00 48.53 337 GLU A CA 1
ATOM 2543 C C . GLU A 1 337 ? -14.881 -4.112 35.386 1.00 48.53 337 GLU A C 1
ATOM 2545 O O . GLU A 1 337 ? -15.355 -3.011 35.660 1.00 48.53 337 GLU A O 1
ATOM 2550 N N . TYR A 1 338 ? -15.310 -4.795 34.321 1.00 51.53 338 TYR A N 1
ATOM 2551 C CA . TYR A 1 338 ? -16.369 -4.265 33.458 1.00 51.53 338 TYR A CA 1
ATOM 2552 C C . TYR A 1 338 ? -17.739 -4.536 34.082 1.00 51.53 338 TYR A C 1
ATOM 2554 O O . TYR A 1 338 ? -18.284 -5.632 33.952 1.00 51.53 338 TYR A O 1
ATOM 2562 N N . ASP A 1 339 ? -18.210 -3.481 34.752 1.00 49.38 339 ASP A N 1
ATOM 2563 C CA . ASP A 1 339 ? -19.406 -3.301 35.578 1.00 49.38 339 ASP A CA 1
ATOM 2564 C C . ASP A 1 339 ? -20.569 -4.243 35.212 1.00 49.38 339 ASP A C 1
ATOM 2566 O O . ASP A 1 339 ? -21.128 -4.185 34.109 1.00 49.38 339 ASP A O 1
ATOM 2570 N N . ASP A 1 340 ? -20.977 -5.072 36.179 1.00 47.06 340 ASP A N 1
ATOM 2571 C CA . ASP A 1 340 ? -22.136 -5.978 36.110 1.00 47.06 340 ASP A CA 1
ATOM 2572 C C . ASP A 1 340 ? -23.434 -5.248 35.683 1.00 47.06 340 ASP A C 1
ATOM 2574 O O . ASP A 1 340 ? -24.352 -5.846 35.122 1.00 47.06 340 ASP A O 1
ATOM 2578 N N . LYS A 1 341 ? -23.469 -3.914 35.816 1.00 44.06 341 LYS A N 1
ATOM 2579 C CA . LYS A 1 341 ? -24.577 -3.029 35.422 1.00 44.06 341 LYS A CA 1
ATOM 2580 C C . LYS A 1 341 ? -24.832 -2.925 33.913 1.00 44.06 341 LYS A C 1
ATOM 2582 O O . LYS A 1 341 ? -25.981 -2.751 33.518 1.00 44.06 341 LYS A O 1
ATOM 2587 N N . SER A 1 342 ? -23.814 -3.082 33.056 1.00 47.62 342 SER A N 1
ATOM 2588 C CA . SER A 1 342 ? -24.018 -3.230 31.595 1.00 47.62 342 SER A CA 1
ATOM 2589 C C . SER A 1 342 ? -24.751 -4.522 31.238 1.00 47.62 342 SER A C 1
ATOM 2591 O O . SER A 1 342 ? -25.310 -4.648 30.150 1.00 47.62 342 SER A O 1
ATOM 2593 N N . ARG A 1 343 ? -24.685 -5.521 32.122 1.00 48.72 343 ARG A N 1
ATOM 2594 C CA . ARG A 1 343 ? -25.083 -6.901 31.838 1.00 48.72 343 ARG A CA 1
ATOM 2595 C C . ARG A 1 343 ? -26.484 -7.198 32.370 1.00 48.72 343 ARG A C 1
ATOM 2597 O O . ARG A 1 343 ? -27.246 -7.847 31.655 1.00 48.72 343 ARG A O 1
ATOM 2604 N N . ASP A 1 344 ? -26.862 -6.601 33.502 1.00 51.16 344 ASP A N 1
ATOM 2605 C CA . ASP A 1 344 ? -28.267 -6.496 33.931 1.00 51.16 344 ASP A CA 1
ATOM 2606 C C . ASP A 1 344 ? -29.116 -5.785 32.864 1.00 51.16 344 ASP A C 1
ATOM 2608 O O . ASP A 1 344 ? -30.217 -6.223 32.536 1.00 51.16 344 ASP A O 1
ATOM 2612 N N . PHE A 1 345 ? -28.551 -4.759 32.220 1.00 49.22 345 PHE A N 1
ATOM 2613 C CA . PHE A 1 345 ? -29.178 -4.014 31.128 1.00 49.22 345 PHE A CA 1
ATOM 2614 C C . PHE A 1 345 ? -29.553 -4.885 29.913 1.00 49.22 345 PHE A C 1
ATOM 2616 O O . PHE A 1 345 ? -30.659 -4.754 29.400 1.00 49.22 345 PHE A O 1
ATOM 2623 N N . ILE A 1 346 ? -28.678 -5.788 29.445 1.00 50.12 346 ILE A N 1
ATOM 2624 C CA . ILE A 1 346 ? -28.948 -6.638 28.260 1.00 50.12 346 ILE A CA 1
ATOM 2625 C C . ILE A 1 346 ? -30.001 -7.707 28.582 1.00 50.12 346 ILE A C 1
ATOM 2627 O O . ILE A 1 346 ? -30.864 -8.017 27.757 1.00 50.12 346 ILE A O 1
ATOM 2631 N N . GLN A 1 347 ? -29.955 -8.260 29.793 1.00 51.59 347 GLN A N 1
ATOM 2632 C CA . GLN A 1 347 ? -30.908 -9.270 30.245 1.00 51.59 347 GLN A CA 1
ATOM 2633 C C . GLN A 1 347 ? -32.301 -8.658 30.496 1.00 51.59 347 GLN A C 1
ATOM 2635 O O . GLN A 1 347 ? -33.322 -9.269 30.169 1.00 51.59 347 GLN A O 1
ATOM 2640 N N . GLU A 1 348 ? -32.351 -7.418 30.989 1.00 50.44 348 GLU A N 1
ATOM 2641 C CA . GLU A 1 348 ? -33.587 -6.655 31.174 1.00 50.44 348 GLU A CA 1
ATOM 2642 C C . GLU A 1 348 ? -34.133 -6.081 29.847 1.00 50.44 348 GLU A C 1
ATOM 2644 O O . GLU A 1 348 ? -35.343 -6.069 29.622 1.00 50.44 348 GLU A O 1
ATOM 2649 N N . ALA A 1 349 ? -33.266 -5.703 28.901 1.00 49.31 349 ALA A N 1
ATOM 2650 C CA . ALA A 1 349 ? -33.663 -5.241 27.567 1.00 49.31 349 ALA A CA 1
ATOM 2651 C C . ALA A 1 349 ? -34.287 -6.360 26.712 1.00 49.31 349 ALA A C 1
ATOM 2653 O O . ALA A 1 349 ? -35.313 -6.130 26.069 1.00 49.31 349 ALA A O 1
ATOM 2654 N N . ASN A 1 350 ? -33.735 -7.580 26.762 1.00 51.84 350 ASN A N 1
ATOM 2655 C CA . ASN A 1 350 ? -34.319 -8.761 26.106 1.00 51.84 350 ASN A CA 1
ATOM 2656 C C . ASN A 1 350 ? -35.678 -9.167 26.695 1.00 51.84 350 ASN A C 1
ATOM 2658 O O . ASN A 1 350 ? -36.463 -9.838 26.031 1.00 51.84 350 ASN A O 1
ATOM 2662 N N . THR A 1 351 ? -35.967 -8.779 27.941 1.00 54.09 351 THR A N 1
ATOM 2663 C CA . THR A 1 351 ? -37.234 -9.106 28.612 1.00 54.09 351 THR A CA 1
ATOM 2664 C C . THR A 1 351 ? -38.278 -7.990 28.528 1.00 54.09 351 THR A C 1
ATOM 2666 O O . THR A 1 351 ? -39.464 -8.286 28.665 1.00 54.09 351 THR A O 1
ATOM 2669 N N . LYS A 1 352 ? -37.887 -6.729 28.271 1.00 54.22 352 LYS A N 1
ATOM 2670 C CA . LYS A 1 352 ? -38.798 -5.562 28.277 1.00 54.22 352 LYS A CA 1
ATOM 2671 C C . LYS A 1 352 ? -39.057 -4.896 26.915 1.00 54.22 352 LYS A C 1
ATOM 2673 O O . LYS A 1 352 ? -40.006 -4.117 26.814 1.00 54.22 352 LYS A O 1
ATOM 2678 N N . GLY A 1 353 ? -38.295 -5.218 25.865 1.00 51.94 353 GLY A N 1
ATOM 2679 C CA . GLY A 1 353 ? -38.551 -4.759 24.488 1.00 51.94 353 GLY A CA 1
ATOM 2680 C C . GLY A 1 353 ? -38.368 -3.247 24.250 1.00 51.94 353 GLY A C 1
ATOM 2681 O O . GLY A 1 353 ? -37.853 -2.512 25.094 1.00 51.94 353 GLY A O 1
ATOM 2682 N N . TRP A 1 354 ? -38.797 -2.761 23.077 1.00 47.59 354 TRP A N 1
ATOM 2683 C CA . TRP A 1 354 ? -38.542 -1.395 22.573 1.00 47.59 354 TRP A CA 1
ATOM 2684 C C . TRP A 1 354 ? -39.128 -0.247 23.424 1.00 47.59 354 TRP A C 1
ATOM 2686 O O . TRP A 1 354 ? -38.678 0.894 23.310 1.00 47.59 354 TRP A O 1
ATOM 2696 N N . ILE A 1 355 ? -40.104 -0.524 24.298 1.00 48.91 355 ILE A N 1
ATOM 2697 C CA . ILE A 1 355 ? -40.829 0.485 25.098 1.00 48.91 355 ILE A CA 1
ATOM 2698 C C . ILE A 1 355 ? -39.918 1.203 26.109 1.00 48.91 355 ILE A C 1
ATOM 2700 O O . ILE A 1 355 ? -40.175 2.349 26.474 1.00 48.91 355 ILE A O 1
ATOM 2704 N N . MET A 1 356 ? -38.818 0.576 26.523 1.00 51.56 356 MET A N 1
ATOM 2705 C CA . MET A 1 356 ? -37.869 1.146 27.487 1.00 51.56 356 MET A CA 1
ATOM 2706 C C . MET A 1 356 ? -36.606 1.741 26.830 1.00 51.56 356 MET A C 1
ATOM 2708 O O . MET A 1 356 ? -35.725 2.246 27.526 1.00 51.56 356 MET A O 1
ATOM 2712 N N . ALA A 1 357 ? -36.511 1.752 25.492 1.00 41.78 357 ALA A N 1
ATOM 2713 C CA . ALA A 1 357 ? -35.320 2.193 24.750 1.00 41.78 357 ALA A CA 1
ATOM 2714 C C . ALA A 1 357 ? -34.855 3.634 25.079 1.00 41.78 357 ALA A C 1
ATOM 2716 O O . ALA A 1 357 ? -33.670 3.946 24.957 1.00 41.78 357 ALA A O 1
ATOM 2717 N N . GLY A 1 358 ? -35.766 4.504 25.540 1.00 35.59 358 GLY A N 1
ATOM 2718 C CA . GLY A 1 358 ? -35.484 5.909 25.864 1.00 35.59 358 GLY A CA 1
ATOM 2719 C C . GLY A 1 358 ? -34.702 6.146 27.166 1.00 35.59 358 GLY A C 1
ATOM 2720 O O . GLY A 1 358 ? -33.783 6.961 27.173 1.00 35.59 358 GLY A O 1
ATOM 2721 N N . SER A 1 359 ? -35.007 5.437 28.262 1.00 47.25 359 SER A N 1
ATOM 2722 C CA . SER A 1 359 ? -34.212 5.514 29.507 1.00 47.25 359 SER A CA 1
ATOM 2723 C C . SER A 1 359 ? -32.884 4.767 29.370 1.00 47.25 359 SER A C 1
ATOM 2725 O O . SER A 1 359 ? -31.873 5.166 29.943 1.00 47.25 359 SER A O 1
ATOM 2727 N N . TYR A 1 360 ? -32.879 3.729 28.532 1.00 46.22 360 TYR A N 1
ATOM 2728 C CA . TYR A 1 360 ? -31.728 2.880 28.257 1.00 46.22 360 TYR A CA 1
ATOM 2729 C C . TYR A 1 360 ? -30.608 3.568 27.474 1.00 46.22 360 TYR A C 1
ATOM 2731 O O . TYR A 1 360 ? -29.439 3.273 27.709 1.00 46.22 360 TYR A O 1
ATOM 2739 N N . PHE A 1 361 ? -30.926 4.536 26.613 1.00 40.03 361 PHE A N 1
ATOM 2740 C CA . PHE A 1 361 ? -29.919 5.344 25.923 1.00 40.03 361 PHE A CA 1
ATOM 2741 C C . PHE A 1 361 ? -28.952 6.039 26.902 1.00 40.03 361 PHE A C 1
ATOM 2743 O O . PHE A 1 361 ? -27.746 6.049 26.673 1.00 40.03 361 PHE A O 1
ATOM 2750 N N . PHE A 1 362 ? -29.447 6.565 28.029 1.00 40.00 362 PHE A N 1
ATOM 2751 C CA . PHE A 1 362 ? -28.620 7.282 29.009 1.00 40.00 362 PHE A CA 1
ATOM 2752 C C . PHE A 1 362 ? -27.709 6.361 29.830 1.00 40.00 362 PHE A C 1
ATOM 2754 O O . PHE A 1 362 ? -26.575 6.740 30.138 1.00 40.00 362 PHE A O 1
ATOM 2761 N N . ASP A 1 363 ? -28.165 5.147 30.137 1.00 40.81 363 ASP A N 1
ATOM 2762 C CA . ASP A 1 363 ? -27.338 4.141 30.808 1.00 40.81 363 ASP A CA 1
ATOM 2763 C C . ASP A 1 363 ? -26.272 3.585 29.861 1.00 40.81 363 ASP A C 1
ATOM 2765 O O . ASP A 1 363 ? -25.105 3.485 30.231 1.00 40.81 363 ASP A O 1
ATOM 2769 N N . LEU A 1 364 ? -26.613 3.366 28.593 1.00 44.97 364 LEU A N 1
ATOM 2770 C CA . LEU A 1 364 ? -25.676 2.932 27.560 1.00 44.97 364 LEU A CA 1
ATOM 2771 C C . LEU A 1 364 ? -24.608 4.001 27.253 1.00 44.97 364 LEU A C 1
ATOM 2773 O O . LEU A 1 364 ? -23.441 3.682 27.027 1.00 44.97 364 LEU A O 1
ATOM 2777 N N . VAL A 1 365 ? -24.965 5.287 27.334 1.00 43.00 365 VAL A N 1
ATOM 2778 C CA . VAL A 1 365 ? -24.017 6.414 27.273 1.00 43.00 365 VAL A CA 1
ATOM 2779 C C . VAL A 1 365 ? -23.106 6.466 28.509 1.00 43.00 365 VAL A C 1
ATOM 2781 O O . VAL A 1 365 ? -21.916 6.739 28.361 1.00 43.00 365 VAL A O 1
ATOM 2784 N N . LYS A 1 366 ? -23.600 6.154 29.716 1.00 42.78 366 LYS A N 1
ATOM 2785 C CA . LYS A 1 366 ? -22.766 6.043 30.933 1.00 42.78 366 LYS A CA 1
ATOM 2786 C C . LYS A 1 366 ? -21.813 4.847 30.898 1.00 42.78 366 LYS A C 1
ATOM 2788 O O . LYS A 1 366 ? -20.673 4.978 31.346 1.00 42.78 366 LYS A O 1
ATOM 2793 N N . LEU A 1 367 ? -22.255 3.714 30.358 1.00 46.25 367 LEU A N 1
ATOM 2794 C CA . LEU A 1 367 ? -21.470 2.483 30.229 1.00 46.25 367 LEU A CA 1
ATOM 2795 C C . LEU A 1 367 ? -20.409 2.609 29.121 1.00 46.25 367 LEU A C 1
ATOM 2797 O O . LEU A 1 367 ? -19.248 2.265 29.333 1.00 46.25 367 LEU A O 1
ATOM 2801 N N . ASN A 1 368 ? -20.749 3.242 27.992 1.00 46.84 368 ASN A N 1
ATOM 2802 C CA . ASN A 1 368 ? -19.763 3.651 26.984 1.00 46.84 368 ASN A CA 1
ATOM 2803 C C . ASN A 1 368 ? -18.790 4.701 27.542 1.00 46.84 368 ASN A C 1
ATOM 2805 O O . ASN A 1 368 ? -17.589 4.600 27.331 1.00 46.84 368 ASN A O 1
ATOM 2809 N N . GLY A 1 369 ? -19.276 5.673 28.319 1.00 43.94 369 GLY A N 1
ATOM 2810 C CA . GLY A 1 369 ? -18.444 6.702 28.948 1.00 43.94 369 GLY A CA 1
ATOM 2811 C C . GLY A 1 369 ? -17.508 6.193 30.051 1.00 43.94 369 GLY A C 1
ATOM 2812 O O . GLY A 1 369 ? -16.603 6.923 30.444 1.00 43.94 369 GLY A O 1
ATOM 2813 N N . SER A 1 370 ? -17.701 4.968 30.556 1.00 40.31 370 SER A N 1
ATOM 2814 C CA . SER A 1 370 ? -16.824 4.318 31.544 1.00 40.31 370 SER A CA 1
ATOM 2815 C C . SER A 1 370 ? -15.877 3.281 30.928 1.00 40.31 370 SER A C 1
ATOM 2817 O O . SER A 1 370 ? -14.756 3.163 31.410 1.00 40.31 370 SER A O 1
ATOM 2819 N N . ALA A 1 371 ? -16.251 2.627 29.821 1.00 43.31 371 ALA A N 1
ATOM 2820 C CA . ALA A 1 371 ? -15.349 1.798 29.005 1.00 43.31 371 ALA A CA 1
ATOM 2821 C C . ALA A 1 371 ? -14.331 2.615 28.176 1.00 43.31 371 ALA A C 1
ATOM 2823 O O . ALA A 1 371 ? -13.315 2.080 27.743 1.00 43.31 371 ALA A O 1
ATOM 2824 N N . VAL A 1 372 ? -14.601 3.908 27.961 1.00 45.69 372 VAL A N 1
ATOM 2825 C CA . VAL A 1 372 ? -13.759 4.866 27.211 1.00 45.69 372 VAL A CA 1
ATOM 2826 C C . VAL A 1 372 ? -12.879 5.717 28.153 1.00 45.69 372 VAL A C 1
ATOM 2828 O O . VAL A 1 372 ? -12.281 6.703 27.732 1.00 45.69 372 VAL A O 1
ATOM 2831 N N . LYS A 1 373 ? -12.802 5.379 29.453 1.00 40.56 373 LYS A N 1
ATOM 2832 C CA . LYS A 1 373 ? -12.112 6.218 30.452 1.00 40.56 373 LYS A CA 1
ATOM 2833 C C . LYS A 1 373 ? -10.596 6.289 30.312 1.00 40.56 373 LYS A C 1
ATOM 2835 O O . LYS A 1 373 ? -10.045 7.293 30.747 1.00 40.56 373 LYS A O 1
ATOM 2840 N N . ASP A 1 374 ? -9.962 5.317 29.670 1.00 41.97 374 ASP A N 1
ATOM 2841 C CA . ASP A 1 374 ? -8.524 5.340 29.433 1.00 41.97 374 ASP A CA 1
ATOM 2842 C C . ASP A 1 374 ? -8.225 5.077 27.959 1.00 41.97 374 ASP A C 1
ATOM 2844 O O . ASP A 1 374 ? -8.814 4.186 27.355 1.00 41.97 374 ASP A O 1
ATOM 2848 N N . GLU A 1 375 ? -7.367 5.955 27.431 1.00 45.56 375 GLU A N 1
ATOM 2849 C CA . GLU A 1 375 ? -6.529 5.918 26.227 1.00 45.56 375 GLU A CA 1
ATOM 2850 C C . GLU A 1 375 ? -6.952 5.008 25.057 1.00 45.56 375 GLU A C 1
ATOM 2852 O O . GLU A 1 375 ? -7.285 3.838 25.188 1.00 45.56 375 GLU A O 1
ATOM 2857 N N . SER A 1 376 ? -6.888 5.566 23.848 1.00 51.75 376 SER A N 1
ATOM 2858 C CA . SER A 1 376 ? -7.053 4.870 22.570 1.00 51.75 376 SER A CA 1
ATOM 2859 C C . SER A 1 376 ? -6.180 3.607 22.479 1.00 51.75 376 SER A C 1
ATOM 2861 O O . SER A 1 376 ? -5.050 3.665 22.006 1.00 51.75 376 SER A O 1
ATOM 2863 N N . ASP A 1 377 ? -6.695 2.474 22.941 1.00 61.97 377 ASP A N 1
ATOM 2864 C CA . ASP A 1 377 ? -6.030 1.176 22.865 1.00 61.97 377 ASP A CA 1
ATOM 2865 C C . ASP A 1 377 ? -6.216 0.617 21.456 1.00 61.97 377 ASP A C 1
ATOM 2867 O O . ASP A 1 377 ? -7.262 0.066 21.098 1.00 61.97 377 ASP A O 1
ATOM 2871 N N . PHE A 1 378 ? -5.188 0.808 20.646 1.00 70.69 378 PHE A N 1
ATOM 2872 C CA . PHE A 1 378 ? -5.095 0.272 19.297 1.00 70.69 378 PHE A CA 1
ATOM 2873 C C . PHE A 1 378 ? -4.784 -1.237 19.315 1.00 70.69 378 PHE A C 1
ATOM 2875 O O . PHE A 1 378 ? -4.331 -1.786 20.322 1.00 70.69 378 PHE A O 1
ATOM 2882 N N . ASP A 1 379 ? -5.026 -1.923 18.192 1.00 78.12 379 ASP A N 1
ATOM 2883 C CA . ASP A 1 379 ? -4.680 -3.345 18.040 1.00 78.12 379 ASP A CA 1
ATOM 2884 C C . ASP A 1 379 ? -3.156 -3.513 18.120 1.00 78.12 379 ASP A C 1
ATOM 2886 O O . ASP A 1 379 ? -2.432 -3.013 17.261 1.00 78.12 379 ASP A O 1
ATOM 2890 N N . SER A 1 380 ? -2.670 -4.193 19.160 1.00 77.19 380 SER A N 1
ATOM 2891 C CA . SER A 1 380 ? -1.236 -4.319 19.444 1.00 77.19 380 SER A CA 1
ATOM 2892 C C . SER A 1 380 ? -0.613 -5.628 18.962 1.00 77.19 380 SER A C 1
ATOM 2894 O O . SER A 1 380 ? 0.598 -5.707 18.806 1.00 77.19 380 SER A O 1
ATOM 2896 N N . ASP A 1 381 ? -1.420 -6.670 18.751 1.00 83.25 381 ASP A N 1
ATOM 2897 C CA . ASP A 1 381 ? -0.962 -8.006 18.340 1.00 83.25 381 ASP A CA 1
ATOM 2898 C C . ASP A 1 381 ? -1.377 -8.281 16.892 1.00 83.25 381 ASP A C 1
ATOM 2900 O O . ASP A 1 381 ? -2.077 -9.243 16.565 1.00 83.25 381 ASP A O 1
ATOM 2904 N N . THR A 1 382 ? -1.028 -7.336 16.021 1.00 87.56 382 THR A N 1
ATOM 2905 C CA . THR A 1 382 ? -1.489 -7.347 14.630 1.00 87.56 382 THR A CA 1
ATOM 2906 C C . THR A 1 382 ? -0.747 -8.377 13.786 1.00 87.56 382 THR A C 1
ATOM 2908 O O . THR A 1 382 ? -1.344 -8.945 12.875 1.00 87.56 382 THR A O 1
ATOM 2911 N N . GLY A 1 383 ? 0.543 -8.608 14.061 1.00 89.69 383 GLY A N 1
ATOM 2912 C CA . GLY A 1 383 ? 1.470 -9.343 13.197 1.00 89.69 383 GLY A CA 1
ATOM 2913 C C . GLY A 1 383 ? 1.896 -8.576 11.936 1.00 89.69 383 GLY A C 1
ATOM 2914 O O . GLY A 1 383 ? 2.711 -9.089 11.165 1.00 89.69 383 GLY A O 1
ATOM 2915 N N . LEU A 1 384 ? 1.369 -7.362 11.715 1.00 91.75 384 LEU A N 1
ATOM 2916 C CA . LEU A 1 384 ? 1.656 -6.519 10.545 1.00 91.75 384 LEU A CA 1
ATOM 2917 C C . LEU A 1 384 ? 3.072 -5.935 10.567 1.00 91.75 384 LEU A C 1
ATOM 2919 O O . LEU A 1 384 ? 3.613 -5.604 9.515 1.00 91.75 384 LEU A O 1
ATOM 2923 N N . ASP A 1 385 ? 3.689 -5.861 11.740 1.00 89.31 385 ASP A N 1
ATOM 2924 C CA . ASP A 1 385 ? 5.088 -5.495 11.965 1.00 89.31 385 ASP A CA 1
ATOM 2925 C C . ASP A 1 385 ? 6.078 -6.387 11.196 1.00 89.31 385 ASP A C 1
ATOM 2927 O O . ASP A 1 385 ? 7.117 -5.900 10.751 1.00 89.31 385 ASP A O 1
ATOM 2931 N N . ASN A 1 386 ? 5.719 -7.653 10.951 1.00 92.69 386 ASN A N 1
ATOM 2932 C CA . ASN A 1 386 ? 6.538 -8.602 10.186 1.00 92.69 386 ASN A CA 1
ATOM 2933 C C . ASN A 1 386 ? 6.345 -8.487 8.663 1.00 92.69 386 ASN A C 1
ATOM 2935 O O . ASN A 1 386 ? 6.988 -9.211 7.898 1.00 92.69 386 ASN A O 1
ATOM 2939 N N . SER A 1 387 ? 5.487 -7.567 8.210 1.00 95.25 387 SER A N 1
ATOM 2940 C CA . SER A 1 387 ? 5.279 -7.311 6.786 1.00 95.25 387 SER A CA 1
ATOM 2941 C C . SER A 1 387 ? 6.539 -6.704 6.174 1.00 95.25 387 SER A C 1
ATOM 2943 O O . SER A 1 387 ? 7.194 -5.840 6.767 1.00 95.25 387 SER A O 1
ATOM 2945 N N . ASN A 1 388 ? 6.873 -7.126 4.957 1.00 95.56 388 ASN A N 1
ATOM 2946 C CA . ASN A 1 388 ? 8.118 -6.741 4.309 1.00 95.56 388 ASN A CA 1
ATOM 2947 C C . ASN A 1 388 ? 7.893 -6.240 2.884 1.00 95.56 388 ASN A C 1
ATOM 2949 O O . ASN A 1 388 ? 7.101 -6.792 2.122 1.00 95.56 388 ASN A O 1
ATOM 2953 N N . PHE A 1 389 ? 8.661 -5.221 2.514 1.00 96.44 389 PHE A N 1
ATOM 2954 C CA . PHE A 1 389 ? 8.698 -4.665 1.175 1.00 96.44 389 PHE A CA 1
ATOM 2955 C C . PHE A 1 389 ? 10.121 -4.205 0.859 1.00 96.44 389 PHE A C 1
ATOM 2957 O O . PHE A 1 389 ? 10.729 -3.481 1.643 1.00 96.44 389 PHE A O 1
ATOM 2964 N N . ASP A 1 390 ? 10.633 -4.608 -0.301 1.00 94.44 390 ASP A N 1
ATOM 2965 C CA . ASP A 1 390 ? 11.943 -4.192 -0.797 1.00 94.44 390 ASP A CA 1
ATOM 2966 C C . ASP A 1 390 ? 11.829 -3.851 -2.292 1.00 94.44 390 ASP A C 1
ATOM 2968 O O . ASP A 1 390 ? 11.687 -4.763 -3.114 1.00 94.44 390 ASP A O 1
ATOM 2972 N N . PRO A 1 391 ? 11.909 -2.562 -2.680 1.00 92.69 391 PRO A N 1
ATOM 2973 C CA . PRO A 1 391 ? 11.746 -2.158 -4.073 1.00 92.69 391 PRO A CA 1
ATOM 2974 C C . PRO A 1 391 ? 12.882 -2.672 -4.970 1.00 92.69 391 PRO A C 1
ATOM 2976 O O . PRO A 1 391 ? 12.694 -2.788 -6.180 1.00 92.69 391 PRO A O 1
ATOM 2979 N N . ALA A 1 392 ? 14.037 -3.047 -4.403 1.00 91.88 392 ALA A N 1
ATOM 2980 C CA . ALA A 1 392 ? 15.139 -3.616 -5.171 1.00 91.88 392 ALA A CA 1
ATOM 2981 C C . ALA A 1 392 ? 14.820 -5.021 -5.712 1.00 91.88 392 ALA A C 1
ATOM 2983 O O . ALA A 1 392 ? 15.482 -5.476 -6.641 1.00 91.88 392 ALA A O 1
ATOM 2984 N N . GLN A 1 393 ? 13.798 -5.719 -5.196 1.00 93.44 393 GLN A N 1
ATOM 2985 C CA . GLN A 1 393 ? 13.376 -7.026 -5.730 1.00 93.44 393 GLN A CA 1
ATOM 2986 C C . GLN A 1 393 ? 13.002 -6.970 -7.218 1.00 93.44 393 GLN A C 1
ATOM 2988 O O . GLN A 1 393 ? 13.196 -7.953 -7.931 1.00 93.44 393 GLN A O 1
ATOM 2993 N N . LEU A 1 394 ? 12.547 -5.810 -7.706 1.00 92.81 394 LEU A N 1
ATOM 2994 C CA . LEU A 1 394 ? 12.236 -5.584 -9.118 1.00 92.81 394 LEU A CA 1
ATOM 2995 C C . LEU A 1 394 ? 13.479 -5.613 -10.016 1.00 92.81 394 LEU A C 1
ATOM 2997 O O . LEU A 1 394 ? 13.402 -6.040 -11.165 1.00 92.81 394 LEU A O 1
ATOM 3001 N N . THR A 1 395 ? 14.621 -5.149 -9.508 1.00 92.62 395 THR A N 1
ATOM 3002 C CA . THR A 1 395 ? 15.844 -4.930 -10.295 1.00 92.62 395 THR A CA 1
ATOM 3003 C C . THR A 1 395 ? 16.937 -5.958 -10.002 1.00 92.62 395 THR A C 1
ATOM 3005 O O . THR A 1 395 ? 17.778 -6.198 -10.865 1.00 92.62 395 THR A O 1
ATOM 3008 N N . LYS A 1 396 ? 16.878 -6.655 -8.857 1.00 93.56 396 LYS A N 1
ATOM 3009 C CA . LYS A 1 396 ? 17.774 -7.770 -8.484 1.00 93.56 396 LYS A CA 1
ATOM 3010 C C . LYS A 1 396 ? 17.990 -8.833 -9.570 1.00 93.56 396 LYS A C 1
ATOM 3012 O O . LYS A 1 396 ? 19.109 -9.331 -9.658 1.00 93.56 396 LYS A O 1
ATOM 3017 N N . PRO A 1 397 ? 16.986 -9.208 -10.387 1.00 94.12 397 PRO A N 1
ATOM 3018 C CA . PRO A 1 397 ? 17.188 -10.227 -11.413 1.00 94.12 397 PRO A CA 1
ATOM 3019 C C . PRO A 1 397 ? 18.075 -9.793 -12.587 1.00 94.12 397 PRO A C 1
ATOM 3021 O O . PRO A 1 397 ? 18.449 -10.643 -13.391 1.00 94.12 397 PRO A O 1
ATOM 3024 N N . PHE A 1 398 ? 18.367 -8.495 -12.721 1.00 94.25 398 PHE A N 1
ATOM 3025 C CA . PHE A 1 398 ? 19.066 -7.896 -13.859 1.00 94.25 398 PHE A CA 1
ATOM 3026 C C . PHE A 1 398 ? 20.561 -7.740 -13.569 1.00 94.25 398 PHE A C 1
ATOM 3028 O O . PHE A 1 398 ? 20.975 -7.509 -12.434 1.00 94.25 398 PHE A O 1
ATOM 3035 N N . GLY A 1 399 ? 21.395 -7.835 -14.605 1.00 90.44 399 GLY A N 1
ATOM 3036 C CA . GLY A 1 399 ? 22.845 -7.716 -14.453 1.00 90.44 399 GLY A CA 1
ATOM 3037 C C . GLY A 1 399 ? 23.590 -8.167 -15.701 1.00 90.44 399 GLY A C 1
ATOM 3038 O O . GLY A 1 399 ? 23.159 -7.906 -16.819 1.00 90.44 399 GLY A O 1
ATOM 3039 N N . LYS A 1 400 ? 24.710 -8.882 -15.534 1.00 89.00 400 LYS A N 1
ATOM 3040 C CA . LYS A 1 400 ? 25.408 -9.505 -16.679 1.00 89.00 400 LYS A CA 1
ATOM 3041 C C . LYS A 1 400 ? 24.538 -10.562 -17.367 1.00 89.00 400 LYS A C 1
ATOM 3043 O O . LYS A 1 400 ? 24.581 -10.698 -18.583 1.00 89.00 400 LYS A O 1
ATOM 3048 N N . THR A 1 401 ? 23.756 -11.293 -16.578 1.00 90.31 401 THR A N 1
ATOM 3049 C CA . THR A 1 401 ? 22.812 -12.325 -17.020 1.00 90.31 401 THR A CA 1
ATOM 3050 C C . THR A 1 401 ? 21.601 -12.319 -16.095 1.00 90.31 401 THR A C 1
ATOM 3052 O O . THR A 1 401 ? 21.773 -12.072 -14.901 1.00 90.31 401 THR A O 1
ATOM 3055 N N . CYS A 1 402 ? 20.423 -12.660 -16.613 1.00 92.38 402 CYS A N 1
ATOM 3056 C CA . CYS A 1 402 ? 19.207 -12.787 -15.813 1.00 92.38 402 CYS A CA 1
ATOM 3057 C C . CYS A 1 402 ? 19.315 -13.938 -14.799 1.00 92.38 402 CYS A C 1
ATOM 3059 O O . CYS A 1 402 ? 19.555 -15.079 -15.194 1.00 92.38 402 CYS A O 1
ATOM 3061 N N . GLN A 1 403 ? 19.152 -13.657 -13.502 1.00 92.56 403 GLN A N 1
ATOM 3062 C CA . GLN A 1 403 ? 19.325 -14.640 -12.418 1.00 92.56 403 GLN A CA 1
ATOM 3063 C C . GLN A 1 403 ? 18.319 -14.439 -11.269 1.00 92.56 403 GLN A C 1
ATOM 3065 O O . GLN A 1 403 ? 17.611 -13.438 -11.209 1.00 92.56 403 GLN A O 1
ATOM 3070 N N . GLY A 1 404 ? 18.252 -15.403 -10.344 1.00 91.00 404 GLY A N 1
ATOM 3071 C CA . GLY A 1 404 ? 17.406 -15.340 -9.145 1.00 91.00 404 GLY A CA 1
ATOM 3072 C C . GLY A 1 404 ? 15.948 -15.759 -9.364 1.00 91.00 404 GLY A C 1
ATOM 3073 O O . GLY A 1 404 ? 15.566 -16.223 -10.437 1.00 91.00 404 GLY A O 1
ATOM 3074 N N . THR A 1 405 ? 15.126 -15.592 -8.323 1.00 91.44 405 THR A N 1
ATOM 3075 C CA . THR A 1 405 ? 13.721 -16.044 -8.284 1.00 91.44 405 THR A CA 1
ATOM 3076 C C . THR A 1 405 ? 12.880 -15.482 -9.431 1.00 91.44 405 THR A C 1
ATOM 3078 O O . THR A 1 405 ? 12.066 -16.196 -10.009 1.00 91.44 405 THR A O 1
ATOM 3081 N N . TYR A 1 406 ? 13.122 -14.225 -9.816 1.00 94.75 406 TYR A N 1
ATOM 3082 C CA . TYR A 1 406 ? 12.374 -13.533 -10.869 1.00 94.75 406 TYR A CA 1
ATOM 3083 C C . TYR A 1 406 ? 13.159 -13.423 -12.192 1.00 94.75 406 TYR A C 1
ATOM 3085 O O . TYR A 1 406 ? 12.922 -12.507 -12.976 1.00 94.75 406 TYR A O 1
ATOM 3093 N N . ALA A 1 407 ? 14.086 -14.348 -12.481 1.00 93.94 407 ALA A N 1
ATOM 3094 C CA . ALA A 1 407 ? 14.884 -14.334 -13.718 1.00 93.94 407 ALA A CA 1
ATOM 3095 C C . ALA A 1 407 ? 14.027 -14.288 -14.999 1.00 93.94 407 ALA A C 1
ATOM 3097 O O . ALA A 1 407 ? 14.405 -13.647 -15.980 1.00 93.94 407 ALA A O 1
ATOM 3098 N N . LEU A 1 408 ? 12.842 -14.911 -14.980 1.00 93.25 408 LEU A N 1
ATOM 3099 C CA . LEU A 1 408 ? 11.892 -14.875 -16.094 1.00 93.25 408 LEU A CA 1
ATOM 3100 C C . LEU A 1 408 ? 11.413 -13.447 -16.411 1.00 93.25 408 LEU A C 1
ATOM 3102 O O . LEU A 1 408 ? 11.275 -13.100 -17.582 1.00 93.25 408 LEU A O 1
ATOM 3106 N N . LEU A 1 409 ? 11.245 -12.592 -15.394 1.00 94.75 409 LEU A N 1
ATOM 3107 C CA . LEU A 1 409 ? 10.921 -11.178 -15.592 1.00 94.75 409 LEU A CA 1
ATOM 3108 C C . LEU A 1 409 ? 12.051 -10.472 -16.349 1.00 94.75 409 LEU A C 1
ATOM 3110 O O . LEU A 1 409 ? 11.801 -9.770 -17.324 1.00 94.75 409 LEU A O 1
ATOM 3114 N N . CYS A 1 410 ? 13.302 -10.708 -15.955 1.00 94.25 410 CYS A N 1
ATOM 3115 C CA . CYS A 1 410 ? 14.461 -10.157 -16.656 1.00 94.25 410 CYS A CA 1
ATOM 3116 C C . CYS A 1 410 ? 14.533 -10.624 -18.118 1.00 94.25 410 CYS A C 1
ATOM 3118 O O . CYS A 1 410 ? 14.781 -9.809 -19.011 1.00 94.25 410 CYS A O 1
ATOM 3120 N N . ASN A 1 411 ? 14.223 -11.897 -18.389 1.00 91.50 411 ASN A N 1
ATOM 3121 C CA . ASN A 1 411 ? 14.151 -12.424 -19.753 1.00 91.50 411 ASN A CA 1
ATOM 3122 C C . ASN A 1 411 ? 13.060 -11.726 -20.581 1.00 91.50 411 ASN A C 1
ATOM 3124 O O . ASN A 1 411 ? 13.304 -11.354 -21.730 1.00 91.50 411 ASN A O 1
ATOM 3128 N N . TRP A 1 412 ? 11.878 -11.479 -20.005 1.00 92.56 412 TRP A N 1
ATOM 3129 C CA . TRP A 1 412 ? 10.801 -10.745 -20.683 1.00 92.56 412 TRP A CA 1
ATOM 3130 C C . TRP A 1 412 ? 11.199 -9.313 -21.051 1.00 92.56 412 TRP A C 1
ATOM 3132 O O . TRP A 1 412 ? 10.830 -8.817 -22.117 1.00 92.56 412 TRP A O 1
ATOM 3142 N N . PHE A 1 413 ? 12.024 -8.668 -20.232 1.00 92.75 413 PHE A N 1
ATOM 3143 C CA . PHE A 1 413 ? 12.576 -7.343 -20.515 1.00 92.75 413 PHE A CA 1
ATOM 3144 C C . PHE A 1 413 ? 13.908 -7.376 -21.287 1.00 92.75 413 PHE A C 1
ATOM 3146 O O . PHE A 1 413 ? 14.536 -6.333 -21.455 1.00 92.75 413 PHE A O 1
ATOM 3153 N N . GLN A 1 414 ? 14.344 -8.540 -21.792 1.00 91.38 414 GLN A N 1
ATOM 3154 C CA . GLN A 1 414 ? 15.612 -8.712 -22.518 1.00 91.38 414 GLN A CA 1
ATOM 3155 C C . GLN A 1 414 ? 16.819 -8.123 -21.762 1.00 91.38 414 GLN A C 1
ATOM 3157 O O . GLN A 1 414 ? 17.669 -7.455 -22.350 1.00 91.38 414 GLN A O 1
ATOM 3162 N N . ASN A 1 415 ? 16.866 -8.337 -20.442 1.00 92.50 415 ASN A N 1
ATOM 3163 C CA . ASN A 1 415 ? 17.890 -7.807 -19.536 1.00 92.50 415 ASN A CA 1
ATOM 3164 C C . ASN A 1 415 ? 17.989 -6.262 -19.503 1.00 92.50 415 ASN A C 1
ATOM 3166 O O . ASN A 1 415 ? 19.008 -5.714 -19.089 1.00 92.50 415 ASN A O 1
ATOM 3170 N N . LYS A 1 416 ? 16.933 -5.539 -19.907 1.00 92.56 416 LYS A N 1
ATOM 3171 C CA . LYS A 1 416 ? 16.836 -4.074 -19.783 1.00 92.56 416 LYS A CA 1
ATOM 3172 C C . LYS A 1 416 ? 15.996 -3.690 -18.572 1.00 92.56 416 LYS A C 1
ATOM 3174 O O . LYS A 1 416 ? 14.786 -3.903 -18.558 1.00 92.56 416 LYS A O 1
ATOM 3179 N N . SER A 1 417 ? 16.628 -3.110 -17.558 1.00 93.12 417 SER A N 1
ATOM 3180 C CA . SER A 1 417 ? 15.970 -2.790 -16.289 1.00 93.12 417 SER A CA 1
ATOM 3181 C C . SER A 1 417 ? 15.299 -1.415 -16.257 1.00 93.12 417 SER A C 1
ATOM 3183 O O . SER A 1 417 ? 14.561 -1.162 -15.312 1.00 93.12 417 SER A O 1
ATOM 3185 N N . ASP A 1 418 ? 15.479 -0.551 -17.265 1.00 91.62 418 ASP A N 1
ATOM 3186 C CA . ASP A 1 418 ? 15.063 0.869 -17.247 1.00 91.62 418 ASP A CA 1
ATOM 3187 C C . ASP A 1 418 ? 13.615 1.075 -16.771 1.00 91.62 418 ASP A C 1
ATOM 3189 O O . ASP A 1 418 ? 13.323 1.900 -15.906 1.00 91.62 418 ASP A O 1
ATOM 3193 N N . LYS A 1 419 ? 12.697 0.252 -17.288 1.00 92.12 419 LYS A N 1
ATOM 3194 C CA . LYS A 1 419 ? 11.270 0.298 -16.944 1.00 92.12 419 LYS A CA 1
ATOM 3195 C C . LYS A 1 419 ? 10.983 -0.098 -15.496 1.00 92.12 419 LYS A C 1
ATOM 3197 O O . LYS A 1 419 ? 10.057 0.435 -14.897 1.00 92.12 419 LYS A O 1
ATOM 3202 N N . LEU A 1 420 ? 11.756 -1.027 -14.936 1.00 94.31 420 LEU A N 1
ATOM 3203 C CA . LEU A 1 420 ? 11.608 -1.464 -13.545 1.00 94.31 420 LEU A CA 1
ATOM 3204 C C . LEU A 1 420 ? 12.343 -0.541 -12.571 1.00 94.31 420 LEU A C 1
ATOM 3206 O O . LEU A 1 420 ? 11.850 -0.289 -11.475 1.00 94.31 420 LEU A O 1
ATOM 3210 N N . VAL A 1 421 ? 13.470 0.027 -13.002 1.00 93.75 421 VAL A N 1
ATOM 3211 C CA . VAL A 1 421 ? 14.187 1.092 -12.293 1.00 93.75 421 VAL A CA 1
ATOM 3212 C C . VAL A 1 421 ? 13.295 2.324 -12.125 1.00 93.75 421 VAL A C 1
ATOM 3214 O O . VAL A 1 421 ? 13.334 2.953 -11.070 1.00 93.75 421 VAL A O 1
ATOM 3217 N N . GLN A 1 422 ? 12.436 2.634 -13.101 1.00 93.50 422 GLN A N 1
ATOM 3218 C CA . GLN A 1 422 ? 11.434 3.692 -12.957 1.00 93.50 422 GLN A CA 1
ATOM 3219 C C . GLN A 1 422 ? 10.443 3.409 -11.819 1.00 93.50 422 GLN A C 1
ATOM 3221 O O . GLN A 1 422 ? 10.146 4.301 -11.031 1.00 93.50 422 GLN A O 1
ATOM 3226 N N . ILE A 1 423 ? 9.954 2.169 -11.692 1.00 95.75 423 ILE A N 1
ATOM 3227 C CA . ILE A 1 423 ? 9.045 1.786 -10.598 1.00 95.75 423 ILE A CA 1
ATOM 3228 C C . ILE A 1 423 ? 9.757 1.941 -9.252 1.00 95.75 423 ILE A C 1
ATOM 3230 O O . ILE A 1 423 ? 9.207 2.534 -8.329 1.00 95.75 423 ILE A O 1
ATOM 3234 N N . GLN A 1 424 ? 10.998 1.458 -9.152 1.00 95.19 424 GLN A N 1
ATOM 3235 C CA . GLN A 1 424 ? 11.827 1.649 -7.962 1.00 95.19 424 GLN A CA 1
ATOM 3236 C C . GLN A 1 424 ? 12.003 3.144 -7.640 1.00 95.19 424 GLN A C 1
ATOM 3238 O O . GLN A 1 424 ? 11.803 3.550 -6.496 1.00 95.19 424 GLN A O 1
ATOM 3243 N N . SER A 1 425 ? 12.275 3.968 -8.654 1.00 95.25 425 SER A N 1
ATOM 3244 C CA . SER A 1 425 ? 12.454 5.416 -8.510 1.00 95.25 425 SER A CA 1
ATOM 3245 C C . SER A 1 425 ? 11.179 6.137 -8.073 1.00 95.25 425 SER A C 1
ATOM 3247 O O . SER A 1 425 ? 11.260 7.068 -7.283 1.00 95.25 425 SER A O 1
ATOM 3249 N N . LEU A 1 426 ? 9.994 5.709 -8.509 1.00 96.56 426 LEU A N 1
ATOM 3250 C CA . LEU A 1 426 ? 8.734 6.251 -7.987 1.00 96.56 426 LEU A CA 1
ATOM 3251 C C . LEU A 1 426 ? 8.573 5.955 -6.485 1.00 96.56 426 LEU A C 1
ATOM 3253 O O . LEU A 1 426 ? 8.026 6.758 -5.728 1.00 96.56 426 LEU A O 1
ATOM 3257 N N . ILE A 1 427 ? 9.074 4.807 -6.031 1.00 97.25 427 ILE A N 1
ATOM 3258 C CA . ILE A 1 427 ? 8.921 4.367 -4.645 1.00 97.25 427 ILE A CA 1
ATOM 3259 C C . ILE A 1 427 ? 9.898 5.080 -3.711 1.00 97.25 427 ILE A C 1
ATOM 3261 O O . ILE A 1 427 ? 9.467 5.635 -2.700 1.00 97.25 427 ILE A O 1
ATOM 3265 N N . ASN A 1 428 ? 11.190 5.089 -4.045 1.00 95.62 428 ASN A N 1
ATOM 3266 C CA . ASN A 1 428 ? 12.235 5.631 -3.174 1.00 95.62 428 ASN A CA 1
ATOM 3267 C C . ASN A 1 428 ? 13.052 6.776 -3.792 1.00 95.62 428 ASN A C 1
ATOM 3269 O O . ASN A 1 428 ? 13.897 7.338 -3.114 1.00 95.62 428 ASN A O 1
ATOM 3273 N N . GLY A 1 429 ? 12.848 7.147 -5.052 1.00 93.69 429 GLY A N 1
ATOM 3274 C CA . GLY A 1 429 ? 13.596 8.217 -5.724 1.00 93.69 429 GLY A CA 1
ATOM 3275 C C . GLY A 1 429 ? 14.937 7.798 -6.328 1.00 93.69 429 GLY A C 1
ATOM 3276 O O . GLY A 1 429 ? 15.513 8.581 -7.081 1.00 93.69 429 GLY A O 1
ATOM 3277 N N . ALA A 1 430 ? 15.435 6.591 -6.055 1.00 90.88 430 ALA A N 1
ATOM 3278 C CA . ALA A 1 430 ? 16.722 6.124 -6.560 1.00 90.88 430 ALA A CA 1
ATOM 3279 C C . ALA A 1 430 ? 16.566 5.242 -7.814 1.00 90.88 430 ALA A C 1
ATOM 3281 O O . ALA A 1 430 ? 15.769 4.298 -7.793 1.00 90.88 430 ALA A O 1
ATOM 3282 N N . PRO A 1 431 ? 17.364 5.460 -8.879 1.00 88.38 431 PRO A N 1
ATOM 3283 C CA . PRO A 1 431 ? 18.394 6.491 -9.045 1.00 88.38 431 PRO A CA 1
ATOM 3284 C C . PRO A 1 431 ? 17.893 7.789 -9.713 1.00 88.38 431 PRO A C 1
ATOM 3286 O O . PRO A 1 431 ? 18.696 8.690 -9.938 1.00 88.38 431 PRO A O 1
ATOM 3289 N N . ALA A 1 432 ? 16.611 7.890 -10.094 1.00 88.44 432 ALA A N 1
ATOM 3290 C CA . ALA A 1 432 ? 16.136 8.971 -10.971 1.00 88.44 432 ALA A CA 1
ATOM 3291 C C . ALA A 1 432 ? 16.226 10.387 -10.367 1.00 88.44 432 ALA A C 1
ATOM 3293 O O . ALA A 1 432 ? 16.355 11.356 -11.112 1.00 88.44 432 ALA A O 1
ATOM 3294 N N . LEU A 1 433 ? 16.132 10.521 -9.041 1.00 88.19 433 LEU A N 1
ATOM 3295 C CA . LEU A 1 433 ? 16.168 11.808 -8.336 1.00 88.19 433 LEU A CA 1
ATOM 3296 C C . LEU A 1 433 ? 17.463 12.018 -7.546 1.00 88.19 433 LEU A C 1
ATOM 3298 O O . LEU A 1 433 ? 17.973 13.135 -7.483 1.00 88.19 433 LEU A O 1
ATOM 3302 N N . SER A 1 434 ? 17.986 10.965 -6.923 1.00 89.25 434 SER A N 1
ATOM 3303 C CA . SER A 1 434 ? 19.267 10.973 -6.213 1.00 89.25 434 SER A CA 1
ATOM 3304 C C . SER A 1 434 ? 19.859 9.563 -6.179 1.00 89.25 434 SER A C 1
ATOM 3306 O O . SER A 1 434 ? 19.156 8.588 -6.441 1.00 89.25 434 SER A O 1
ATOM 3308 N N . GLN A 1 435 ? 21.154 9.436 -5.863 1.00 82.00 435 GLN A N 1
ATOM 3309 C CA . GLN A 1 435 ? 21.805 8.120 -5.817 1.00 82.00 435 GLN A CA 1
ATOM 3310 C C . GLN A 1 435 ? 21.229 7.216 -4.720 1.00 82.00 435 GLN A C 1
ATOM 3312 O O . GLN A 1 435 ? 20.957 6.047 -4.982 1.00 82.00 435 GLN A O 1
ATOM 3317 N N . ASP A 1 436 ? 20.999 7.767 -3.528 1.00 84.31 436 ASP A N 1
ATOM 3318 C CA . ASP A 1 436 ? 20.544 6.999 -2.362 1.00 84.31 436 ASP A CA 1
ATOM 3319 C C . ASP A 1 436 ? 19.018 7.010 -2.177 1.00 84.31 436 ASP A C 1
ATOM 3321 O O . ASP A 1 436 ? 18.474 6.185 -1.441 1.00 84.31 436 ASP A O 1
ATOM 3325 N N . GLY A 1 437 ? 18.314 7.932 -2.841 1.00 91.00 437 GLY A N 1
ATOM 3326 C CA . GLY A 1 437 ? 16.875 8.116 -2.677 1.00 91.00 437 GLY A CA 1
ATOM 3327 C C . GLY A 1 437 ? 16.473 8.523 -1.254 1.00 91.00 437 GLY A C 1
ATOM 3328 O O . GLY A 1 437 ? 17.258 9.058 -0.470 1.00 91.00 437 GLY A O 1
ATOM 3329 N N . VAL A 1 438 ? 15.212 8.269 -0.923 1.00 92.75 438 VAL A N 1
ATOM 3330 C CA . VAL A 1 438 ? 14.650 8.326 0.424 1.00 92.75 438 VAL A CA 1
ATOM 3331 C C . VAL A 1 438 ? 14.808 6.943 1.045 1.00 92.75 438 VAL A C 1
ATOM 3333 O O . VAL A 1 438 ? 14.426 5.933 0.449 1.00 92.75 438 VAL A O 1
ATOM 3336 N N . LYS A 1 439 ? 15.352 6.877 2.261 1.00 92.06 439 LYS A N 1
ATOM 3337 C CA . LYS A 1 439 ? 15.375 5.627 3.032 1.00 92.06 439 LYS A CA 1
ATOM 3338 C C . LYS A 1 439 ? 13.950 5.205 3.375 1.00 92.06 439 LYS A C 1
ATOM 3340 O O . LYS A 1 439 ? 13.059 6.044 3.475 1.00 92.06 439 LYS A O 1
ATOM 3345 N N . GLN A 1 440 ? 13.738 3.908 3.589 1.00 91.75 440 GLN A N 1
ATOM 3346 C CA . GLN A 1 440 ? 12.461 3.433 4.114 1.00 91.75 440 GLN A CA 1
ATOM 3347 C C . GLN A 1 440 ? 12.115 4.222 5.390 1.00 91.75 440 GLN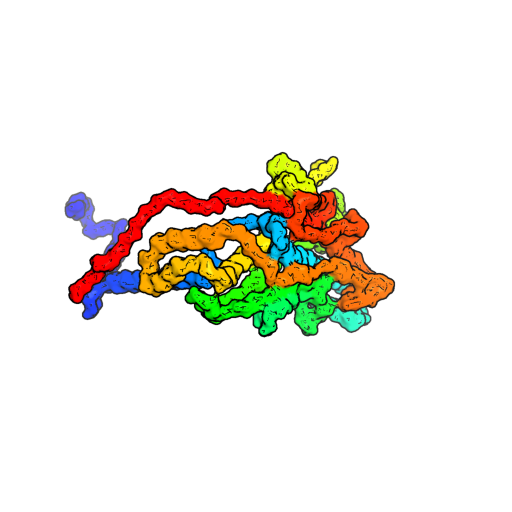 A C 1
ATOM 3349 O O . GLN A 1 440 ? 12.936 4.220 6.312 1.00 91.75 440 GLN A O 1
ATOM 3354 N N . PRO A 1 441 ? 10.948 4.889 5.455 1.00 88.19 441 PRO A N 1
ATOM 3355 C CA . PRO A 1 441 ? 10.568 5.651 6.632 1.00 88.19 441 PRO A CA 1
ATOM 3356 C C . PRO A 1 441 ? 10.514 4.734 7.853 1.00 88.19 441 PRO A C 1
ATOM 3358 O O . PRO A 1 441 ? 9.884 3.674 7.810 1.00 88.19 441 PRO A O 1
ATOM 3361 N N . ASP A 1 442 ? 11.163 5.143 8.943 1.00 87.19 442 ASP A N 1
ATOM 3362 C CA . ASP A 1 442 ? 10.850 4.581 10.253 1.00 87.19 442 ASP A CA 1
ATOM 3363 C C . ASP A 1 442 ? 9.431 5.033 10.602 1.00 87.19 442 ASP A C 1
ATOM 3365 O O . ASP A 1 442 ? 9.122 6.210 10.454 1.00 87.19 442 ASP A O 1
ATOM 3369 N N . LEU A 1 443 ? 8.550 4.123 10.998 1.00 85.06 443 LEU A N 1
ATOM 3370 C CA . LEU A 1 443 ? 7.147 4.420 11.309 1.00 85.06 443 LEU A CA 1
ATOM 3371 C C . LEU A 1 443 ? 6.906 4.491 12.818 1.00 85.06 443 LEU A C 1
ATOM 3373 O O . LEU A 1 443 ? 5.766 4.644 13.257 1.00 85.06 443 LEU A O 1
ATOM 3377 N N . SER A 1 444 ? 7.978 4.378 13.603 1.00 81.44 444 SER A N 1
ATOM 3378 C CA . SER A 1 444 ? 7.951 4.589 15.038 1.00 81.44 444 SER A CA 1
ATOM 3379 C C . SER A 1 444 ? 7.657 6.059 15.394 1.00 81.44 444 SER A C 1
ATOM 3381 O O . SER A 1 444 ? 7.876 6.971 14.578 1.00 81.44 444 SER A O 1
ATOM 3383 N N . PRO A 1 445 ? 7.135 6.309 16.609 1.00 74.94 445 PRO A N 1
ATOM 3384 C CA . PRO A 1 445 ? 7.023 7.651 17.160 1.00 74.94 445 PRO A CA 1
ATOM 3385 C C . PRO A 1 445 ? 8.372 8.381 17.153 1.00 74.94 445 PRO A C 1
ATOM 3387 O O . PRO A 1 445 ? 9.282 8.009 17.889 1.00 74.94 445 PRO A O 1
ATOM 3390 N N . ASP A 1 446 ? 8.489 9.458 16.375 1.00 80.69 446 ASP A N 1
ATOM 3391 C CA . ASP A 1 446 ? 9.674 10.319 16.385 1.00 80.69 446 ASP A CA 1
ATOM 3392 C C . ASP A 1 446 ? 9.261 11.796 16.393 1.00 80.69 446 ASP A C 1
ATOM 3394 O O . ASP A 1 446 ? 8.802 12.327 15.376 1.00 80.69 446 ASP A O 1
ATOM 3398 N N . PRO A 1 447 ? 9.433 12.499 17.525 1.00 75.62 447 PRO A N 1
ATOM 3399 C CA . PRO A 1 447 ? 9.071 13.899 17.612 1.00 75.62 447 PRO A CA 1
ATOM 3400 C C . PRO A 1 447 ? 10.027 14.800 16.806 1.00 75.62 447 PRO A C 1
ATOM 3402 O O . PRO A 1 447 ? 9.679 15.941 16.517 1.00 75.62 447 PRO A O 1
ATOM 3405 N N . LYS A 1 448 ? 11.211 14.308 16.421 1.00 85.06 448 LYS A N 1
ATOM 3406 C CA . LYS A 1 448 ? 12.183 15.008 15.571 1.00 85.06 448 LYS A CA 1
ATOM 3407 C C . LYS A 1 448 ? 12.136 14.546 14.113 1.00 85.06 448 LYS A C 1
ATOM 3409 O O . LYS A 1 448 ? 13.046 14.871 13.353 1.00 85.06 448 LYS A O 1
ATOM 3414 N N . ARG A 1 449 ? 11.081 13.826 13.706 1.00 88.25 449 ARG A N 1
ATOM 3415 C CA . ARG A 1 449 ? 10.894 13.408 12.315 1.00 88.25 449 ARG A CA 1
ATOM 3416 C C . ARG A 1 449 ? 10.991 14.619 11.398 1.00 88.25 449 ARG A C 1
ATOM 3418 O O . ARG A 1 449 ? 10.145 15.513 11.464 1.00 88.25 449 ARG A O 1
ATOM 3425 N N . ALA A 1 450 ? 12.015 14.613 10.555 1.00 92.12 450 ALA A N 1
ATOM 3426 C CA . ALA A 1 450 ? 12.217 15.621 9.534 1.00 92.12 450 ALA A CA 1
ATOM 3427 C C . ALA A 1 450 ? 11.327 15.326 8.324 1.00 92.12 450 ALA A C 1
ATOM 3429 O O . ALA A 1 450 ? 11.145 14.166 7.937 1.00 92.12 450 ALA A O 1
ATOM 3430 N N . TYR A 1 451 ? 10.795 16.379 7.714 1.00 92.25 451 TYR A N 1
ATOM 3431 C CA . TYR A 1 451 ? 10.108 16.258 6.433 1.00 92.25 451 TYR A CA 1
ATOM 3432 C C . TYR A 1 451 ? 11.092 15.907 5.306 1.00 92.25 451 TYR A C 1
ATOM 3434 O O . TYR A 1 451 ? 12.273 16.255 5.344 1.00 92.25 451 TYR A O 1
ATOM 3442 N N . VAL A 1 452 ? 10.598 15.215 4.285 1.00 93.38 452 VAL A N 1
ATOM 3443 C CA . VAL A 1 452 ? 11.317 14.979 3.033 1.00 93.38 452 VAL A CA 1
ATOM 3444 C C . VAL A 1 452 ? 11.016 16.134 2.091 1.00 93.38 452 VAL A C 1
ATOM 3446 O O . VAL A 1 452 ? 9.857 16.382 1.747 1.00 93.38 452 VAL A O 1
ATOM 3449 N N . GLU A 1 453 ? 12.070 16.820 1.666 1.00 90.19 453 GLU A N 1
ATOM 3450 C CA . GLU A 1 453 ? 11.991 18.029 0.854 1.00 90.19 453 GLU A CA 1
ATOM 3451 C C . GLU A 1 453 ? 12.271 17.791 -0.637 1.00 90.19 453 GLU A C 1
ATOM 3453 O O . GLU A 1 453 ? 12.620 16.692 -1.081 1.00 90.19 453 GLU A O 1
ATOM 3458 N N . GLY A 1 454 ? 12.101 18.853 -1.428 1.00 88.88 454 GLY A N 1
ATOM 3459 C CA . GLY A 1 454 ? 12.406 18.865 -2.856 1.00 88.88 454 GLY A CA 1
ATOM 3460 C C . GLY A 1 454 ? 11.660 17.792 -3.664 1.00 88.88 454 GLY A C 1
ATOM 3461 O O . GLY A 1 454 ? 10.568 17.359 -3.282 1.00 88.88 454 GLY A O 1
ATOM 3462 N N . PRO A 1 455 ? 12.238 17.333 -4.788 1.00 90.44 455 PRO A N 1
ATOM 3463 C CA . PRO A 1 455 ? 11.641 16.296 -5.632 1.00 90.44 455 PRO A CA 1
ATOM 3464 C C . PRO A 1 455 ? 11.387 14.963 -4.916 1.00 90.44 455 PRO A C 1
ATOM 3466 O O . PRO A 1 455 ? 10.452 14.246 -5.269 1.00 90.44 455 PRO A O 1
ATOM 3469 N N . LEU A 1 456 ? 12.191 14.641 -3.893 1.00 93.75 456 LEU A N 1
ATOM 3470 C CA . LEU A 1 456 ? 12.097 13.392 -3.130 1.00 93.75 456 LEU A CA 1
ATOM 3471 C C . LEU A 1 456 ? 10.795 13.282 -2.324 1.00 93.75 456 LEU A C 1
ATOM 3473 O O . LEU A 1 456 ? 10.337 12.171 -2.053 1.00 93.75 456 LEU A O 1
ATOM 3477 N N . SER A 1 457 ? 10.157 14.410 -1.999 1.00 93.31 457 SER A N 1
ATOM 3478 C CA . SER A 1 457 ? 8.824 14.446 -1.377 1.00 93.31 457 SER A CA 1
ATOM 3479 C C . SER A 1 457 ? 7.744 13.750 -2.212 1.00 93.31 457 SER A C 1
ATOM 3481 O O . SER A 1 457 ? 6.764 13.259 -1.663 1.00 93.31 457 SER A O 1
ATOM 3483 N N . SER A 1 458 ? 7.932 13.686 -3.537 1.00 94.38 458 SER A N 1
ATOM 3484 C CA . SER A 1 458 ? 6.991 13.079 -4.485 1.00 94.38 458 SER A CA 1
ATOM 3485 C C . SER A 1 458 ? 7.346 11.630 -4.829 1.00 94.38 458 SER A C 1
ATOM 3487 O O . SER A 1 458 ? 6.995 11.129 -5.891 1.00 94.38 458 SER A O 1
ATOM 3489 N N . THR A 1 459 ? 8.051 10.959 -3.917 1.00 97.06 459 THR A N 1
ATOM 3490 C CA . THR A 1 459 ? 8.219 9.501 -3.894 1.00 97.06 459 THR A CA 1
ATOM 3491 C C . THR A 1 459 ? 7.197 8.883 -2.939 1.00 97.06 459 THR A C 1
ATOM 3493 O O . THR A 1 459 ? 6.682 9.572 -2.056 1.00 97.06 459 THR A O 1
ATOM 3496 N N . VAL A 1 460 ? 6.922 7.580 -3.050 1.00 97.75 460 VAL A N 1
ATOM 3497 C CA . VAL A 1 460 ? 6.049 6.881 -2.082 1.00 97.75 460 VAL A CA 1
ATOM 3498 C C . VAL A 1 460 ? 6.593 7.018 -0.658 1.00 97.75 460 VAL A C 1
ATOM 3500 O O . VAL A 1 460 ? 5.850 7.340 0.267 1.00 97.75 460 VAL A O 1
ATOM 3503 N N . TYR A 1 461 ? 7.900 6.827 -0.474 1.00 97.25 461 TYR A N 1
ATOM 3504 C CA . TYR A 1 461 ? 8.539 6.925 0.839 1.00 97.25 461 TYR A CA 1
ATOM 3505 C C . TYR A 1 461 ? 8.506 8.356 1.387 1.00 97.25 461 TYR A C 1
ATOM 3507 O O . TYR A 1 461 ? 8.204 8.552 2.565 1.00 97.25 461 TYR A O 1
ATOM 3515 N N . GLY A 1 462 ? 8.753 9.353 0.533 1.00 96.06 462 GLY A N 1
ATOM 3516 C CA . GLY A 1 462 ? 8.640 10.767 0.884 1.00 96.06 462 GLY A CA 1
ATOM 3517 C C . GLY A 1 462 ? 7.224 11.148 1.308 1.00 96.06 462 GLY A C 1
ATOM 3518 O O . GLY A 1 462 ? 7.044 11.744 2.370 1.00 96.06 462 GLY A O 1
ATOM 3519 N N . PHE A 1 463 ? 6.215 10.727 0.540 1.00 96.88 463 PHE A N 1
ATOM 3520 C CA . PHE A 1 463 ? 4.809 10.959 0.863 1.00 96.88 463 PHE A CA 1
ATOM 3521 C C . PHE A 1 463 ? 4.410 10.339 2.199 1.00 96.88 463 PHE A C 1
ATOM 3523 O O . PHE A 1 463 ? 3.789 11.018 3.014 1.00 96.88 463 PHE A O 1
ATOM 3530 N N . ILE A 1 464 ? 4.777 9.077 2.448 1.00 95.38 464 ILE A N 1
ATOM 3531 C CA . ILE A 1 464 ? 4.451 8.399 3.709 1.00 95.38 464 ILE A CA 1
ATOM 3532 C C . ILE A 1 464 ? 5.116 9.122 4.882 1.00 95.38 464 ILE A C 1
ATOM 3534 O O . ILE A 1 464 ? 4.435 9.444 5.853 1.00 95.38 464 ILE A O 1
ATOM 3538 N N . ASN A 1 465 ? 6.414 9.439 4.788 1.00 93.94 465 ASN A N 1
ATOM 3539 C CA . ASN A 1 465 ? 7.113 10.154 5.856 1.00 93.94 465 ASN A CA 1
ATOM 3540 C C . ASN A 1 465 ? 6.452 11.503 6.172 1.00 93.94 465 ASN A C 1
ATOM 3542 O O . ASN A 1 465 ? 6.226 11.825 7.335 1.00 93.94 465 ASN A O 1
ATOM 3546 N N . ASN A 1 466 ? 6.109 12.263 5.135 1.00 93.56 466 ASN A N 1
ATOM 3547 C CA . ASN A 1 466 ? 5.489 13.576 5.268 1.00 93.56 466 ASN A CA 1
ATOM 3548 C C . ASN A 1 466 ? 4.054 13.488 5.804 1.00 93.56 466 ASN A C 1
ATOM 3550 O O . ASN A 1 466 ? 3.678 14.277 6.667 1.00 93.56 466 ASN A O 1
ATOM 3554 N N . SER A 1 467 ? 3.266 12.509 5.351 1.00 91.56 467 SER A N 1
ATOM 3555 C CA . SER A 1 467 ? 1.888 12.281 5.819 1.00 91.56 467 SER A CA 1
ATOM 3556 C C . SER A 1 467 ? 1.849 11.927 7.303 1.00 91.56 467 SER A C 1
ATOM 3558 O O . SER A 1 467 ? 0.985 12.393 8.036 1.00 91.56 467 SER A O 1
ATOM 3560 N N . MET A 1 468 ? 2.837 11.165 7.778 1.00 87.00 468 MET A N 1
ATOM 3561 C CA . MET A 1 468 ? 2.990 10.822 9.196 1.00 87.00 468 MET A CA 1
ATOM 3562 C C . MET A 1 468 ? 3.282 12.037 10.082 1.00 87.00 468 MET A C 1
ATOM 3564 O O . MET A 1 468 ? 3.158 11.944 11.301 1.00 87.00 468 MET A O 1
ATOM 3568 N N . MET A 1 469 ? 3.665 13.174 9.492 1.00 87.06 469 MET A N 1
ATOM 3569 C CA . MET A 1 469 ? 3.861 14.408 10.242 1.00 87.06 469 MET A CA 1
ATOM 3570 C C . MET A 1 469 ? 2.565 15.200 10.456 1.00 87.06 469 MET A C 1
ATOM 3572 O O . MET A 1 469 ? 2.550 16.106 11.289 1.00 87.06 469 MET A O 1
ATOM 3576 N N . VAL A 1 470 ? 1.494 14.885 9.719 1.00 86.38 470 VAL A N 1
ATOM 3577 C CA . VAL A 1 470 ? 0.222 15.610 9.786 1.00 86.38 470 VAL A CA 1
ATOM 3578 C C . VAL A 1 470 ? -0.486 15.307 11.101 1.00 86.38 470 VAL A C 1
ATOM 3580 O O . VAL A 1 470 ? -0.799 14.163 11.424 1.00 86.38 470 VAL A O 1
ATOM 3583 N N . GLN A 1 471 ? -0.773 16.366 11.846 1.00 80.50 471 GLN A N 1
A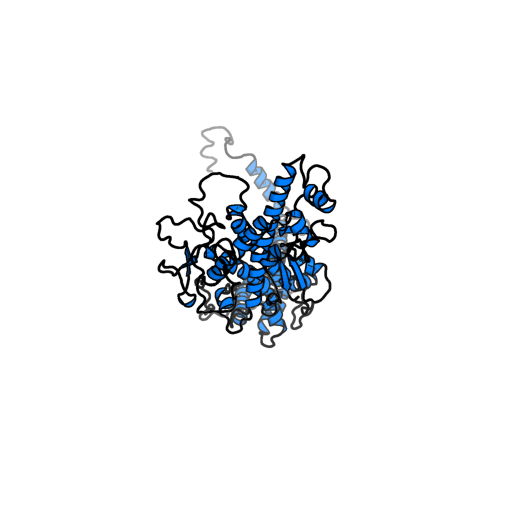TOM 3584 C CA . GLN A 1 471 ? -1.507 16.352 13.095 1.00 80.50 471 GLN A CA 1
ATOM 3585 C C . GLN A 1 471 ? -2.908 16.902 12.875 1.00 80.50 471 GLN A C 1
ATOM 3587 O O . GLN A 1 471 ? -3.107 18.110 12.727 1.00 80.50 471 GLN A O 1
ATOM 3592 N N . LEU A 1 472 ? -3.888 16.000 12.845 1.00 69.19 472 LEU A N 1
ATOM 3593 C CA . LEU A 1 472 ? -5.284 16.393 12.714 1.00 69.19 472 LEU A CA 1
ATOM 3594 C C . LEU A 1 472 ? -5.723 17.131 13.988 1.00 69.19 472 LEU A C 1
ATOM 3596 O O . LEU A 1 472 ? -5.455 16.652 15.091 1.00 69.19 472 LEU A O 1
ATOM 3600 N N . PRO A 1 473 ? -6.400 18.287 13.880 1.00 62.03 473 PRO A N 1
ATOM 3601 C CA . PRO A 1 473 ? -6.948 18.952 15.052 1.00 62.03 473 PRO A CA 1
ATOM 3602 C C . PRO A 1 473 ? -7.940 18.013 15.750 1.00 62.03 473 PRO A C 1
ATOM 3604 O O . PRO A 1 473 ? -8.836 17.457 15.113 1.00 62.03 473 PRO A O 1
ATOM 3607 N N . GLY A 1 474 ? -7.782 17.835 17.065 1.00 54.66 474 GLY A N 1
ATOM 3608 C CA . GLY A 1 474 ? -8.708 17.031 17.860 1.00 54.66 474 GLY A CA 1
ATOM 3609 C C . GLY A 1 474 ? -10.144 17.532 17.685 1.00 54.66 474 GLY A C 1
ATOM 3610 O O . GLY A 1 474 ? -10.391 18.738 17.743 1.00 54.66 474 GLY A O 1
ATOM 3611 N N . GLN A 1 475 ? -11.091 16.618 17.454 1.00 39.91 475 GLN A N 1
ATOM 3612 C CA . GLN A 1 475 ? -12.501 16.982 17.295 1.00 39.91 475 GLN A CA 1
ATOM 3613 C C . GLN A 1 475 ? -12.986 17.797 18.518 1.00 39.91 475 GLN A C 1
ATOM 3615 O O . GLN A 1 475 ? -12.719 17.433 19.667 1.00 39.91 475 GLN A O 1
ATOM 3620 N N . PRO A 1 476 ? -13.708 18.910 18.331 1.00 33.31 476 PRO A N 1
ATOM 3621 C CA . PRO A 1 476 ? -14.431 19.551 19.423 1.00 33.31 476 PRO A CA 1
ATOM 3622 C C . PRO A 1 476 ? -15.538 18.609 19.933 1.00 33.31 476 PRO A C 1
ATOM 3624 O O . PRO A 1 476 ? -16.329 18.114 19.137 1.00 33.31 476 PRO A O 1
ATOM 3627 N N . GLY A 1 477 ? -15.618 18.365 21.248 1.00 36.19 477 GLY A N 1
ATOM 3628 C CA . GLY A 1 477 ? -16.711 17.584 21.868 1.00 36.19 477 GLY A CA 1
ATOM 3629 C C . GLY A 1 477 ? -16.338 16.217 22.460 1.00 36.19 477 GLY A C 1
ATOM 3630 O O . GLY A 1 477 ? -17.208 15.533 22.981 1.00 36.19 477 GLY A O 1
ATOM 3631 N N . ILE A 1 478 ? -15.057 15.834 22.447 1.00 44.28 478 ILE A N 1
ATOM 3632 C CA . ILE A 1 478 ? -14.572 14.523 22.934 1.00 44.28 478 ILE A CA 1
ATOM 3633 C C . ILE A 1 478 ? -14.349 14.481 24.460 1.00 44.28 478 ILE A C 1
ATOM 3635 O O . ILE A 1 478 ? -13.952 13.460 25.018 1.00 44.28 478 ILE A O 1
ATOM 3639 N N . LYS A 1 479 ? -14.566 15.590 25.179 1.00 40.06 479 LYS A N 1
ATOM 3640 C CA . LYS A 1 479 ? -14.564 15.527 26.646 1.00 40.06 479 LYS A CA 1
ATOM 3641 C C . LYS A 1 479 ? -15.776 14.688 27.060 1.00 40.06 479 LYS A C 1
ATOM 3643 O O . LYS A 1 479 ? -16.868 15.003 26.582 1.00 40.06 479 LYS A O 1
ATOM 3648 N N . PRO A 1 480 ? -15.619 13.648 27.905 1.00 40.69 480 PRO A N 1
ATOM 3649 C CA . PRO A 1 480 ? -16.758 12.871 28.373 1.00 40.69 480 PRO A CA 1
ATOM 3650 C C . PRO A 1 480 ? -17.812 13.843 28.897 1.00 40.69 480 PRO A C 1
ATOM 3652 O O . PRO A 1 480 ? -17.487 14.740 29.678 1.00 40.69 480 PRO A O 1
ATOM 3655 N N . LEU A 1 481 ? -19.047 13.716 28.402 1.00 39.53 481 LEU A N 1
ATOM 3656 C CA . LEU A 1 481 ? -20.156 14.566 28.816 1.00 39.53 481 LEU A CA 1
ATOM 3657 C C . LEU A 1 481 ? -20.279 14.477 30.340 1.00 39.53 481 LEU A C 1
ATOM 3659 O O . LEU A 1 481 ? -20.724 13.470 30.889 1.00 39.53 481 LEU A O 1
ATOM 3663 N N . THR A 1 482 ? -19.873 15.536 31.037 1.00 39.25 482 THR A N 1
ATOM 3664 C CA . THR A 1 482 ? -20.163 15.698 32.456 1.00 39.25 482 THR A CA 1
ATOM 3665 C C . THR A 1 482 ? -21.620 16.119 32.546 1.00 39.25 482 THR A C 1
ATOM 3667 O O . THR A 1 482 ? -21.937 17.308 32.534 1.00 39.25 482 THR A O 1
ATOM 3670 N N . PHE A 1 483 ? -22.529 15.145 32.548 1.00 41.09 483 PHE A N 1
ATOM 3671 C CA . PHE A 1 483 ? -23.938 15.415 32.795 1.00 41.09 483 PHE A CA 1
ATOM 3672 C C . PHE A 1 483 ? -24.072 15.954 34.221 1.00 41.09 483 PHE A C 1
ATOM 3674 O O . PHE A 1 483 ? -23.989 15.202 35.193 1.00 41.09 483 PHE A O 1
ATOM 3681 N N . ALA A 1 484 ? -24.243 17.268 34.351 1.00 35.94 484 ALA A N 1
ATOM 3682 C CA . ALA A 1 484 ? -24.629 17.883 35.607 1.00 35.94 484 ALA A CA 1
ATOM 3683 C C . ALA A 1 484 ? -26.005 17.326 36.011 1.00 35.94 484 ALA A C 1
ATOM 3685 O O . ALA A 1 484 ? -26.984 17.540 35.304 1.00 35.94 484 ALA A O 1
ATOM 3686 N N . ASN A 1 485 ? -26.045 16.574 37.117 1.00 42.81 485 ASN A N 1
ATOM 3687 C CA . ASN A 1 485 ? -27.231 16.196 37.895 1.00 42.81 485 ASN A CA 1
ATOM 3688 C C . ASN A 1 485 ? -28.499 15.862 37.079 1.00 42.81 485 ASN A C 1
ATOM 3690 O O . ASN A 1 485 ? -29.425 16.666 36.991 1.00 42.81 485 ASN A O 1
ATOM 3694 N N . LEU A 1 486 ? -28.579 14.646 36.527 1.00 41.97 486 LEU A N 1
ATOM 3695 C CA . LEU A 1 486 ? -29.824 14.135 35.940 1.00 41.97 486 LEU A CA 1
ATOM 3696 C C . LEU A 1 486 ? -30.819 13.692 37.026 1.00 41.97 486 LEU A C 1
ATOM 3698 O O . LEU A 1 486 ? -30.477 12.954 37.951 1.00 41.97 486 LEU A O 1
ATOM 3702 N N . ILE A 1 487 ? -32.063 14.143 36.860 1.00 43.03 487 ILE A N 1
ATOM 3703 C CA . ILE A 1 487 ? -33.252 13.786 37.641 1.00 43.03 487 ILE A CA 1
ATOM 3704 C C . ILE A 1 487 ? -33.539 12.285 37.479 1.00 43.03 487 ILE A C 1
ATOM 3706 O O . ILE A 1 487 ? -33.550 11.752 36.372 1.00 43.03 487 ILE A O 1
ATOM 3710 N N . ASN A 1 488 ? -33.767 11.606 38.602 1.00 32.16 488 ASN A N 1
ATOM 3711 C CA . ASN A 1 488 ? -33.971 10.164 38.685 1.00 32.16 488 ASN A CA 1
ATOM 3712 C C . ASN A 1 488 ? -35.444 9.823 38.384 1.00 32.16 488 ASN A C 1
ATOM 3714 O O . ASN A 1 488 ? -36.307 10.020 39.239 1.00 32.16 488 ASN A O 1
ATOM 3718 N N . PHE A 1 489 ? -35.749 9.338 37.178 1.00 41.41 489 PHE A N 1
ATOM 3719 C CA . PHE A 1 489 ? -37.087 8.842 36.846 1.00 41.41 489 PHE A CA 1
ATOM 3720 C C . PHE A 1 489 ? -37.170 7.341 37.131 1.00 41.41 489 PHE A C 1
ATOM 3722 O O . PHE A 1 489 ? -36.674 6.521 36.363 1.00 41.41 489 PHE A O 1
ATOM 3729 N N . LYS A 1 490 ? -37.835 6.976 38.230 1.00 37.78 490 LYS A N 1
ATOM 3730 C CA . LYS A 1 490 ? -38.334 5.613 38.440 1.00 37.78 490 LYS A CA 1
ATOM 3731 C C . LYS A 1 490 ? -39.733 5.518 37.841 1.00 37.78 490 LYS A C 1
ATOM 3733 O O . LYS A 1 490 ? -40.658 6.139 38.357 1.00 37.78 490 LYS A O 1
ATOM 3738 N N . VAL A 1 491 ? -39.890 4.749 36.767 1.00 46.78 491 VAL A N 1
ATOM 3739 C CA . VAL A 1 491 ? -41.214 4.380 36.252 1.00 46.78 491 VAL A CA 1
ATOM 3740 C C . VAL A 1 491 ? -41.619 3.067 36.915 1.00 46.78 491 VAL A C 1
ATOM 3742 O O . VAL A 1 491 ? -41.054 2.014 36.628 1.00 46.78 491 VAL A O 1
ATOM 3745 N N . ASP A 1 492 ? -42.571 3.147 37.841 1.00 41.78 492 ASP A N 1
ATOM 3746 C CA . ASP A 1 492 ? -43.185 1.982 38.474 1.00 41.78 492 ASP A CA 1
ATOM 3747 C C . ASP A 1 492 ? -44.236 1.382 37.525 1.00 41.78 492 ASP A C 1
ATOM 3749 O O . ASP A 1 492 ? -45.215 2.032 37.156 1.00 41.78 492 ASP A O 1
ATOM 3753 N N . THR A 1 493 ? -44.012 0.143 37.091 1.00 47.62 493 THR A N 1
ATOM 3754 C CA . THR A 1 493 ? -44.898 -0.582 36.162 1.00 47.62 493 THR A CA 1
ATOM 3755 C C . THR A 1 493 ? -45.991 -1.379 36.878 1.00 47.62 493 THR A C 1
ATOM 3757 O O . THR A 1 493 ? -46.852 -1.960 36.218 1.00 47.62 493 THR A O 1
ATOM 3760 N N . SER A 1 494 ? -46.034 -1.360 38.216 1.00 53.72 494 SER A N 1
ATOM 3761 C CA . SER A 1 494 ? -47.082 -2.029 39.002 1.00 53.72 494 SER A CA 1
ATOM 3762 C C . SER A 1 494 ? -48.484 -1.433 38.801 1.00 53.72 494 SER A C 1
ATOM 3764 O O . SER A 1 494 ? -49.480 -2.084 39.112 1.00 53.72 494 SER A O 1
ATOM 3766 N N . LEU A 1 495 ? -48.582 -0.236 38.213 1.00 45.41 495 LEU A N 1
ATOM 3767 C CA . LEU A 1 495 ? -49.843 0.462 37.944 1.00 45.41 495 LEU A CA 1
ATOM 3768 C C . LEU A 1 495 ? -50.603 -0.026 36.695 1.00 45.41 495 LEU A C 1
ATOM 3770 O O . LEU A 1 495 ? -51.738 0.400 36.495 1.00 45.41 495 LEU A O 1
ATOM 3774 N N . TYR A 1 496 ? -50.027 -0.911 35.869 1.00 45.16 496 TYR A N 1
ATOM 3775 C CA . TYR A 1 496 ? -50.640 -1.343 34.597 1.00 45.16 496 TYR A CA 1
ATOM 3776 C C . TYR A 1 496 ? -51.098 -2.807 34.545 1.00 45.16 496 TYR A C 1
ATOM 3778 O O . TYR A 1 496 ? -51.546 -3.270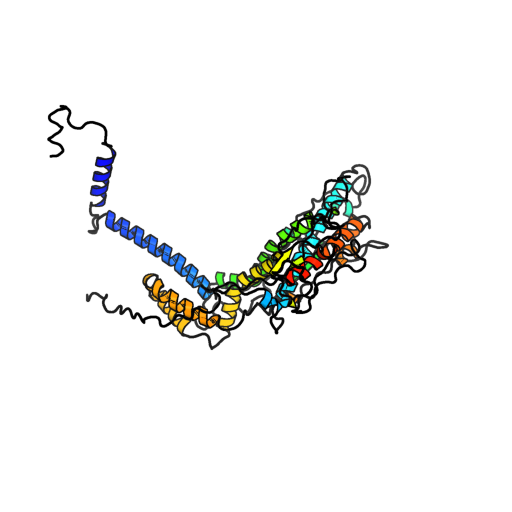 33.497 1.00 45.16 496 TYR A O 1
ATOM 3786 N N . TYR A 1 497 ? -51.064 -3.538 35.661 1.00 41.88 497 TYR A N 1
ATOM 3787 C CA . TYR A 1 497 ? -51.754 -4.827 35.740 1.00 41.88 497 TYR A CA 1
ATOM 3788 C C . TYR A 1 497 ? -53.235 -4.608 36.067 1.00 41.88 497 TYR A C 1
ATOM 3790 O O . TYR A 1 497 ? -53.589 -4.251 37.191 1.00 41.88 497 TYR A O 1
ATOM 3798 N N . MET A 1 498 ? -54.119 -4.854 35.095 1.00 40.00 498 MET A N 1
ATOM 3799 C CA . MET A 1 498 ? -55.535 -5.062 35.401 1.00 40.00 498 MET A CA 1
ATOM 3800 C C . MET A 1 498 ? -55.672 -6.349 36.223 1.00 40.00 498 MET A C 1
ATOM 3802 O O . MET A 1 498 ? -55.224 -7.417 35.805 1.00 40.00 498 MET A O 1
ATOM 3806 N N . LYS A 1 499 ? -56.264 -6.240 37.418 1.00 42.31 499 LYS A N 1
ATOM 3807 C CA . LYS A 1 499 ? -56.685 -7.399 38.211 1.00 42.31 499 LYS A CA 1
ATOM 3808 C C . LYS A 1 499 ? -57.864 -8.079 37.505 1.00 42.31 499 LYS A C 1
ATOM 3810 O O . LYS A 1 499 ? -58.955 -7.526 37.548 1.00 42.31 499 LYS A O 1
ATOM 3815 N N . HIS A 1 500 ? -57.572 -9.268 36.972 1.00 45.25 500 HIS A N 1
ATOM 3816 C CA . HIS A 1 500 ? -58.449 -10.327 36.446 1.00 45.25 500 HIS A CA 1
ATOM 3817 C C . HIS A 1 500 ? -59.381 -9.995 35.279 1.00 45.25 500 HIS A C 1
ATOM 3819 O O . HIS A 1 500 ? -60.283 -9.146 35.430 1.00 45.25 500 HIS A O 1
#

pLDDT: mean 74.14, std 19.36, range [32.16, 98.31]